Protein AF-A0A6C0DUR4-F1 (afdb_monomer_lite)

Structure (mmCIF, N/CA/C/O backbone):
data_AF-A0A6C0DUR4-F1
#
_entry.id   AF-A0A6C0DUR4-F1
#
loop_
_atom_site.group_PDB
_atom_site.id
_atom_site.type_symbol
_atom_site.label_atom_id
_atom_site.label_alt_id
_atom_site.label_comp_id
_atom_site.label_asym_id
_atom_site.label_entity_id
_atom_site.label_seq_id
_atom_site.pdbx_PDB_ins_code
_atom_site.Cartn_x
_atom_site.Cartn_y
_atom_site.Cartn_z
_atom_site.occupancy
_atom_site.B_iso_or_equiv
_atom_site.auth_seq_id
_atom_site.auth_comp_id
_atom_site.auth_asym_id
_atom_site.auth_atom_id
_atom_site.pdbx_PDB_model_num
ATOM 1 N N . MET A 1 1 ? -9.137 11.835 -6.868 1.00 71.81 1 MET A N 1
ATOM 2 C CA . MET A 1 1 ? -9.611 12.779 -7.914 1.00 71.81 1 MET A CA 1
ATOM 3 C C . MET A 1 1 ? -9.628 12.040 -9.244 1.00 71.81 1 MET A C 1
ATOM 5 O O . MET A 1 1 ? -8.888 11.068 -9.370 1.00 71.81 1 MET A O 1
ATOM 9 N N . LYS A 1 2 ? -10.416 12.491 -10.226 1.00 77.12 2 LYS A N 1
ATOM 10 C CA . LYS A 1 2 ? -10.305 12.012 -11.615 1.00 77.12 2 LYS A CA 1
ATOM 11 C C . LYS A 1 2 ? -8.848 12.025 -12.100 1.00 77.12 2 LYS A C 1
ATOM 13 O O . LYS A 1 2 ? -8.142 13.008 -11.876 1.00 77.12 2 LYS A O 1
ATOM 18 N N . GLY A 1 3 ? -8.406 10.956 -12.750 1.00 82.75 3 GLY A N 1
ATOM 19 C CA . GLY A 1 3 ? -7.059 10.791 -13.292 1.00 82.75 3 GLY A CA 1
ATOM 20 C C . GLY A 1 3 ? -6.011 10.303 -12.288 1.00 82.75 3 GLY A C 1
ATOM 21 O O . GLY A 1 3 ? -4.849 10.132 -12.671 1.00 82.75 3 GLY A O 1
ATOM 22 N N . GLU A 1 4 ? -6.383 10.070 -11.023 1.00 90.06 4 GLU A N 1
ATOM 23 C CA . GLU A 1 4 ? -5.474 9.468 -10.044 1.00 90.06 4 GLU A CA 1
ATOM 24 C C . GLU A 1 4 ? -5.111 8.048 -10.482 1.00 90.06 4 GLU A C 1
ATOM 26 O O . GLU A 1 4 ? -5.963 7.271 -10.915 1.00 90.06 4 GLU A O 1
ATOM 31 N N . LYS A 1 5 ? -3.825 7.714 -10.406 1.00 94.56 5 LYS A N 1
ATOM 32 C CA . LYS A 1 5 ? -3.300 6.464 -10.950 1.00 94.56 5 LYS A CA 1
ATOM 33 C C . LYS A 1 5 ? -3.283 5.389 -9.873 1.00 94.56 5 LYS A C 1
ATOM 35 O O . LYS A 1 5 ? -2.688 5.593 -8.820 1.00 94.56 5 LYS A O 1
ATOM 40 N N . VAL A 1 6 ? -3.829 4.218 -10.173 1.00 95.12 6 VAL A N 1
ATOM 41 C CA . VAL A 1 6 ? -3.825 3.031 -9.307 1.00 95.12 6 VAL A CA 1
ATOM 42 C C . VAL A 1 6 ? -2.992 1.931 -9.955 1.00 95.12 6 VAL A C 1
ATOM 44 O O . VAL A 1 6 ? -3.008 1.769 -11.178 1.00 95.12 6 VAL A O 1
ATOM 47 N N . LEU A 1 7 ? -2.226 1.206 -9.141 1.00 97.00 7 LEU A N 1
ATOM 48 C CA . LEU A 1 7 ? -1.467 0.045 -9.584 1.00 97.00 7 LEU A CA 1
ATOM 49 C C . LEU A 1 7 ? -2.377 -1.189 -9.570 1.00 97.00 7 LEU A C 1
ATOM 51 O O . LEU A 1 7 ? -2.853 -1.610 -8.517 1.00 97.00 7 LEU A O 1
ATOM 55 N N . MET A 1 8 ? -2.601 -1.773 -10.742 1.00 97.50 8 MET A N 1
ATOM 56 C CA . MET A 1 8 ? -3.366 -3.008 -10.899 1.00 97.50 8 MET A CA 1
ATOM 57 C C . MET A 1 8 ? -2.514 -4.220 -10.498 1.00 97.50 8 MET A C 1
ATOM 59 O O . MET A 1 8 ? -1.281 -4.163 -10.531 1.00 97.50 8 MET A O 1
ATOM 63 N N . PHE A 1 9 ? -3.152 -5.338 -10.144 1.00 96.56 9 PHE A N 1
ATOM 64 C CA . PHE A 1 9 ? -2.444 -6.543 -9.694 1.00 96.56 9 PHE A CA 1
ATOM 65 C C . PHE A 1 9 ? -1.520 -7.143 -10.772 1.00 96.56 9 PHE A C 1
ATOM 67 O O . PHE A 1 9 ? -0.452 -7.674 -10.471 1.00 96.56 9 PHE A O 1
ATOM 74 N N . ASP A 1 10 ? -1.874 -6.993 -12.051 1.00 94.31 10 ASP A N 1
ATOM 75 C CA . ASP A 1 10 ? -1.035 -7.406 -13.184 1.00 94.31 10 ASP A CA 1
ATOM 76 C C . ASP A 1 10 ? 0.197 -6.498 -13.412 1.00 94.31 10 ASP A C 1
ATOM 78 O O . ASP A 1 10 ? 1.051 -6.788 -14.259 1.00 94.31 10 ASP A O 1
ATOM 82 N N . GLY A 1 11 ? 0.306 -5.415 -12.634 1.00 95.31 11 GLY A N 1
ATOM 83 C CA . GLY A 1 11 ? 1.356 -4.408 -12.683 1.00 95.31 11 GLY A CA 1
ATOM 84 C C . GLY A 1 11 ? 1.067 -3.232 -13.618 1.00 95.31 11 GLY A C 1
ATOM 85 O O . GLY A 1 11 ? 1.867 -2.293 -13.670 1.00 95.31 11 GLY A O 1
ATOM 86 N N . THR A 1 12 ? -0.042 -3.242 -14.358 1.00 96.25 12 THR A N 1
ATOM 87 C CA . THR A 1 12 ? -0.452 -2.091 -15.172 1.00 96.25 12 THR A CA 1
ATOM 88 C C . THR A 1 12 ? -0.913 -0.929 -14.292 1.00 96.25 12 THR A C 1
ATOM 90 O O . THR A 1 12 ? -1.194 -1.086 -13.105 1.00 96.25 12 THR A O 1
ATOM 93 N N . ILE A 1 13 ? -0.939 0.276 -14.860 1.00 96.44 13 ILE A N 1
ATOM 94 C CA . ILE A 1 13 ? -1.430 1.469 -14.170 1.00 96.44 13 ILE A CA 1
ATOM 95 C C . ILE A 1 13 ? -2.718 1.912 -14.848 1.00 96.44 13 ILE A C 1
ATOM 97 O O . ILE A 1 13 ? -2.725 2.156 -16.057 1.00 96.44 13 ILE A O 1
ATOM 101 N N . LYS A 1 14 ? -3.773 2.083 -14.056 1.00 95.56 14 LYS A N 1
ATOM 102 C CA . LYS A 1 14 ? -5.094 2.504 -14.522 1.00 95.56 14 LYS A CA 1
ATOM 103 C C . LYS A 1 14 ? -5.519 3.789 -13.816 1.00 95.56 14 LYS A C 1
ATOM 105 O O . LYS A 1 14 ? -5.058 4.050 -12.705 1.00 95.56 14 LYS A O 1
ATOM 110 N N . ASN A 1 15 ? -6.328 4.630 -14.461 1.00 95.00 15 ASN A N 1
ATOM 111 C CA . ASN A 1 15 ? -6.963 5.721 -13.722 1.00 95.00 15 ASN A CA 1
ATOM 112 C C . ASN A 1 15 ? -8.037 5.138 -12.808 1.00 95.00 15 ASN A C 1
ATOM 114 O O . ASN A 1 15 ? -8.708 4.186 -13.203 1.00 95.00 15 ASN A O 1
ATOM 118 N N . VAL A 1 16 ? -8.221 5.726 -11.632 1.00 88.06 16 VAL A N 1
ATOM 119 C CA . VAL A 1 16 ? -9.221 5.282 -10.657 1.00 88.06 16 VAL A CA 1
ATOM 120 C C . VAL A 1 16 ? -10.640 5.256 -11.239 1.00 88.06 16 VAL A C 1
ATOM 122 O O . VAL A 1 16 ? -11.376 4.315 -10.971 1.00 88.06 16 VAL A O 1
ATOM 125 N N . GLU A 1 17 ? -11.003 6.212 -12.099 1.00 88.56 17 GLU A N 1
ATOM 126 C CA . GLU A 1 17 ? -12.322 6.273 -12.747 1.00 88.56 17 GLU A CA 1
ATOM 127 C C . GLU A 1 17 ? -12.557 5.183 -13.800 1.00 88.56 17 GLU A C 1
ATOM 129 O O . GLU A 1 17 ? -13.699 4.912 -14.160 1.00 88.56 17 GLU A O 1
ATOM 134 N N . ASP A 1 18 ? -11.489 4.566 -14.308 1.00 93.31 18 ASP A N 1
ATOM 135 C CA . ASP A 1 18 ? -11.585 3.532 -15.337 1.00 93.31 18 ASP A CA 1
ATOM 136 C C . ASP A 1 18 ? -11.669 2.123 -14.723 1.00 93.31 18 ASP A C 1
ATOM 138 O O . ASP A 1 18 ? -11.929 1.154 -15.448 1.00 93.31 18 ASP A O 1
ATOM 142 N N . ILE A 1 19 ? -11.395 1.983 -13.418 1.00 91.00 19 ILE A N 1
ATOM 143 C CA . ILE A 1 19 ? -11.431 0.708 -12.690 1.00 91.00 19 ILE A CA 1
ATOM 144 C C . ILE A 1 19 ? -12.869 0.198 -12.622 1.00 91.00 19 ILE A C 1
ATOM 146 O O . ILE A 1 19 ? -13.809 0.975 -12.485 1.00 91.00 19 ILE A O 1
ATOM 150 N N . LYS A 1 20 ? -13.043 -1.118 -12.753 1.00 86.25 20 LYS A N 1
ATOM 151 C CA . LYS A 1 20 ? -14.360 -1.764 -12.766 1.00 86.25 20 LYS A CA 1
ATOM 152 C C . LYS A 1 20 ? -14.487 -2.789 -11.649 1.00 86.25 20 LYS A C 1
ATOM 154 O O . LYS A 1 20 ? -13.496 -3.364 -11.206 1.00 86.25 20 LYS A O 1
ATOM 159 N N . LEU A 1 21 ? -15.730 -3.047 -11.253 1.00 76.06 21 LEU A N 1
ATOM 160 C CA . LEU A 1 21 ? -16.087 -4.102 -10.308 1.00 76.06 21 LEU A CA 1
ATOM 161 C C . LEU A 1 21 ? -15.500 -5.453 -10.750 1.00 76.06 21 LEU A C 1
ATOM 163 O O . LEU A 1 21 ? -15.572 -5.818 -11.926 1.00 76.06 21 LEU A O 1
ATOM 167 N N . GLY A 1 22 ? -14.905 -6.175 -9.802 1.00 74.81 22 GLY A N 1
ATOM 168 C CA . GLY A 1 22 ? -14.245 -7.465 -10.001 1.00 74.81 22 GLY A CA 1
ATOM 169 C C . GLY A 1 22 ? -12.813 -7.392 -10.541 1.00 74.81 22 GLY A C 1
ATOM 170 O O . GLY A 1 22 ? -12.145 -8.423 -10.604 1.00 74.81 22 GLY A O 1
ATOM 171 N N . GLU A 1 23 ? -12.309 -6.214 -10.928 1.00 90.00 23 GLU A N 1
ATOM 172 C CA . GLU A 1 23 ? -10.889 -6.065 -11.266 1.00 90.00 23 GLU A CA 1
ATOM 173 C C . GLU A 1 23 ? -10.007 -6.173 -10.014 1.00 90.00 23 GLU A C 1
ATOM 175 O O . GLU A 1 23 ? -10.452 -5.940 -8.891 1.00 90.00 23 GLU A O 1
ATOM 180 N N . LEU A 1 24 ? -8.736 -6.530 -10.216 1.00 92.69 24 LEU A N 1
ATOM 181 C CA . LEU A 1 24 ? -7.778 -6.725 -9.130 1.00 92.69 24 LEU A CA 1
ATOM 182 C C . LEU A 1 24 ? -6.783 -5.565 -9.068 1.00 92.69 24 LEU A C 1
ATOM 184 O O . LEU A 1 24 ? -6.035 -5.330 -10.023 1.00 92.69 24 LEU A O 1
ATOM 188 N N . VAL A 1 25 ? -6.723 -4.880 -7.928 1.00 95.12 25 VAL A N 1
ATOM 189 C CA . VAL A 1 25 ? -5.699 -3.867 -7.632 1.00 95.12 25 VAL A CA 1
ATOM 190 C C . VAL A 1 25 ? -4.593 -4.442 -6.749 1.00 95.12 25 VAL A C 1
ATOM 192 O O . VAL A 1 25 ? -4.736 -5.512 -6.159 1.00 95.12 25 VAL A O 1
ATOM 195 N N . MET A 1 26 ? -3.449 -3.762 -6.700 1.00 96.38 26 MET A N 1
ATOM 196 C CA . MET A 1 26 ? -2.285 -4.208 -5.937 1.00 96.38 26 MET A CA 1
ATOM 197 C C . MET A 1 26 ? -2.381 -3.780 -4.465 1.00 96.38 26 MET A C 1
ATOM 199 O O . MET A 1 26 ? -2.448 -2.582 -4.177 1.00 96.38 26 MET A O 1
ATOM 203 N N . GLY A 1 27 ? -2.342 -4.744 -3.543 1.00 91.69 27 GLY A N 1
ATOM 204 C CA . GLY A 1 27 ? -2.248 -4.518 -2.098 1.00 91.69 27 GLY A CA 1
ATOM 205 C C . GLY A 1 27 ? -0.856 -4.060 -1.646 1.00 91.69 27 GLY A C 1
ATOM 206 O O . GLY A 1 27 ? 0.140 -4.216 -2.357 1.00 91.69 27 GLY A O 1
ATOM 207 N N . ASP A 1 28 ? -0.757 -3.498 -0.435 1.00 91.12 28 ASP A N 1
ATOM 208 C CA . ASP A 1 28 ? 0.517 -3.014 0.131 1.00 91.12 28 ASP A CA 1
ATOM 209 C C . ASP A 1 28 ? 1.510 -4.130 0.511 1.00 91.12 28 ASP A C 1
ATOM 211 O O . ASP A 1 28 ? 2.672 -3.864 0.827 1.00 91.12 28 ASP A O 1
ATOM 215 N N . ASP A 1 29 ? 1.039 -5.371 0.468 1.00 90.19 29 ASP A N 1
ATOM 216 C CA . ASP A 1 29 ? 1.738 -6.629 0.721 1.00 90.19 29 ASP A CA 1
ATOM 217 C C . ASP A 1 29 ? 2.026 -7.424 -0.570 1.00 90.19 29 ASP A C 1
ATOM 219 O O . ASP A 1 29 ? 2.469 -8.567 -0.504 1.00 90.19 29 ASP A O 1
ATOM 223 N N . SER A 1 30 ? 1.822 -6.816 -1.746 1.00 93.25 30 SER A N 1
ATOM 224 C CA . SER A 1 30 ? 1.953 -7.444 -3.075 1.00 93.25 30 SER A CA 1
ATOM 225 C C . SER A 1 30 ? 0.922 -8.535 -3.398 1.00 93.25 30 SER A C 1
ATOM 227 O O . SER A 1 30 ? 1.109 -9.294 -4.349 1.00 93.25 30 SER A O 1
ATOM 229 N N . THR A 1 31 ? -0.170 -8.628 -2.637 1.00 91.06 31 THR A N 1
ATOM 230 C CA . THR A 1 31 ? -1.273 -9.565 -2.904 1.00 91.06 31 THR A CA 1
ATOM 231 C C . THR A 1 31 ? -2.444 -8.849 -3.600 1.00 91.06 31 THR A C 1
ATOM 233 O O . THR A 1 31 ? -2.518 -7.615 -3.559 1.00 91.06 31 THR A O 1
ATOM 236 N N . PRO A 1 32 ? -3.331 -9.568 -4.316 1.00 89.69 32 PRO A N 1
ATOM 237 C CA . PRO A 1 32 ? -4.443 -8.929 -5.012 1.00 89.69 32 PRO A CA 1
ATOM 238 C C . PRO A 1 32 ? -5.479 -8.378 -4.027 1.00 89.69 32 PRO A C 1
ATOM 240 O O . PRO A 1 32 ? -5.661 -8.907 -2.930 1.00 89.69 32 PRO A O 1
ATOM 243 N N . ARG A 1 33 ? -6.175 -7.324 -4.451 1.00 86.88 33 ARG A N 1
ATOM 244 C CA . ARG A 1 33 ? -7.390 -6.805 -3.818 1.00 86.88 33 ARG A CA 1
ATOM 245 C C . ARG A 1 33 ? -8.496 -6.740 -4.861 1.00 86.88 33 ARG A C 1
ATOM 247 O O . ARG A 1 33 ? -8.295 -6.122 -5.908 1.00 86.88 33 ARG A O 1
ATOM 254 N N . THR A 1 34 ? -9.627 -7.375 -4.603 1.00 80.56 34 THR A N 1
ATOM 255 C CA . THR A 1 34 ? -10.785 -7.366 -5.498 1.00 80.56 34 THR A CA 1
ATOM 256 C C . THR A 1 34 ? -11.563 -6.076 -5.323 1.00 80.56 34 THR A C 1
ATOM 258 O O . THR A 1 34 ? -11.898 -5.697 -4.205 1.00 80.56 34 THR A O 1
ATOM 261 N N . VAL A 1 35 ? -11.885 -5.414 -6.433 1.00 76.19 35 VAL A N 1
ATOM 262 C CA . VAL A 1 35 ? -12.774 -4.249 -6.436 1.00 76.19 35 VAL A CA 1
ATOM 263 C C . VAL A 1 35 ? -14.208 -4.716 -6.232 1.00 76.19 35 VAL A C 1
ATOM 265 O O . VAL A 1 35 ? -14.803 -5.314 -7.129 1.00 76.19 35 VAL A O 1
ATOM 268 N N . LEU A 1 36 ? -14.750 -4.440 -5.050 1.00 68.00 36 LEU A N 1
ATOM 269 C CA . LEU A 1 36 ? -16.113 -4.790 -4.662 1.00 68.00 36 LEU A CA 1
ATOM 270 C C . LEU A 1 36 ? -17.112 -3.767 -5.198 1.00 68.00 36 LEU A C 1
ATOM 272 O O . LEU A 1 36 ? -18.142 -4.146 -5.746 1.00 68.00 36 LEU A O 1
ATOM 276 N N . GLU A 1 37 ? -16.764 -2.482 -5.126 1.00 61.00 37 GLU A N 1
ATOM 277 C CA . GLU A 1 37 ? -17.595 -1.384 -5.617 1.00 61.00 37 GLU A CA 1
ATOM 278 C C . GLU A 1 37 ? -16.745 -0.262 -6.220 1.00 61.00 37 GLU A C 1
ATOM 280 O O . GLU A 1 37 ? -15.558 -0.118 -5.925 1.00 61.00 37 GLU A O 1
ATOM 285 N N . THR A 1 38 ? -17.365 0.561 -7.065 1.00 68.44 38 THR A N 1
ATOM 286 C CA . THR A 1 38 ? -16.774 1.797 -7.591 1.00 68.44 38 THR A CA 1
ATOM 287 C C . THR A 1 38 ? -17.698 2.959 -7.310 1.00 68.44 38 THR A C 1
ATOM 289 O O . THR A 1 38 ? -18.910 2.843 -7.486 1.00 68.44 38 THR A O 1
ATOM 292 N N . HIS A 1 39 ? -17.124 4.093 -6.944 1.00 63.38 39 HIS A N 1
ATOM 293 C CA . HIS A 1 39 ? -17.876 5.233 -6.463 1.00 63.38 39 HIS A CA 1
ATOM 294 C C . HIS A 1 39 ? -17.364 6.541 -7.051 1.00 63.38 39 HIS A C 1
ATOM 296 O O . HIS A 1 39 ? -16.187 6.671 -7.395 1.00 63.38 39 HIS A O 1
ATOM 302 N N . SER A 1 40 ? -18.246 7.532 -7.129 1.00 69.75 40 SER A N 1
ATOM 303 C CA . SER A 1 40 ? -17.909 8.880 -7.575 1.00 69.75 40 SER A CA 1
ATOM 304 C C . SER A 1 40 ? -18.834 9.906 -6.943 1.00 69.75 40 SER A C 1
ATOM 306 O O . SER A 1 40 ? -19.997 9.606 -6.697 1.00 69.75 40 SER A O 1
ATOM 308 N N . GLY A 1 41 ? -18.352 11.126 -6.748 1.00 63.72 41 GLY A N 1
ATOM 309 C CA . GLY A 1 41 ? -19.177 12.224 -6.256 1.00 63.72 41 GLY A CA 1
ATOM 310 C C . GLY A 1 41 ? -18.400 13.529 -6.195 1.00 63.72 41 GLY A C 1
ATOM 311 O O . GLY A 1 41 ? -17.276 13.611 -6.689 1.00 63.72 41 GLY A O 1
ATOM 312 N N . ILE A 1 42 ? -18.992 14.543 -5.569 1.00 69.75 42 ILE A N 1
ATOM 313 C CA . ILE A 1 42 ? -18.344 15.830 -5.300 1.00 69.75 42 ILE A CA 1
ATOM 314 C C . ILE A 1 42 ? -18.111 15.943 -3.799 1.00 69.75 42 ILE A C 1
ATOM 316 O O . ILE A 1 42 ? -19.002 15.658 -3.002 1.00 69.75 42 ILE A O 1
ATOM 320 N N . ASP A 1 43 ? -16.903 16.328 -3.420 1.00 71.44 43 ASP A N 1
ATOM 321 C CA . ASP A 1 43 ? -16.520 16.552 -2.030 1.00 71.44 43 ASP A CA 1
ATOM 322 C C . ASP A 1 43 ? -15.399 17.594 -1.998 1.00 71.44 43 ASP A C 1
ATOM 324 O O . ASP A 1 43 ? -14.779 17.920 -3.016 1.00 71.44 43 ASP A O 1
ATOM 328 N N . LYS A 1 44 ? -15.121 18.106 -0.812 1.00 78.12 44 LYS A N 1
ATOM 329 C CA . LYS A 1 44 ? -13.953 18.912 -0.527 1.00 78.12 44 LYS A CA 1
ATOM 330 C C . LYS A 1 44 ? -12.690 18.081 -0.729 1.00 78.12 44 LYS A C 1
ATOM 332 O O . LYS A 1 44 ? -12.552 16.985 -0.187 1.00 78.12 44 LYS A O 1
ATOM 337 N N . MET A 1 45 ? -11.748 18.607 -1.501 1.00 85.12 45 MET A N 1
ATOM 338 C CA . MET A 1 45 ? -10.562 17.882 -1.938 1.00 85.12 45 MET A CA 1
ATOM 339 C C . MET A 1 45 ? -9.299 18.384 -1.236 1.00 85.12 45 MET A C 1
ATOM 341 O O . MET A 1 45 ? -9.112 19.575 -0.966 1.00 85.12 45 MET A O 1
ATOM 345 N N . TYR A 1 46 ? -8.375 17.457 -1.011 1.00 92.44 46 TYR A N 1
ATOM 346 C CA . TYR A 1 46 ? -7.082 17.694 -0.392 1.00 92.44 46 TYR A CA 1
ATOM 347 C C . TYR A 1 46 ? -5.970 17.087 -1.238 1.00 92.44 46 TYR A C 1
ATOM 349 O O . TYR A 1 46 ? -6.004 15.917 -1.621 1.00 92.44 46 TYR A O 1
ATOM 357 N N . LYS A 1 47 ? -4.936 17.880 -1.507 1.00 94.94 47 LYS A N 1
ATOM 358 C CA . LYS A 1 47 ? -3.719 17.439 -2.177 1.00 94.94 47 LYS A CA 1
ATOM 359 C C . LYS A 1 47 ? -2.681 17.038 -1.137 1.00 94.94 47 LYS A C 1
ATOM 361 O O . LYS A 1 47 ? -2.212 17.871 -0.359 1.00 94.94 47 LYS A O 1
ATOM 366 N N . VAL A 1 48 ? -2.281 15.771 -1.159 1.00 94.75 48 VAL A N 1
ATOM 367 C CA . VAL A 1 48 ? -1.216 15.233 -0.310 1.00 94.75 48 VAL A CA 1
ATOM 368 C C . VAL A 1 48 ? 0.058 15.167 -1.138 1.00 94.75 48 VAL A C 1
ATOM 370 O O . VAL A 1 48 ? 0.127 14.429 -2.112 1.00 94.75 48 VAL A O 1
ATOM 373 N N . THR A 1 49 ? 1.073 15.947 -0.772 1.00 94.44 49 THR A N 1
ATOM 374 C CA . THR A 1 49 ? 2.345 16.034 -1.505 1.00 94.44 49 THR A CA 1
ATOM 375 C C . THR A 1 49 ? 3.500 15.631 -0.607 1.00 94.44 49 THR A C 1
ATOM 377 O O . THR A 1 49 ? 3.647 16.149 0.499 1.00 94.44 49 THR A O 1
ATOM 380 N N . ASN A 1 50 ? 4.358 14.727 -1.067 1.00 90.50 50 ASN A N 1
ATOM 381 C CA . ASN A 1 50 ? 5.561 14.364 -0.333 1.00 90.50 50 ASN A CA 1
ATOM 382 C C . ASN A 1 50 ? 6.724 15.338 -0.61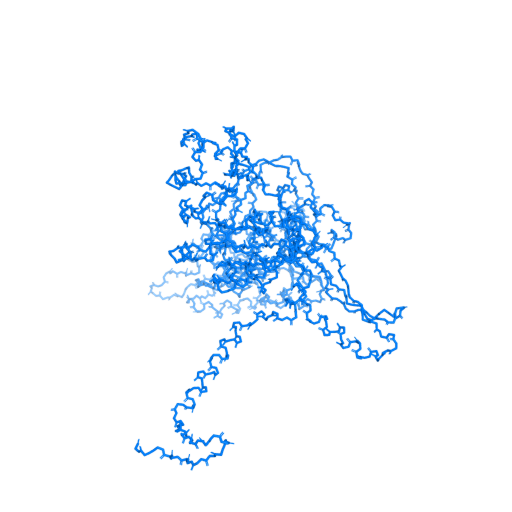1 1.00 90.50 50 ASN A C 1
ATOM 384 O O . ASN A 1 50 ? 6.713 16.110 -1.569 1.00 90.50 50 ASN A O 1
ATOM 388 N N . ARG A 1 51 ? 7.793 15.276 0.195 1.00 87.12 51 ARG A N 1
ATOM 389 C CA . ARG A 1 51 ? 8.998 16.121 0.010 1.00 87.12 51 ARG A CA 1
ATOM 390 C C . ARG A 1 51 ? 9.698 15.981 -1.352 1.00 87.12 51 ARG A C 1
ATOM 392 O O . ARG A 1 51 ? 10.598 16.763 -1.645 1.00 87.12 51 ARG A O 1
ATOM 399 N N . ARG A 1 52 ? 9.354 14.970 -2.150 1.00 82.94 52 ARG A N 1
ATOM 400 C CA . ARG A 1 52 ? 9.937 14.713 -3.474 1.00 82.94 52 ARG A CA 1
ATOM 401 C C . ARG A 1 52 ? 9.111 15.293 -4.614 1.00 82.94 52 ARG A C 1
ATOM 403 O O . ARG A 1 52 ? 9.583 15.249 -5.744 1.00 82.94 52 ARG A O 1
ATOM 410 N N . GLY A 1 53 ? 7.940 15.849 -4.311 1.00 83.25 53 GLY A N 1
ATOM 411 C CA . GLY A 1 53 ? 7.022 16.409 -5.296 1.00 83.25 53 GLY A CA 1
ATOM 412 C C . GLY A 1 53 ? 6.025 15.399 -5.862 1.00 83.25 53 GLY A C 1
ATOM 413 O O . GLY A 1 53 ? 5.227 15.785 -6.707 1.00 83.25 53 GLY A O 1
ATOM 414 N N . GLU A 1 54 ? 6.027 14.144 -5.398 1.00 88.81 54 GLU A N 1
ATOM 415 C CA . GLU A 1 54 ? 4.940 13.216 -5.726 1.00 88.81 54 GLU A CA 1
ATOM 416 C C . GLU A 1 54 ? 3.712 13.615 -4.920 1.00 88.81 54 GLU A C 1
ATOM 418 O O . GLU A 1 54 ? 3.808 13.873 -3.715 1.00 88.81 54 GLU A O 1
ATOM 423 N N . SER A 1 55 ? 2.563 13.639 -5.578 1.00 91.56 55 SER A N 1
ATOM 424 C CA . SER A 1 55 ? 1.306 13.984 -4.940 1.00 91.56 55 SER A CA 1
ATOM 425 C C . SER A 1 55 ? 0.176 13.103 -5.425 1.00 91.56 55 SER A C 1
ATOM 427 O O . SER A 1 55 ? 0.239 12.597 -6.541 1.00 91.56 55 SER A O 1
ATOM 429 N N . TYR A 1 56 ? -0.854 13.003 -4.601 1.00 92.25 56 TYR A N 1
ATOM 430 C CA . TYR A 1 56 ? -2.145 12.427 -4.941 1.00 92.25 56 TYR A CA 1
ATOM 431 C C . TYR A 1 56 ? -3.241 13.287 -4.308 1.00 92.25 56 TYR A C 1
ATOM 433 O O . TYR A 1 56 ? -2.982 14.024 -3.344 1.00 92.25 56 TYR A O 1
ATOM 441 N N . THR A 1 57 ? -4.445 13.239 -4.870 1.00 90.56 57 THR A N 1
ATOM 442 C CA . THR A 1 57 ? -5.559 14.083 -4.416 1.00 90.56 57 THR A CA 1
ATOM 443 C C . THR A 1 57 ? -6.752 13.248 -3.987 1.00 90.56 57 THR A C 1
ATOM 445 O O . THR A 1 57 ? -7.276 12.430 -4.748 1.00 90.56 57 THR A O 1
ATOM 448 N N . VAL A 1 58 ? -7.213 13.515 -2.771 1.00 83.50 58 VAL A N 1
ATOM 449 C CA . VAL A 1 58 ? -8.224 12.731 -2.064 1.00 83.50 58 VAL A CA 1
ATOM 450 C C . VAL A 1 58 ? -9.351 13.618 -1.554 1.00 83.50 58 VAL A C 1
ATOM 452 O O . VAL A 1 58 ? -9.185 14.835 -1.496 1.00 83.50 58 VAL A O 1
ATOM 455 N N . ASN A 1 59 ? -10.494 13.027 -1.223 1.00 80.88 59 ASN A N 1
ATOM 456 C CA . ASN A 1 59 ? -11.617 13.759 -0.643 1.00 80.88 59 ASN A CA 1
ATOM 457 C C . ASN A 1 59 ? -11.439 13.974 0.875 1.00 80.88 59 ASN A C 1
ATOM 459 O O . ASN A 1 59 ? -10.460 13.509 1.467 1.00 80.88 59 ASN A O 1
ATOM 463 N N . SER A 1 60 ? -12.369 14.696 1.501 1.00 73.81 60 SER A N 1
ATOM 464 C CA . SER A 1 60 ? -12.334 15.041 2.929 1.00 73.81 60 SER A CA 1
ATOM 465 C C . SER A 1 60 ? -12.463 13.833 3.858 1.00 73.81 60 SER A C 1
ATOM 467 O O . SER A 1 60 ? -11.942 13.846 4.970 1.00 73.81 60 SER A O 1
ATOM 469 N N . HIS A 1 61 ? -13.066 12.749 3.377 1.00 66.69 61 HIS A N 1
ATOM 470 C CA . HIS A 1 61 ? -13.295 11.529 4.150 1.00 66.69 61 HIS A CA 1
ATOM 471 C C . HIS A 1 61 ? -12.193 10.474 3.963 1.00 66.69 61 HIS A C 1
ATOM 473 O O . HIS A 1 61 ? -12.234 9.404 4.575 1.00 66.69 61 HIS A O 1
ATOM 479 N N . HIS A 1 62 ? -11.191 10.761 3.128 1.00 72.75 62 HIS A N 1
ATOM 480 C CA . HIS A 1 62 ? -10.177 9.790 2.745 1.00 72.75 62 HIS A CA 1
ATOM 481 C C . HIS A 1 62 ? -9.264 9.403 3.906 1.00 72.75 62 HIS A C 1
ATOM 483 O O . HIS A 1 62 ? -8.798 10.251 4.677 1.00 72.75 62 HIS A O 1
ATOM 489 N N . ILE A 1 63 ? -8.942 8.114 3.982 1.00 77.62 63 ILE A N 1
ATOM 490 C CA . ILE A 1 63 ? -8.030 7.566 4.979 1.00 77.62 63 ILE A CA 1
ATOM 491 C C . ILE A 1 63 ? -6.623 7.515 4.388 1.00 77.62 63 ILE A C 1
ATOM 493 O O . ILE A 1 63 ? -6.340 6.794 3.431 1.00 77.62 63 ILE A O 1
ATOM 497 N N . ILE A 1 64 ? -5.710 8.294 4.967 1.00 85.62 64 ILE A N 1
ATOM 498 C CA . ILE A 1 64 ? -4.305 8.286 4.562 1.00 85.62 64 ILE A CA 1
ATOM 499 C C . ILE A 1 64 ? -3.522 7.271 5.396 1.00 85.62 64 ILE A C 1
ATOM 501 O O . ILE A 1 64 ? -3.534 7.307 6.628 1.00 85.62 64 ILE A O 1
ATOM 505 N N . SER A 1 65 ? -2.793 6.391 4.712 1.00 88.94 65 SER A N 1
ATOM 506 C CA . SER A 1 65 ? -1.882 5.432 5.335 1.00 88.94 65 SER A CA 1
ATOM 507 C C . SER A 1 65 ? -0.504 6.061 5.528 1.00 88.94 65 SER A C 1
ATOM 509 O O . SER A 1 65 ? 0.203 6.382 4.571 1.00 88.94 65 SER A O 1
ATOM 511 N N . LEU A 1 66 ? -0.090 6.224 6.781 1.00 92.69 66 LEU A N 1
ATOM 512 C CA . LEU A 1 66 ? 1.169 6.851 7.177 1.00 92.69 66 LEU A CA 1
ATOM 513 C C . LEU A 1 66 ? 2.024 5.904 8.022 1.00 92.69 66 LEU A C 1
ATOM 515 O O . LEU A 1 66 ? 1.563 4.892 8.543 1.00 92.69 66 LEU A O 1
ATOM 519 N N . MET A 1 67 ? 3.296 6.253 8.183 1.00 91.81 67 MET A N 1
ATOM 520 C CA . MET A 1 67 ? 4.236 5.564 9.054 1.00 91.81 67 MET A CA 1
ATOM 521 C C . MET A 1 67 ? 4.829 6.532 10.073 1.00 91.81 67 MET A C 1
ATOM 523 O O . MET A 1 67 ? 5.390 7.569 9.713 1.00 91.81 67 MET A O 1
ATOM 527 N N . TYR A 1 68 ? 4.773 6.170 11.352 1.00 91.81 68 TYR A N 1
ATOM 528 C CA . TYR A 1 68 ? 5.427 6.937 12.402 1.00 91.81 68 TYR A CA 1
ATOM 529 C C . TYR A 1 68 ? 6.946 6.687 12.431 1.00 91.81 68 TYR A C 1
ATOM 531 O O . TYR A 1 68 ? 7.431 5.549 12.404 1.00 91.81 68 TYR A O 1
ATOM 539 N N . THR A 1 69 ? 7.730 7.766 12.500 1.00 88.81 69 THR A N 1
ATOM 540 C CA . THR A 1 69 ? 9.205 7.702 12.463 1.00 88.81 69 THR A CA 1
ATOM 541 C C . THR A 1 69 ? 9.834 7.103 13.713 1.00 88.81 69 THR A C 1
ATOM 543 O O . THR A 1 69 ? 10.892 6.475 13.635 1.00 88.81 69 THR A O 1
ATOM 546 N N . GLY A 1 70 ? 9.227 7.335 14.877 1.00 84.19 70 GLY A N 1
ATOM 547 C CA . GLY A 1 70 ? 9.783 6.921 16.158 1.00 84.19 70 GLY A CA 1
ATOM 548 C C . GLY A 1 70 ? 9.608 5.424 16.381 1.00 84.19 70 GLY A C 1
ATOM 549 O O . GLY A 1 70 ? 8.501 4.906 16.287 1.00 84.19 70 GLY A O 1
ATOM 550 N N . LYS A 1 71 ? 10.700 4.741 16.715 1.00 86.62 71 LYS A N 1
ATOM 551 C CA . LYS A 1 71 ? 10.669 3.344 17.163 1.00 86.62 71 LYS A CA 1
ATOM 552 C C . LYS A 1 71 ? 10.359 3.266 18.652 1.00 86.62 71 LYS A C 1
ATOM 554 O O . LYS A 1 71 ? 10.669 4.213 19.389 1.00 86.62 71 LYS A O 1
ATOM 559 N N . LYS A 1 72 ? 9.824 2.128 19.106 1.00 90.62 72 LYS A N 1
ATOM 560 C CA . LYS A 1 72 ? 9.806 1.811 20.539 1.00 90.62 72 LYS A CA 1
ATOM 561 C C . LYS A 1 72 ? 11.211 1.955 21.140 1.00 90.62 72 LYS A C 1
ATOM 563 O O . LYS A 1 72 ? 12.211 1.584 20.527 1.00 90.62 72 LYS A O 1
ATOM 568 N N . ASN A 1 73 ? 11.289 2.554 22.321 1.00 93.19 73 ASN A N 1
ATOM 569 C CA . ASN A 1 73 ? 12.552 2.903 22.962 1.00 93.19 73 ASN A CA 1
ATOM 570 C C . ASN A 1 73 ? 12.471 2.718 24.478 1.00 93.19 73 ASN A C 1
ATOM 572 O O . ASN A 1 73 ? 11.440 3.006 25.086 1.00 93.19 73 ASN A O 1
ATOM 576 N N . LEU A 1 74 ? 13.586 2.306 25.077 1.00 95.31 74 LEU A N 1
ATOM 577 C CA . LEU A 1 74 ? 13.787 2.211 26.517 1.00 95.31 74 LEU A CA 1
ATOM 578 C C . LEU A 1 74 ? 14.804 3.269 26.954 1.00 95.31 74 LEU A C 1
ATOM 580 O O . LEU A 1 74 ? 15.924 3.323 26.450 1.00 95.31 74 LEU A O 1
ATOM 584 N N . ARG A 1 75 ? 14.431 4.102 27.924 1.00 95.81 75 ARG A N 1
ATOM 585 C CA . ARG A 1 75 ? 15.290 5.157 28.473 1.00 95.81 75 ARG A CA 1
ATOM 586 C C . ARG A 1 75 ? 15.422 5.025 29.986 1.00 95.81 75 ARG A C 1
ATOM 588 O O . ARG A 1 75 ? 14.420 4.911 30.686 1.00 95.81 75 ARG A O 1
ATOM 595 N N . ASP A 1 76 ? 16.645 5.136 30.500 1.00 96.12 76 ASP A N 1
ATOM 596 C CA . ASP A 1 76 ? 16.891 5.320 31.937 1.00 96.12 76 ASP A CA 1
ATOM 597 C C . ASP A 1 76 ? 16.598 6.776 32.343 1.00 96.12 76 ASP A C 1
ATOM 599 O O . ASP A 1 76 ? 17.228 7.720 31.852 1.00 96.12 76 ASP A O 1
ATOM 603 N N . ARG A 1 77 ? 15.624 6.965 33.236 1.00 94.81 77 ARG A N 1
ATOM 604 C CA . ARG A 1 77 ? 15.287 8.249 33.852 1.00 94.81 77 ARG A CA 1
ATOM 605 C C . ARG A 1 77 ? 15.845 8.309 35.266 1.00 94.81 77 ARG A C 1
ATOM 607 O O . ARG A 1 77 ? 15.133 8.096 36.252 1.00 94.81 77 ARG A O 1
ATOM 614 N N . LYS A 1 78 ? 17.131 8.657 35.344 1.00 92.75 78 LYS A N 1
ATOM 615 C CA . LYS A 1 78 ? 17.874 8.801 36.603 1.00 92.75 78 LYS A CA 1
ATOM 616 C C . LYS A 1 78 ? 17.207 9.787 37.569 1.00 92.75 78 LYS A C 1
ATOM 618 O O . LYS A 1 78 ? 17.161 9.519 38.761 1.00 92.75 78 LYS A O 1
ATOM 623 N N . ASP A 1 79 ? 16.597 10.853 37.046 1.00 93.19 79 ASP A N 1
ATOM 624 C CA . ASP A 1 79 ? 15.852 11.863 37.810 1.00 93.19 79 ASP A CA 1
ATOM 625 C C . ASP A 1 79 ? 14.639 11.294 38.569 1.00 93.19 79 ASP A C 1
ATOM 627 O O . ASP A 1 79 ? 14.259 11.808 39.619 1.00 93.19 79 ASP A O 1
ATOM 631 N N . LYS A 1 80 ? 14.022 10.220 38.059 1.00 91.69 80 LYS A N 1
ATOM 632 C CA . LYS A 1 80 ? 12.852 9.565 38.675 1.00 91.69 80 LYS A CA 1
ATOM 633 C C . LYS A 1 80 ? 13.143 8.185 39.238 1.00 91.69 80 LYS A C 1
ATOM 635 O O . LYS A 1 80 ? 12.218 7.529 39.711 1.00 91.69 80 LYS A O 1
ATOM 640 N N . HIS A 1 81 ? 14.401 7.752 39.208 1.00 93.88 81 HIS A N 1
ATOM 641 C CA . HIS A 1 81 ? 14.792 6.404 39.599 1.00 93.88 81 HIS A CA 1
ATOM 642 C C . HIS A 1 81 ? 13.922 5.338 38.900 1.00 93.88 81 HIS A C 1
ATOM 644 O O . HIS A 1 81 ? 13.334 4.465 39.545 1.00 93.88 81 HIS A O 1
ATOM 650 N N . SER A 1 82 ? 13.750 5.466 37.579 1.00 96.00 82 SER A N 1
ATOM 651 C CA . SER A 1 82 ? 12.890 4.574 36.794 1.00 96.00 82 SER A CA 1
ATOM 652 C C . SER A 1 82 ? 13.389 4.363 35.369 1.00 96.00 82 SER A C 1
ATOM 654 O O . SER A 1 82 ? 13.868 5.304 34.742 1.00 96.00 82 SER A O 1
ATOM 656 N N . TYR A 1 83 ? 13.158 3.180 34.814 1.00 97.25 83 TYR A N 1
ATOM 657 C CA . TYR A 1 83 ? 13.231 2.950 33.374 1.00 97.25 83 TYR A CA 1
ATOM 658 C C . TYR A 1 83 ? 11.896 3.298 32.712 1.00 97.25 83 TYR A C 1
ATOM 660 O O . TYR A 1 83 ? 10.842 2.945 33.231 1.00 97.25 83 TYR A O 1
ATOM 668 N N . GLN A 1 84 ? 11.916 3.989 31.574 1.00 96.62 84 GLN A N 1
ATOM 669 C CA . GLN A 1 84 ? 10.719 4.348 30.816 1.00 96.62 84 GLN A CA 1
ATOM 670 C C . GLN A 1 84 ? 10.763 3.703 29.434 1.00 96.62 84 GLN A C 1
ATOM 672 O O . GLN A 1 84 ? 11.671 3.974 28.650 1.00 96.62 84 GLN A O 1
ATOM 677 N N . VAL A 1 85 ? 9.757 2.886 29.136 1.00 96.00 85 VAL A N 1
ATOM 678 C CA . VAL A 1 85 ? 9.486 2.371 27.794 1.00 96.00 85 VAL A CA 1
ATOM 679 C C . VAL A 1 85 ? 8.508 3.323 27.117 1.00 96.00 85 VAL A C 1
ATOM 681 O O . VAL A 1 85 ? 7.456 3.611 27.680 1.00 96.00 85 VAL A O 1
ATOM 684 N N . THR A 1 86 ? 8.851 3.822 25.935 1.00 94.12 86 THR A N 1
ATOM 685 C CA . THR A 1 86 ? 8.010 4.687 25.088 1.00 94.12 86 THR A CA 1
ATOM 686 C C . THR A 1 86 ? 7.761 4.007 23.754 1.00 94.12 86 THR A C 1
ATOM 688 O O . THR A 1 86 ? 8.706 3.483 23.169 1.00 94.12 86 THR A O 1
ATOM 691 N N . TRP A 1 87 ? 6.534 4.060 23.248 1.00 91.62 87 TRP A N 1
ATOM 692 C CA . TRP A 1 87 ? 6.165 3.520 21.938 1.00 91.62 87 TRP A CA 1
ATOM 693 C C . TRP A 1 87 ? 5.104 4.401 21.284 1.00 91.62 87 TRP A C 1
ATOM 695 O O . TRP A 1 87 ? 4.426 5.183 21.954 1.00 91.62 87 TRP A O 1
ATOM 705 N N . PHE A 1 88 ? 4.976 4.305 19.965 1.00 87.56 88 PHE A N 1
ATOM 706 C CA . PHE A 1 88 ? 3.884 4.959 19.261 1.00 87.56 88 PHE A CA 1
ATOM 707 C C . PHE A 1 88 ? 2.608 4.137 19.416 1.00 87.56 88 PHE A C 1
ATOM 709 O O . PHE A 1 88 ? 2.598 2.941 19.150 1.00 87.56 88 PHE A O 1
ATOM 716 N N . ASN A 1 89 ? 1.537 4.777 19.869 1.00 81.88 89 ASN A N 1
ATOM 717 C CA . ASN A 1 89 ? 0.218 4.177 19.922 1.00 81.88 89 ASN A CA 1
ATOM 718 C C . ASN A 1 89 ? -0.562 4.630 18.681 1.00 81.88 89 ASN A C 1
ATOM 720 O O . ASN A 1 89 ? -1.081 5.751 18.660 1.00 81.88 89 ASN A O 1
ATOM 724 N N . LYS A 1 90 ? -0.644 3.752 17.669 1.00 74.88 90 LYS A N 1
ATOM 725 C CA . LYS A 1 90 ? -1.356 4.010 16.404 1.00 74.88 90 LYS A CA 1
ATOM 726 C C . LYS A 1 90 ? -2.846 4.302 16.586 1.00 74.88 90 LYS A C 1
ATOM 728 O O . LYS A 1 90 ? -3.442 4.928 15.723 1.00 74.88 90 LYS A O 1
ATOM 733 N N . TYR A 1 91 ? -3.425 3.910 17.720 1.00 68.69 91 TYR A N 1
ATOM 734 C CA . TYR A 1 91 ? -4.836 4.135 18.030 1.00 68.69 91 TYR A CA 1
ATOM 735 C C . TYR A 1 91 ? -5.099 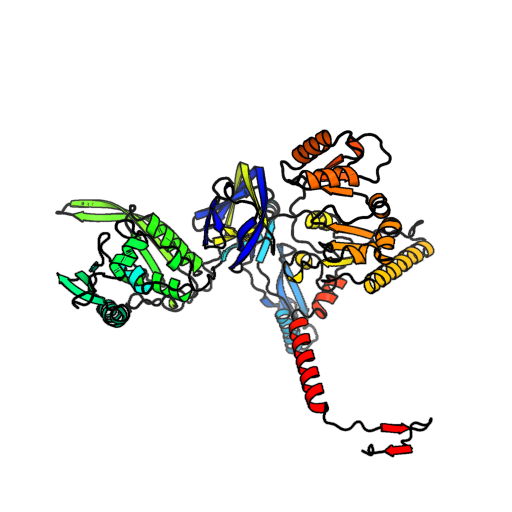5.496 18.671 1.00 68.69 91 TYR A C 1
ATOM 737 O O . TYR A 1 91 ? -6.186 6.037 18.581 1.00 68.69 91 TYR A O 1
ATOM 745 N N . LYS A 1 92 ? -4.092 6.084 19.323 1.00 74.62 92 LYS A N 1
ATOM 746 C CA . LYS A 1 92 ? -4.199 7.422 19.930 1.00 74.62 92 LYS A CA 1
ATOM 747 C C . LYS A 1 92 ? -3.456 8.501 19.145 1.00 74.62 92 LYS A C 1
ATOM 749 O O . LYS A 1 92 ? -3.362 9.633 19.622 1.00 74.62 92 LYS A O 1
ATOM 754 N N . TYR A 1 93 ? -2.823 8.124 18.035 1.00 80.25 93 TYR A N 1
ATOM 755 C CA . TYR A 1 93 ? -1.959 8.979 17.216 1.00 80.25 93 TYR A CA 1
ATOM 756 C C . TYR A 1 93 ? -0.877 9.720 18.012 1.00 80.25 93 TYR A C 1
ATOM 758 O O . TYR A 1 93 ? -0.496 10.848 17.693 1.00 80.25 93 TYR A O 1
ATOM 766 N N . LYS A 1 94 ? -0.376 9.095 19.085 1.00 87.44 94 LYS A N 1
ATOM 767 C CA . LYS A 1 94 ? 0.581 9.718 20.004 1.00 87.44 94 LYS A CA 1
ATOM 768 C C . LYS A 1 94 ? 1.526 8.713 20.641 1.00 87.44 94 LYS A C 1
ATOM 770 O O . LYS A 1 94 ? 1.302 7.508 20.605 1.00 87.44 94 LYS A O 1
ATOM 775 N N . LEU A 1 95 ? 2.589 9.226 21.255 1.00 90.38 95 LEU A N 1
ATOM 776 C CA . LEU A 1 95 ? 3.491 8.403 22.055 1.00 90.38 95 LEU A CA 1
ATOM 777 C C . LEU A 1 95 ? 2.831 8.049 23.392 1.00 90.38 95 LEU A C 1
ATOM 779 O O . LEU A 1 95 ? 2.474 8.947 24.156 1.00 90.38 95 LEU A O 1
ATOM 783 N N . ASP A 1 96 ? 2.734 6.755 23.680 1.00 90.50 96 ASP A N 1
ATOM 784 C CA . ASP A 1 96 ? 2.437 6.235 25.012 1.00 90.50 96 ASP A CA 1
ATOM 785 C C . ASP A 1 96 ? 3.741 5.828 25.713 1.00 90.50 96 ASP A C 1
ATOM 787 O O . ASP A 1 96 ? 4.807 5.686 25.099 1.00 90.50 96 ASP A O 1
ATOM 791 N N . TYR A 1 97 ? 3.669 5.681 27.035 1.00 93.88 97 TYR A N 1
ATOM 792 C CA . TYR A 1 97 ? 4.801 5.234 27.829 1.00 93.88 97 TYR A CA 1
ATOM 793 C C . TYR A 1 97 ? 4.380 4.417 29.047 1.00 93.88 97 TYR A C 1
ATOM 795 O O . TYR A 1 97 ? 3.277 4.557 29.575 1.00 93.88 97 TYR A O 1
ATOM 803 N N . LYS A 1 98 ? 5.315 3.606 29.542 1.00 94.62 98 LYS A N 1
ATOM 804 C CA . LYS A 1 98 ? 5.211 2.862 30.794 1.00 94.62 98 LYS A CA 1
ATOM 805 C C . LYS A 1 98 ? 6.516 2.996 31.563 1.00 94.62 98 LYS A C 1
ATOM 807 O O . LYS A 1 98 ? 7.594 2.815 31.001 1.00 94.62 98 LYS A O 1
ATOM 812 N N . SER A 1 99 ? 6.406 3.322 32.844 1.00 96.12 99 SER A N 1
ATOM 813 C CA . SER A 1 99 ? 7.559 3.508 33.723 1.00 96.12 99 SER A CA 1
ATOM 814 C C . SER A 1 99 ? 7.692 2.347 34.704 1.00 96.12 99 SER A C 1
ATOM 816 O O . SER A 1 99 ? 6.709 1.901 35.290 1.00 96.12 99 SER A O 1
ATOM 818 N N . PHE A 1 100 ? 8.925 1.905 34.913 1.00 95.81 100 PHE A N 1
ATOM 819 C CA . PHE A 1 100 ? 9.329 0.838 35.818 1.00 95.81 100 PHE A CA 1
ATOM 820 C C . PHE A 1 100 ? 10.268 1.443 36.859 1.00 95.81 100 PHE A C 1
ATOM 822 O O . PHE A 1 100 ? 11.424 1.751 36.566 1.00 95.81 100 PHE A O 1
ATOM 829 N N . SER A 1 101 ? 9.755 1.706 38.062 1.00 94.88 101 SER A N 1
ATOM 830 C CA . SER A 1 101 ? 10.558 2.313 39.126 1.00 94.88 101 SER A CA 1
ATOM 831 C C . SER A 1 101 ? 11.511 1.292 39.744 1.00 94.88 101 SER A C 1
ATOM 833 O O . SER A 1 101 ? 11.088 0.200 40.123 1.00 94.88 101 SER A O 1
ATOM 835 N N . TYR A 1 102 ? 12.778 1.683 39.884 1.00 94.88 102 TYR A N 1
ATOM 836 C CA . TYR A 1 102 ? 13.799 0.961 40.643 1.00 94.88 102 TYR A CA 1
ATOM 837 C C . TYR A 1 102 ? 14.082 1.613 42.005 1.00 94.88 102 TYR A C 1
ATOM 839 O O . TYR A 1 102 ? 15.085 1.316 42.650 1.00 94.88 102 TYR A O 1
ATOM 847 N N . LYS A 1 103 ? 13.191 2.497 42.479 1.00 89.81 103 LYS A N 1
ATOM 848 C CA . LYS A 1 103 ? 13.268 3.033 43.841 1.00 89.81 103 LYS A CA 1
ATOM 849 C C . LYS A 1 103 ? 13.106 1.874 44.830 1.00 89.81 103 LYS A C 1
ATOM 851 O O . LYS A 1 103 ? 12.085 1.191 44.806 1.00 89.81 103 LYS A O 1
ATOM 856 N N . ASN A 1 104 ? 14.114 1.661 45.675 1.00 90.38 104 ASN A N 1
ATOM 857 C CA . ASN A 1 104 ? 14.184 0.569 46.656 1.00 90.38 104 ASN A CA 1
ATOM 858 C C . ASN A 1 104 ? 14.160 -0.848 46.043 1.00 90.38 104 ASN A C 1
ATOM 860 O O . ASN A 1 104 ? 13.728 -1.791 46.699 1.00 90.38 104 ASN A O 1
ATOM 864 N N . LYS A 1 105 ? 14.585 -1.009 44.783 1.00 90.06 105 LYS A N 1
ATOM 865 C CA . LYS A 1 105 ? 14.661 -2.307 44.093 1.00 90.06 105 LYS A CA 1
ATOM 866 C C . LYS A 1 105 ? 16.008 -2.471 43.398 1.00 90.06 105 LYS A C 1
ATOM 868 O O . LYS A 1 105 ? 16.694 -1.485 43.127 1.00 90.06 105 LYS A O 1
ATOM 873 N N . ASN A 1 106 ? 16.365 -3.707 43.056 1.00 92.69 106 ASN A N 1
ATOM 874 C CA . ASN A 1 106 ? 17.544 -3.969 42.243 1.00 92.69 106 ASN A CA 1
ATOM 875 C C . ASN A 1 106 ? 17.358 -3.366 40.838 1.00 92.69 106 ASN A C 1
ATOM 877 O O . ASN A 1 106 ? 16.421 -3.699 40.111 1.00 92.69 106 ASN A O 1
ATOM 881 N N . LYS A 1 107 ? 18.264 -2.464 40.447 1.00 93.56 107 LYS A N 1
ATOM 882 C CA . LYS A 1 107 ? 18.195 -1.763 39.160 1.00 93.56 107 LYS A CA 1
ATOM 883 C C . LYS A 1 107 ? 18.260 -2.723 37.964 1.00 93.56 107 LYS A C 1
ATOM 885 O O . LYS A 1 107 ? 17.562 -2.492 36.979 1.00 93.56 107 LYS A O 1
ATOM 890 N N . GLN A 1 108 ? 19.042 -3.798 38.058 1.00 93.25 108 GLN A N 1
ATOM 891 C CA . GLN A 1 108 ? 19.202 -4.778 36.983 1.00 93.25 108 GLN A CA 1
ATOM 892 C C . GLN A 1 108 ? 17.931 -5.608 36.768 1.00 93.25 108 GLN A C 1
ATOM 894 O O . GLN A 1 108 ? 17.524 -5.828 35.631 1.00 93.25 108 GLN A O 1
ATOM 899 N N . GLU A 1 109 ? 17.257 -6.015 37.842 1.00 92.50 109 GLU A N 1
ATOM 900 C CA . GLU A 1 109 ? 15.988 -6.749 37.743 1.00 92.50 109 GLU A CA 1
ATOM 901 C C . GLU A 1 109 ? 14.900 -5.901 37.076 1.00 92.50 109 GLU A C 1
ATOM 903 O O . GLU A 1 109 ? 14.182 -6.369 36.194 1.00 92.50 109 GLU A O 1
ATOM 908 N N . VAL A 1 110 ? 14.811 -4.620 37.448 1.00 93.75 110 VAL A N 1
ATOM 909 C CA . VAL A 1 110 ? 13.842 -3.689 36.853 1.00 93.75 110 VAL A CA 1
ATOM 910 C C . VAL A 1 110 ? 14.178 -3.390 35.388 1.00 93.75 110 VAL A C 1
ATOM 912 O O . VAL A 1 110 ? 13.266 -3.252 34.573 1.00 93.75 110 VAL A O 1
ATOM 915 N N . TYR A 1 111 ? 15.464 -3.327 35.031 1.00 95.81 111 TYR A N 1
ATOM 916 C CA . TYR A 1 111 ? 15.897 -3.226 33.636 1.00 95.81 111 TYR A CA 1
ATOM 917 C C . TYR A 1 111 ? 15.431 -4.435 32.814 1.00 95.81 111 TYR A C 1
ATOM 919 O O . TYR A 1 111 ? 14.840 -4.251 31.750 1.00 95.81 111 TYR A O 1
ATOM 927 N N . ASN A 1 112 ? 15.617 -5.652 33.334 1.00 94.94 112 ASN A N 1
ATOM 928 C CA . ASN A 1 112 ? 15.176 -6.880 32.670 1.00 94.94 112 ASN A CA 1
ATOM 929 C C . ASN A 1 112 ? 13.651 -6.890 32.466 1.00 94.94 112 ASN A C 1
ATOM 931 O O . ASN A 1 112 ? 13.192 -7.180 31.366 1.00 94.94 112 ASN A O 1
ATOM 935 N N . GLN A 1 113 ? 12.866 -6.476 33.469 1.00 94.19 113 GLN A N 1
ATOM 936 C CA . GLN A 1 113 ? 11.402 -6.351 33.347 1.00 94.19 113 GLN A CA 1
ATOM 937 C C . GLN A 1 113 ? 10.977 -5.322 32.288 1.00 94.19 113 GLN A C 1
ATOM 939 O O . GLN A 1 113 ? 10.010 -5.534 31.553 1.00 94.19 113 GLN A O 1
ATOM 944 N N . ALA A 1 114 ? 11.673 -4.185 32.217 1.00 94.56 114 ALA A N 1
ATOM 945 C CA . ALA A 1 114 ? 11.380 -3.149 31.235 1.00 94.56 114 ALA A CA 1
ATOM 946 C C . ALA A 1 114 ? 11.724 -3.604 29.806 1.00 94.56 114 ALA A C 1
ATOM 948 O O . ALA A 1 114 ? 10.955 -3.321 28.888 1.00 94.56 114 ALA A O 1
ATOM 949 N N . ASN A 1 115 ? 12.830 -4.336 29.627 1.00 95.31 115 ASN A N 1
ATOM 950 C CA . ASN A 1 115 ? 13.185 -4.969 28.355 1.00 95.31 115 ASN A CA 1
ATOM 951 C C . ASN A 1 115 ? 12.185 -6.053 27.957 1.00 95.31 115 ASN A C 1
ATOM 953 O O . ASN A 1 115 ? 11.702 -6.028 26.837 1.00 95.31 115 ASN A O 1
ATOM 957 N N . GLU A 1 116 ? 11.795 -6.938 28.873 1.00 94.56 116 GLU A N 1
ATOM 958 C CA . GLU A 1 116 ? 10.805 -7.978 28.579 1.00 94.56 116 GLU A CA 1
ATOM 959 C C . GLU A 1 116 ? 9.471 -7.362 28.123 1.00 94.56 116 GLU A C 1
ATOM 961 O O . GLU A 1 116 ? 8.836 -7.832 27.179 1.00 94.56 116 GLU A O 1
ATOM 966 N N . PHE A 1 117 ? 9.053 -6.259 28.754 1.00 93.25 117 PHE A N 1
ATOM 967 C CA . PHE A 1 117 ? 7.893 -5.498 28.296 1.00 93.25 117 PHE A CA 1
ATOM 968 C C . PHE A 1 117 ? 8.117 -4.862 26.917 1.00 93.25 117 PHE A C 1
ATOM 970 O O . PHE A 1 117 ? 7.214 -4.910 26.086 1.00 93.25 117 PHE A O 1
ATOM 977 N N . LEU A 1 118 ? 9.290 -4.270 26.664 1.00 91.88 118 LEU A N 1
ATOM 978 C CA . LEU A 1 118 ? 9.644 -3.704 25.359 1.00 91.88 118 LEU A CA 1
ATOM 979 C C . LEU A 1 118 ? 9.609 -4.772 24.258 1.00 91.88 118 LEU A C 1
ATOM 981 O O . LEU A 1 118 ? 9.094 -4.497 23.176 1.00 91.88 118 LEU A O 1
ATOM 985 N N . ASP A 1 119 ? 10.122 -5.969 24.524 1.00 90.31 119 ASP A N 1
ATOM 986 C CA . ASP A 1 119 ? 10.190 -7.074 23.567 1.00 90.31 119 ASP A CA 1
ATOM 987 C C . ASP A 1 119 ? 8.798 -7.609 23.225 1.00 90.31 119 ASP A C 1
ATOM 989 O O . ASP A 1 119 ? 8.517 -7.854 22.053 1.00 90.31 119 ASP A O 1
ATOM 993 N N . LYS A 1 120 ? 7.892 -7.671 24.212 1.00 88.50 120 LYS A N 1
ATOM 994 C CA . LYS A 1 120 ? 6.480 -8.048 24.013 1.00 88.50 120 LYS A CA 1
ATOM 995 C C . LYS A 1 120 ? 5.657 -7.017 23.233 1.00 88.50 120 LYS A C 1
ATOM 997 O O . LYS A 1 120 ? 4.603 -7.363 22.712 1.00 88.50 120 LYS A O 1
ATOM 1002 N N . LEU A 1 121 ? 6.087 -5.754 23.154 1.00 83.25 121 LEU A N 1
ATOM 1003 C CA . LEU A 1 121 ? 5.369 -4.736 22.379 1.00 83.25 121 LEU A CA 1
ATOM 1004 C C . LEU A 1 121 ? 5.567 -4.943 20.873 1.00 83.25 121 LEU A C 1
ATOM 1006 O O . LEU A 1 121 ? 6.698 -4.923 20.381 1.00 83.25 121 LEU A O 1
ATOM 1010 N N . VAL A 1 122 ? 4.470 -5.015 20.125 1.00 75.06 122 VAL A N 1
ATOM 1011 C CA . VAL A 1 122 ? 4.497 -4.925 18.660 1.00 75.06 122 VAL A CA 1
ATOM 1012 C C . VAL A 1 122 ? 4.859 -3.487 18.263 1.00 75.06 122 VAL A C 1
ATOM 1014 O O . VAL A 1 122 ? 4.202 -2.538 18.684 1.00 75.06 122 VAL A O 1
ATOM 1017 N N . ASP A 1 123 ? 5.925 -3.308 17.474 1.00 74.56 123 ASP A N 1
ATOM 1018 C CA . ASP A 1 123 ? 6.348 -1.992 16.953 1.00 74.56 123 ASP A CA 1
ATOM 1019 C C . ASP A 1 123 ? 5.588 -1.670 15.657 1.00 74.56 123 ASP A C 1
ATOM 1021 O O . ASP A 1 123 ? 6.193 -1.437 14.607 1.00 74.56 123 ASP A O 1
ATOM 1025 N N . ASP A 1 124 ? 4.253 -1.715 15.720 1.00 74.69 124 ASP A N 1
ATOM 1026 C CA . ASP A 1 124 ? 3.409 -1.367 14.580 1.00 74.69 124 ASP A CA 1
ATOM 1027 C C . ASP A 1 124 ? 3.350 0.154 14.422 1.00 74.69 124 ASP A C 1
ATOM 1029 O O . ASP A 1 124 ? 2.732 0.886 15.200 1.00 74.69 124 ASP A O 1
ATOM 1033 N N . ARG A 1 125 ? 4.081 0.627 13.415 1.00 83.56 125 ARG A N 1
ATOM 1034 C CA . ARG A 1 125 ? 4.248 2.047 13.110 1.00 83.56 125 ARG A CA 1
ATOM 1035 C C . ARG A 1 125 ? 3.404 2.485 11.921 1.00 83.56 125 ARG A C 1
ATOM 1037 O O . ARG A 1 125 ? 3.430 3.679 11.627 1.00 83.56 125 ARG A O 1
ATOM 1044 N N . LYS A 1 126 ? 2.709 1.566 11.239 1.00 85.81 126 LYS A N 1
ATOM 1045 C CA . LYS A 1 126 ? 1.749 1.916 10.188 1.00 85.81 126 LYS A CA 1
ATOM 1046 C C . LYS A 1 126 ? 0.466 2.406 10.854 1.00 85.81 126 LYS A C 1
ATOM 1048 O O . LYS A 1 126 ? 0.039 1.882 11.881 1.00 85.81 126 LYS A O 1
ATOM 1053 N N . VAL A 1 127 ? -0.117 3.457 10.302 1.00 84.81 127 VAL A N 1
ATOM 1054 C CA . VAL A 1 127 ? -1.343 4.040 10.827 1.00 84.81 127 VAL A CA 1
ATOM 1055 C C . VAL A 1 127 ? -2.203 4.559 9.699 1.00 84.81 127 VAL A C 1
ATOM 1057 O O . VAL A 1 127 ? -1.725 5.280 8.829 1.00 84.81 127 VAL A O 1
ATOM 1060 N N . ASP A 1 128 ? -3.472 4.208 9.762 1.00 80.81 128 ASP A N 1
ATOM 1061 C CA . ASP A 1 128 ? -4.504 4.732 8.890 1.00 80.81 128 ASP A CA 1
ATOM 1062 C C . ASP A 1 128 ? -5.254 5.807 9.669 1.00 80.81 128 ASP A C 1
ATOM 1064 O O . ASP A 1 128 ? -5.707 5.572 10.792 1.00 80.81 128 ASP A O 1
ATOM 1068 N N . ILE A 1 129 ? -5.283 7.018 9.120 1.00 77.44 129 ILE A N 1
ATOM 1069 C CA . ILE A 1 129 ? -5.879 8.181 9.773 1.00 77.44 129 ILE A CA 1
ATOM 1070 C C . ILE A 1 129 ? -6.721 8.962 8.758 1.00 77.44 129 ILE A C 1
ATOM 1072 O O . ILE A 1 129 ? -6.235 9.220 7.654 1.00 77.44 129 ILE A O 1
ATOM 1076 N N . PRO A 1 130 ? -7.959 9.361 9.100 1.00 79.50 130 PRO A N 1
ATOM 1077 C CA . PRO A 1 130 ? -8.736 10.262 8.255 1.00 79.50 130 PRO A CA 1
ATOM 1078 C C . PRO A 1 130 ? -7.982 11.578 8.047 1.00 79.50 130 PRO A C 1
ATOM 1080 O O . PRO A 1 130 ? -7.341 12.091 8.972 1.00 79.50 130 PRO A O 1
ATOM 1083 N N . ILE A 1 131 ? -8.051 12.150 6.847 1.00 83.06 131 ILE A N 1
ATOM 1084 C CA . ILE A 1 131 ? -7.292 13.364 6.525 1.00 83.06 131 ILE A CA 1
ATOM 1085 C C . ILE A 1 131 ? -7.647 14.545 7.442 1.00 83.06 131 ILE A C 1
ATOM 1087 O O . ILE A 1 131 ? -6.754 15.272 7.883 1.00 83.06 131 ILE A O 1
ATOM 1091 N N . GLU A 1 132 ? -8.915 14.692 7.826 1.00 80.12 132 GLU A N 1
ATOM 1092 C CA . GLU A 1 132 ? -9.345 15.724 8.772 1.00 80.12 132 GLU A CA 1
ATOM 1093 C C . GLU A 1 132 ? -8.776 15.520 10.179 1.00 80.12 132 GLU A C 1
ATOM 1095 O O . GLU A 1 132 ? -8.337 16.475 10.827 1.00 80.12 132 GLU A O 1
ATOM 1100 N N . ASP A 1 133 ? -8.717 14.277 10.654 1.00 80.00 133 ASP A N 1
ATOM 1101 C CA . ASP A 1 133 ? -8.133 13.957 11.956 1.00 80.00 133 ASP A CA 1
ATOM 1102 C C . ASP A 1 133 ? -6.622 14.176 11.957 1.00 80.00 133 ASP A C 1
ATOM 1104 O O . ASP A 1 133 ? -6.070 14.703 12.928 1.00 80.00 133 ASP A O 1
ATOM 1108 N N . PHE A 1 134 ? -5.948 13.872 10.844 1.00 88.62 134 PHE A N 1
ATOM 1109 C CA . PHE A 1 134 ? -4.543 14.216 10.661 1.00 88.62 134 PHE A CA 1
ATOM 1110 C C . PHE A 1 134 ? -4.311 15.726 10.797 1.00 88.62 134 PHE A C 1
ATOM 1112 O O . PHE A 1 134 ? -3.361 16.137 11.469 1.00 88.62 134 PHE A O 1
ATOM 1119 N N . LEU A 1 135 ? -5.182 16.562 10.221 1.00 90.56 135 LEU A N 1
ATOM 1120 C CA . LEU A 1 135 ? -5.078 18.022 10.311 1.00 90.56 135 LEU A CA 1
ATOM 1121 C C . LEU A 1 135 ? -5.263 18.546 11.747 1.00 90.56 135 LEU A C 1
ATOM 1123 O O . LEU A 1 135 ? -4.599 19.520 12.118 1.00 90.56 135 LEU A O 1
ATOM 1127 N N . LYS A 1 136 ? -6.076 17.872 12.573 1.00 89.00 136 LYS A N 1
ATOM 1128 C CA . LYS A 1 136 ? -6.278 18.194 14.002 1.00 89.00 136 LYS A CA 1
ATOM 1129 C C . LYS A 1 136 ? -5.056 17.859 14.874 1.00 89.00 136 LYS A C 1
ATOM 1131 O O . LYS A 1 136 ? -4.929 18.376 15.987 1.00 89.00 136 LYS A O 1
ATOM 1136 N N . LEU A 1 137 ? -4.126 17.020 14.404 1.00 89.81 137 LEU A N 1
ATOM 1137 C CA . LEU A 1 137 ? -2.941 16.645 15.179 1.00 89.81 137 LEU A CA 1
ATOM 1138 C C . LEU A 1 137 ? -1.969 17.818 15.390 1.00 89.81 137 LEU A C 1
ATOM 1140 O O . LEU A 1 137 ? -1.706 18.654 14.516 1.00 89.81 137 LEU A O 1
ATOM 1144 N N . SER A 1 138 ? -1.313 17.816 16.556 1.00 93.31 138 SER A N 1
ATOM 1145 C CA . SER A 1 138 ? -0.218 18.750 16.840 1.00 93.31 138 SER A CA 1
ATOM 1146 C C . SER A 1 138 ? 0.890 18.640 15.785 1.00 93.31 138 SER A C 1
ATOM 1148 O O . SER A 1 138 ? 1.188 17.544 15.300 1.00 93.31 138 SER A O 1
ATOM 1150 N N . LYS A 1 139 ? 1.576 19.755 15.503 1.00 92.75 139 LYS A N 1
ATOM 1151 C CA . LYS A 1 139 ? 2.685 19.807 14.534 1.00 92.75 139 LYS A CA 1
ATOM 1152 C C . LYS A 1 139 ? 3.733 18.711 14.768 1.00 92.75 139 LYS A C 1
ATOM 1154 O O . LYS A 1 139 ? 4.174 18.077 13.821 1.00 92.75 139 LYS A O 1
ATOM 1159 N N . LYS A 1 140 ? 4.060 18.418 16.034 1.00 92.19 140 LYS A N 1
ATOM 1160 C CA . LYS A 1 140 ? 4.984 17.333 16.402 1.00 92.19 140 LYS A CA 1
ATOM 1161 C C . LYS A 1 140 ? 4.568 15.986 15.804 1.00 92.19 140 LYS A C 1
ATOM 1163 O O . LYS A 1 140 ? 5.431 15.271 15.311 1.00 92.19 140 LYS A O 1
ATOM 1168 N N . TYR A 1 141 ? 3.294 15.611 15.893 1.00 91.25 141 TYR A N 1
ATOM 1169 C CA . TYR A 1 141 ? 2.831 14.317 15.386 1.00 91.25 141 TYR A CA 1
ATOM 1170 C C . TYR A 1 141 ? 2.680 14.337 13.867 1.00 91.25 141 TYR A C 1
ATOM 1172 O O . TYR A 1 141 ? 3.154 13.403 13.229 1.00 91.25 141 TYR A O 1
ATOM 1180 N N . ARG A 1 142 ? 2.167 15.431 13.285 1.00 93.31 142 ARG A N 1
ATOM 1181 C CA . ARG A 1 142 ? 2.115 15.602 11.822 1.00 93.31 142 ARG A CA 1
ATOM 1182 C C . ARG A 1 142 ? 3.493 15.484 11.169 1.00 93.31 142 ARG A C 1
ATOM 1184 O O . ARG A 1 142 ? 3.655 14.721 10.229 1.00 93.31 142 ARG A O 1
ATOM 1191 N N . ASP A 1 143 ? 4.512 16.141 11.724 1.00 91.88 143 ASP A N 1
ATOM 1192 C CA . ASP A 1 143 ? 5.880 16.114 11.183 1.00 91.88 143 ASP A CA 1
ATOM 1193 C C . ASP A 1 143 ? 6.556 14.730 11.291 1.00 91.88 143 ASP A C 1
ATOM 1195 O O . ASP A 1 143 ? 7.551 14.472 10.606 1.00 91.88 143 ASP A O 1
ATOM 1199 N N . ASN A 1 144 ? 6.055 13.850 12.166 1.00 92.50 144 ASN A N 1
ATOM 1200 C CA . ASN A 1 144 ? 6.591 12.504 12.395 1.00 92.50 144 ASN A CA 1
ATOM 1201 C C . ASN A 1 144 ? 5.720 11.385 11.806 1.00 92.50 144 ASN A C 1
ATOM 1203 O O . ASN A 1 144 ? 6.119 10.224 11.881 1.00 92.50 144 ASN A O 1
ATOM 1207 N N . LEU A 1 145 ? 4.568 11.717 11.222 1.00 93.44 145 LEU A N 1
ATOM 1208 C CA . LEU A 1 145 ? 3.736 10.807 10.445 1.00 93.44 145 LEU A CA 1
ATOM 1209 C C . LEU A 1 145 ? 4.046 11.012 8.967 1.00 93.44 145 LEU A C 1
ATOM 1211 O O . LEU A 1 145 ? 3.750 12.050 8.379 1.00 93.44 145 LEU A O 1
ATOM 1215 N N . LEU A 1 146 ? 4.727 10.034 8.386 1.00 94.06 146 LEU A N 1
ATOM 1216 C CA . LEU A 1 146 ? 5.300 10.139 7.056 1.00 94.06 146 LEU A CA 1
ATOM 1217 C C . LEU A 1 146 ? 4.503 9.298 6.064 1.00 94.06 146 LEU A C 1
ATOM 1219 O O . LEU A 1 146 ? 4.131 8.171 6.372 1.00 94.06 146 LEU A O 1
ATOM 1223 N N . GLY A 1 147 ? 4.310 9.808 4.853 1.00 93.69 147 GLY A N 1
ATOM 1224 C CA . GLY A 1 147 ? 3.845 8.983 3.744 1.00 93.69 147 GLY A CA 1
ATOM 1225 C C . GLY A 1 147 ? 4.918 7.960 3.386 1.00 93.69 147 GLY A C 1
ATOM 1226 O O . GLY A 1 147 ? 6.118 8.258 3.465 1.00 93.69 147 GLY A O 1
ATOM 1227 N N . TYR A 1 148 ? 4.497 6.760 3.002 1.00 93.88 148 TYR A N 1
ATOM 1228 C CA . TYR A 1 148 ? 5.413 5.685 2.655 1.00 93.88 148 TYR A CA 1
ATOM 1229 C C . TYR A 1 148 ? 5.046 5.021 1.330 1.00 93.88 148 TYR A C 1
ATOM 1231 O O . TYR A 1 148 ? 3.897 5.045 0.891 1.00 93.88 148 TYR A O 1
ATOM 1239 N N . GLN A 1 149 ? 6.069 4.461 0.696 1.00 94.19 149 GLN A N 1
ATOM 1240 C CA . GLN A 1 149 ? 5.978 3.639 -0.500 1.00 94.19 149 GLN A CA 1
ATOM 1241 C C . GLN A 1 149 ? 6.379 2.202 -0.165 1.00 94.19 149 GLN A C 1
ATOM 1243 O O . GLN A 1 149 ? 7.128 1.977 0.792 1.00 94.19 149 GLN A O 1
ATOM 1248 N N . VAL A 1 150 ? 5.916 1.241 -0.960 1.00 93.81 150 VAL A N 1
ATOM 1249 C CA . VAL A 1 150 ? 6.249 -0.181 -0.786 1.00 93.81 150 VAL A CA 1
ATOM 1250 C C . VAL A 1 150 ? 6.877 -0.773 -2.054 1.00 93.81 150 VAL A C 1
ATOM 1252 O O . VAL A 1 150 ? 6.504 -0.373 -3.160 1.00 93.81 150 VAL A O 1
ATOM 1255 N N . PRO A 1 15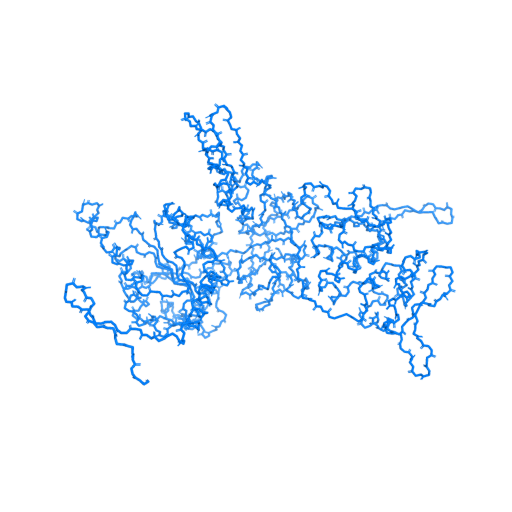1 ? 7.858 -1.690 -1.926 1.00 95.75 151 PRO A N 1
ATOM 1256 C CA . PRO A 1 151 ? 8.252 -2.547 -3.041 1.00 95.75 151 PRO A CA 1
ATOM 1257 C C . PRO A 1 151 ? 7.093 -3.474 -3.417 1.00 95.75 151 PRO A C 1
ATOM 1259 O O . PRO A 1 151 ? 6.253 -3.773 -2.574 1.00 95.75 151 PRO A O 1
ATOM 1262 N N . ILE A 1 152 ? 7.096 -3.958 -4.658 1.00 97.12 152 ILE A N 1
ATOM 1263 C CA . ILE A 1 152 ? 6.111 -4.927 -5.143 1.00 97.12 152 ILE A CA 1
ATOM 1264 C C . ILE A 1 152 ? 6.827 -6.188 -5.593 1.00 97.12 152 ILE A C 1
ATOM 1266 O O . ILE A 1 152 ? 7.775 -6.117 -6.387 1.00 97.12 152 ILE A O 1
ATOM 1270 N N . ASP A 1 153 ? 6.353 -7.329 -5.115 1.00 95.88 153 ASP A N 1
ATOM 1271 C CA . ASP A 1 153 ? 6.807 -8.648 -5.523 1.00 95.88 153 ASP A CA 1
ATOM 1272 C C . ASP A 1 153 ? 5.891 -9.204 -6.614 1.00 95.88 153 ASP A C 1
ATOM 1274 O O . ASP A 1 153 ? 4.716 -9.480 -6.403 1.00 95.88 153 ASP A O 1
ATOM 1278 N N . PHE A 1 154 ? 6.450 -9.361 -7.814 1.00 94.75 154 PHE A N 1
ATOM 1279 C CA . PHE A 1 154 ? 5.758 -9.975 -8.942 1.00 94.75 154 PHE A CA 1
ATOM 1280 C C . PHE A 1 154 ? 6.180 -11.438 -9.101 1.00 94.75 154 PHE A C 1
ATOM 1282 O O . PHE A 1 154 ? 7.351 -11.764 -8.854 1.00 94.75 154 PHE A O 1
ATOM 1289 N N . PRO A 1 155 ? 5.281 -12.309 -9.595 1.00 92.75 155 PRO A N 1
ATOM 1290 C CA . PRO A 1 155 ? 5.636 -13.680 -9.925 1.00 92.75 155 PRO A CA 1
ATOM 1291 C C . PRO A 1 155 ? 6.729 -13.715 -10.999 1.00 92.75 155 PRO A C 1
ATOM 1293 O O . PRO A 1 155 ? 6.790 -12.869 -11.899 1.00 92.75 155 PRO A O 1
ATOM 1296 N N . GLN A 1 156 ? 7.605 -14.715 -10.904 1.00 95.19 156 GLN A N 1
ATOM 1297 C CA . GLN A 1 156 ? 8.617 -14.963 -11.921 1.00 95.19 156 GLN A CA 1
ATOM 1298 C C . GLN A 1 156 ? 7.951 -15.351 -13.244 1.00 95.19 156 GLN A C 1
ATOM 1300 O O . GLN A 1 156 ? 7.042 -16.176 -13.273 1.00 95.19 156 GLN A O 1
ATOM 1305 N N . LYS A 1 157 ? 8.438 -14.771 -14.341 1.00 95.19 157 LYS A N 1
ATOM 1306 C CA . LYS A 1 157 ? 8.026 -15.109 -15.706 1.00 95.19 157 LYS A CA 1
ATOM 1307 C C . LYS A 1 157 ? 9.258 -15.466 -16.519 1.00 95.19 157 LYS A C 1
ATOM 1309 O O . LYS A 1 157 ? 10.306 -14.830 -16.362 1.00 95.19 157 LYS A O 1
ATOM 1314 N N . GLU A 1 158 ? 9.128 -16.459 -17.388 1.00 96.31 158 GLU A N 1
ATOM 1315 C CA . GLU A 1 158 ? 10.158 -16.743 -18.381 1.00 96.31 158 GLU A CA 1
ATOM 1316 C C . GLU A 1 158 ? 10.307 -15.556 -19.334 1.00 96.31 158 GLU A C 1
ATOM 1318 O O . GLU A 1 158 ? 9.338 -14.866 -19.654 1.00 96.31 158 GLU A O 1
ATOM 1323 N N . VAL A 1 159 ? 11.542 -15.291 -19.752 1.00 96.75 159 VAL A N 1
ATOM 1324 C CA . VAL A 1 159 ? 11.876 -14.182 -20.645 1.00 96.75 159 VAL A CA 1
ATOM 1325 C C . VAL A 1 159 ? 12.716 -14.697 -21.809 1.00 96.75 159 VAL A C 1
ATOM 1327 O O . VAL A 1 159 ? 13.582 -15.547 -21.596 1.00 96.75 159 VAL A O 1
ATOM 1330 N N . PRO A 1 160 ? 12.493 -14.190 -23.033 1.00 95.81 160 PRO A N 1
ATOM 1331 C CA . PRO A 1 160 ? 13.162 -14.700 -24.231 1.00 95.81 160 PRO A CA 1
ATOM 1332 C C . PRO A 1 160 ? 14.662 -14.388 -24.261 1.00 95.81 160 PRO A C 1
ATOM 1334 O O . PRO A 1 160 ? 15.444 -15.147 -24.825 1.00 95.81 160 PRO A O 1
ATOM 1337 N N . ILE A 1 161 ? 15.061 -13.268 -23.657 1.00 97.12 161 ILE A N 1
ATOM 1338 C CA . ILE A 1 161 ? 16.442 -12.786 -23.591 1.00 97.12 161 ILE A CA 1
ATOM 1339 C C . ILE A 1 161 ? 16.764 -12.368 -22.157 1.00 97.12 161 ILE A C 1
ATOM 1341 O O . ILE A 1 161 ? 15.893 -11.874 -21.437 1.00 97.12 161 ILE A O 1
ATOM 1345 N N . ASP A 1 162 ? 18.027 -12.530 -21.764 1.00 97.62 162 ASP A N 1
ATOM 1346 C CA . ASP A 1 162 ? 18.541 -12.116 -20.460 1.00 97.62 162 ASP A CA 1
ATOM 1347 C C . ASP A 1 162 ? 18.170 -10.645 -20.147 1.00 97.62 162 ASP A C 1
ATOM 1349 O O . ASP A 1 162 ? 18.476 -9.753 -20.953 1.00 97.62 162 ASP A O 1
ATOM 1353 N N . PRO A 1 163 ? 17.540 -10.358 -18.988 1.00 98.38 163 PRO A N 1
ATOM 1354 C CA . PRO A 1 163 ? 17.134 -9.004 -18.628 1.00 98.38 163 PRO A CA 1
ATOM 1355 C C . PRO A 1 163 ? 18.281 -7.987 -18.643 1.00 98.38 163 PRO A C 1
ATOM 1357 O O . PRO A 1 163 ? 18.069 -6.852 -19.064 1.00 98.38 163 PRO A O 1
ATOM 1360 N N . TYR A 1 164 ? 19.499 -8.372 -18.243 1.00 98.62 164 TYR A N 1
ATOM 1361 C CA . TYR A 1 164 ? 20.660 -7.481 -18.281 1.00 98.62 164 TYR A CA 1
ATOM 1362 C C . TYR A 1 164 ? 20.968 -7.028 -19.710 1.00 98.62 164 TYR A C 1
ATOM 1364 O O . TYR A 1 164 ? 21.205 -5.844 -19.947 1.00 98.62 164 TYR A O 1
ATOM 1372 N N . MET A 1 165 ? 20.913 -7.940 -20.686 1.00 98.44 165 MET A N 1
ATOM 1373 C CA . MET A 1 165 ? 21.196 -7.605 -22.085 1.00 98.44 165 MET A CA 1
ATOM 1374 C C . MET A 1 165 ? 20.152 -6.653 -22.674 1.00 98.44 165 MET A C 1
ATOM 1376 O O . MET A 1 165 ? 20.517 -5.723 -23.394 1.00 98.44 165 MET A O 1
ATOM 1380 N N . ILE A 1 166 ? 18.869 -6.856 -22.346 1.00 98.19 166 ILE A N 1
ATOM 1381 C CA . ILE A 1 166 ? 17.790 -5.935 -22.736 1.00 98.19 166 ILE A CA 1
ATOM 1382 C C . ILE A 1 166 ? 18.001 -4.566 -22.090 1.00 98.19 166 ILE A C 1
ATOM 1384 O O . ILE A 1 166 ? 17.946 -3.551 -22.782 1.00 98.19 166 ILE A O 1
ATOM 1388 N N . GLY A 1 167 ? 18.309 -4.526 -20.791 1.00 97.94 167 GLY A N 1
ATOM 1389 C CA . GLY A 1 167 ? 18.591 -3.285 -20.070 1.00 97.94 167 GLY A CA 1
ATOM 1390 C C . GLY A 1 167 ? 19.753 -2.510 -20.685 1.00 97.94 167 GLY A C 1
ATOM 1391 O O . GLY A 1 167 ? 19.648 -1.304 -20.902 1.00 97.94 167 GLY A O 1
ATOM 1392 N N . TYR A 1 168 ? 20.830 -3.212 -21.037 1.00 98.44 168 TYR A N 1
ATOM 1393 C CA . TYR A 1 168 ? 21.999 -2.613 -21.674 1.00 98.44 168 TYR A CA 1
ATOM 1394 C C . TYR A 1 168 ? 21.680 -2.065 -23.072 1.00 98.44 168 TYR A C 1
ATOM 1396 O O . TYR A 1 168 ? 22.038 -0.932 -23.388 1.00 98.44 168 TYR A O 1
ATOM 1404 N N . TRP A 1 169 ? 20.947 -2.822 -23.901 1.00 98.06 169 TRP A N 1
ATOM 1405 C CA . TRP A 1 169 ? 20.514 -2.359 -25.226 1.00 98.06 169 TRP A CA 1
ATOM 1406 C C . TRP A 1 169 ? 19.551 -1.157 -25.142 1.00 98.06 169 TRP A C 1
ATOM 1408 O O . TRP A 1 169 ? 19.608 -0.236 -25.963 1.00 98.06 169 TRP A O 1
ATOM 1418 N N . LEU A 1 170 ? 18.690 -1.099 -24.123 1.00 97.00 170 LEU A N 1
ATOM 1419 C CA . LEU A 1 170 ? 17.812 0.054 -23.910 1.00 97.00 170 LEU A CA 1
ATOM 1420 C C . LEU A 1 170 ? 18.599 1.349 -23.665 1.00 97.00 170 LEU A C 1
ATOM 1422 O O . LEU A 1 170 ? 18.172 2.394 -24.155 1.00 97.00 170 LEU A O 1
ATOM 1426 N N . GLY A 1 171 ? 19.758 1.284 -23.007 1.00 94.69 171 GLY A N 1
ATOM 1427 C CA . GLY A 1 171 ? 20.679 2.419 -22.909 1.00 94.69 171 GLY A CA 1
ATOM 1428 C C . GLY A 1 171 ? 21.468 2.629 -24.205 1.00 94.69 171 GLY A C 1
ATOM 1429 O O . GLY A 1 171 ? 21.089 3.435 -25.057 1.00 94.69 171 GLY A O 1
ATOM 1430 N N . ASP A 1 172 ? 22.489 1.797 -24.422 1.00 94.06 172 ASP A N 1
ATOM 1431 C CA . ASP A 1 172 ? 23.539 1.986 -25.440 1.00 94.06 172 ASP A CA 1
ATOM 1432 C C . ASP A 1 172 ? 23.320 1.204 -26.753 1.00 94.06 172 ASP A C 1
ATOM 1434 O O . ASP A 1 172 ? 24.214 1.076 -27.599 1.00 94.06 172 ASP A O 1
ATOM 1438 N N . GLY A 1 173 ? 22.123 0.651 -26.949 1.00 92.94 173 GLY A N 1
ATOM 1439 C CA . GLY A 1 173 ? 21.721 0.001 -28.196 1.00 92.94 173 GLY A CA 1
ATOM 1440 C C . GLY A 1 173 ? 21.243 0.979 -29.271 1.00 92.94 173 GLY A C 1
ATOM 1441 O O . GLY A 1 173 ? 20.712 2.055 -28.981 1.00 92.94 173 GLY A O 1
ATOM 1442 N N . THR A 1 174 ? 21.365 0.593 -30.539 1.00 92.31 174 THR A N 1
ATOM 1443 C CA . THR A 1 174 ? 20.780 1.357 -31.652 1.00 92.31 174 THR A CA 1
ATOM 1444 C C . THR A 1 174 ? 19.269 1.143 -31.690 1.00 92.31 174 THR A C 1
ATOM 1446 O O . THR A 1 174 ? 18.812 0.009 -31.648 1.00 92.31 174 THR A O 1
ATOM 1449 N N . SER A 1 175 ? 18.469 2.208 -31.815 1.00 92.50 175 SER A N 1
ATOM 1450 C CA . SER A 1 175 ? 17.001 2.085 -31.791 1.00 92.50 175 SER A CA 1
ATOM 1451 C C . SER A 1 175 ? 16.440 1.218 -32.922 1.00 92.50 175 SER A C 1
ATOM 1453 O O . SER A 1 175 ? 15.379 0.633 -32.758 1.00 92.50 175 SER A O 1
ATOM 1455 N N . SER A 1 176 ? 17.128 1.131 -34.060 1.00 92.56 176 SER A N 1
ATOM 1456 C CA . SER A 1 176 ? 16.641 0.452 -35.262 1.00 92.56 176 SER A CA 1
ATOM 1457 C C . SER A 1 176 ? 17.117 -0.997 -35.425 1.00 92.56 176 SER A C 1
ATOM 1459 O O . SER A 1 176 ? 16.660 -1.666 -36.351 1.00 92.56 176 SER A O 1
ATOM 1461 N N . ASN A 1 177 ? 18.041 -1.495 -34.590 1.00 92.69 177 ASN A N 1
ATOM 1462 C CA . ASN A 1 177 ? 18.683 -2.796 -34.810 1.00 92.69 177 ASN A CA 1
ATOM 1463 C C . ASN A 1 177 ? 19.304 -3.394 -33.526 1.00 92.69 177 ASN A C 1
ATOM 1465 O O . ASN A 1 177 ? 19.374 -2.744 -32.488 1.00 92.69 177 ASN A O 1
ATOM 1469 N N . SER A 1 178 ? 19.811 -4.628 -33.594 1.00 94.94 178 SER A N 1
ATOM 1470 C CA . SER A 1 178 ? 20.436 -5.359 -32.475 1.00 94.94 178 SER A CA 1
ATOM 1471 C C . SER A 1 178 ? 21.887 -4.949 -32.166 1.00 94.94 178 SER A C 1
ATOM 1473 O O . SER A 1 178 ? 22.661 -5.741 -31.627 1.00 94.94 178 SER A O 1
ATOM 1475 N N . ASP A 1 179 ? 22.277 -3.732 -32.542 1.00 96.00 179 ASP A N 1
ATOM 1476 C CA . ASP A 1 179 ? 23.630 -3.219 -32.337 1.00 96.00 179 ASP A CA 1
ATOM 1477 C C . ASP A 1 179 ? 23.747 -2.583 -30.946 1.00 96.00 179 ASP A C 1
ATOM 1479 O O . ASP A 1 179 ? 22.841 -1.864 -30.523 1.00 96.00 179 ASP A O 1
ATOM 1483 N N . ILE A 1 180 ? 24.874 -2.798 -30.268 1.00 96.88 180 ILE A N 1
ATOM 1484 C CA . ILE A 1 180 ? 25.249 -2.140 -29.007 1.00 96.88 180 ILE A CA 1
ATOM 1485 C C . ILE A 1 180 ? 26.567 -1.384 -29.175 1.00 96.88 180 ILE A C 1
ATOM 1487 O O . ILE A 1 180 ? 27.413 -1.764 -29.991 1.00 96.88 180 ILE A O 1
ATOM 1491 N N . THR A 1 181 ? 26.755 -0.321 -28.394 1.00 95.94 181 THR A N 1
ATOM 1492 C CA . THR A 1 181 ? 28.007 0.445 -28.374 1.00 95.94 181 THR A CA 1
ATOM 1493 C C . THR A 1 181 ? 28.652 0.366 -26.999 1.00 95.94 181 THR A C 1
ATOM 1495 O O . THR A 1 181 ? 28.067 0.809 -26.022 1.00 95.94 181 THR A O 1
ATOM 1498 N N . THR A 1 182 ? 29.862 -0.186 -26.900 1.00 95.06 182 THR A N 1
ATOM 1499 C CA . THR A 1 182 ? 30.584 -0.245 -25.625 1.00 95.06 182 THR A CA 1
ATOM 1500 C C . THR A 1 182 ? 32.091 -0.383 -25.798 1.00 95.06 182 THR A C 1
ATOM 1502 O O . THR A 1 182 ? 32.574 -1.107 -26.668 1.00 95.06 182 THR A O 1
ATOM 1505 N N . GLN A 1 183 ? 32.845 0.307 -24.943 1.00 94.38 183 GLN A N 1
ATOM 1506 C CA . GLN A 1 183 ? 34.288 0.097 -24.781 1.00 94.38 183 GLN A CA 1
ATOM 1507 C C . GLN A 1 183 ? 34.615 -0.791 -23.570 1.00 94.38 183 GLN A C 1
ATOM 1509 O O . GLN A 1 183 ? 35.782 -1.091 -23.328 1.00 94.38 183 GLN A O 1
ATOM 1514 N N . ASP A 1 184 ? 33.613 -1.150 -22.761 1.00 95.44 184 ASP A N 1
ATOM 1515 C CA . ASP A 1 184 ? 33.838 -1.820 -21.485 1.00 95.44 184 ASP A CA 1
ATOM 1516 C C . ASP A 1 184 ? 33.996 -3.332 -21.687 1.00 95.44 184 ASP A C 1
ATOM 1518 O O . ASP A 1 184 ? 33.077 -4.033 -22.122 1.00 95.44 184 ASP A O 1
ATOM 1522 N N . SER A 1 185 ? 35.183 -3.851 -21.368 1.00 95.31 185 SER A N 1
ATOM 1523 C CA . SER A 1 185 ? 35.509 -5.263 -21.566 1.00 95.31 185 SER A CA 1
ATOM 1524 C C . SER A 1 185 ? 34.683 -6.198 -20.681 1.00 95.31 185 SER A C 1
ATOM 1526 O O . SER A 1 185 ? 34.448 -7.339 -21.080 1.00 95.31 185 SER A O 1
ATOM 1528 N N . THR A 1 186 ? 34.197 -5.736 -19.521 1.00 96.81 186 THR A N 1
ATOM 1529 C CA . THR A 1 186 ? 33.356 -6.557 -18.632 1.00 96.81 186 THR A CA 1
ATOM 1530 C C . THR A 1 186 ? 32.001 -6.851 -19.269 1.00 96.81 186 THR A C 1
ATOM 1532 O O . THR A 1 186 ? 31.535 -7.992 -19.241 1.00 96.81 186 THR A O 1
ATOM 1535 N N . VAL A 1 187 ? 31.422 -5.849 -19.936 1.00 97.38 187 VAL A N 1
ATOM 1536 C CA . VAL A 1 187 ? 30.174 -5.978 -20.693 1.00 97.38 187 VAL A CA 1
ATOM 1537 C C . VAL A 1 187 ? 30.382 -6.888 -21.901 1.00 97.38 187 VAL A C 1
ATOM 1539 O O . VAL A 1 187 ? 29.615 -7.830 -22.094 1.00 97.38 187 VAL A O 1
ATOM 1542 N N . LEU A 1 188 ? 31.441 -6.666 -22.689 1.00 96.50 188 LEU A N 1
ATOM 1543 C CA . LEU A 1 188 ? 31.743 -7.505 -23.858 1.00 96.50 188 LEU A CA 1
ATOM 1544 C C . LEU A 1 188 ? 31.927 -8.974 -23.476 1.00 96.50 188 LEU A C 1
ATOM 1546 O O . LEU A 1 188 ? 31.364 -9.854 -24.127 1.00 96.50 188 LEU A O 1
ATOM 1550 N N . TYR A 1 189 ? 32.663 -9.242 -22.395 1.00 96.94 189 TYR A N 1
ATOM 1551 C CA . TYR A 1 189 ? 32.844 -10.591 -21.869 1.00 96.94 189 TYR A CA 1
ATOM 1552 C C . TYR A 1 189 ? 31.512 -11.219 -21.442 1.00 96.94 189 TYR A C 1
ATOM 1554 O O . TYR A 1 189 ? 31.232 -12.370 -21.783 1.00 96.94 189 TYR A O 1
ATOM 1562 N N . TYR A 1 190 ? 30.662 -10.465 -20.740 1.00 97.94 190 TYR A N 1
ATOM 1563 C CA . TYR A 1 190 ? 29.347 -10.945 -20.326 1.00 97.94 190 TYR A CA 1
ATOM 1564 C C . TYR A 1 190 ? 28.456 -11.294 -21.521 1.00 97.94 190 TYR A C 1
ATOM 1566 O O . TYR A 1 190 ? 27.864 -12.376 -21.542 1.00 97.94 190 TYR A O 1
ATOM 1574 N N . PHE A 1 191 ? 28.385 -10.422 -22.530 1.00 97.44 191 PHE A N 1
ATOM 1575 C CA . PHE A 1 191 ? 27.629 -10.689 -23.752 1.00 97.44 191 PHE A CA 1
ATOM 1576 C C . PHE A 1 191 ? 28.194 -11.900 -24.500 1.00 97.44 191 PHE A C 1
ATOM 1578 O O . PHE A 1 191 ? 27.444 -12.831 -24.777 1.00 97.44 191 PHE A O 1
ATOM 1585 N N . ALA A 1 192 ? 29.503 -11.954 -24.759 1.00 93.88 192 ALA A N 1
ATOM 1586 C CA . ALA A 1 192 ? 30.134 -13.072 -25.464 1.00 93.88 192 ALA A CA 1
ATOM 1587 C C . ALA A 1 192 ? 29.879 -14.423 -24.773 1.00 93.88 192 ALA A C 1
ATOM 1589 O O . ALA A 1 192 ? 29.559 -15.412 -25.432 1.00 93.88 192 ALA A O 1
ATOM 1590 N N . LYS A 1 193 ? 29.952 -14.458 -23.437 1.00 95.56 193 LYS A N 1
ATOM 1591 C CA . LYS A 1 193 ? 29.695 -15.668 -22.651 1.00 95.56 193 LYS A CA 1
ATOM 1592 C C . LYS A 1 193 ? 28.232 -16.108 -22.722 1.00 95.56 193 LYS A C 1
ATOM 1594 O O . LYS A 1 193 ? 27.960 -17.291 -22.910 1.00 95.56 193 LYS A O 1
ATOM 1599 N N . ASN A 1 194 ? 27.292 -15.179 -22.557 1.00 96.31 194 ASN A N 1
ATOM 1600 C CA . ASN A 1 194 ? 25.878 -15.514 -22.379 1.00 96.31 194 ASN A CA 1
ATOM 1601 C C . ASN A 1 194 ? 25.084 -15.597 -23.695 1.00 96.31 194 ASN A C 1
ATOM 1603 O O . ASN A 1 194 ? 24.091 -16.317 -23.739 1.00 96.31 194 ASN A O 1
ATOM 1607 N N . LEU A 1 195 ? 25.515 -14.924 -24.770 1.00 94.94 195 LEU A N 1
ATOM 1608 C CA . LEU A 1 195 ? 24.840 -14.966 -26.077 1.00 94.94 195 LEU A CA 1
ATOM 1609 C C . LEU A 1 195 ? 24.861 -16.362 -26.716 1.00 94.94 195 LEU A C 1
ATOM 1611 O O . LEU A 1 195 ? 23.916 -16.734 -27.411 1.00 94.94 195 LEU A O 1
ATOM 1615 N N . SER A 1 196 ? 25.888 -17.161 -26.413 1.00 90.44 196 SER A N 1
ATOM 1616 C CA . SER A 1 196 ? 26.018 -18.549 -26.875 1.00 90.44 196 SER A CA 1
ATOM 1617 C C . SER A 1 196 ? 24.798 -19.415 -26.526 1.00 90.44 196 SER A C 1
ATOM 1619 O O . SER A 1 196 ? 24.402 -20.269 -27.315 1.00 90.44 196 SER A O 1
ATOM 1621 N N . ARG A 1 197 ? 24.136 -19.134 -25.393 1.00 92.25 197 ARG A N 1
ATOM 1622 C CA . ARG A 1 197 ? 22.923 -19.831 -24.926 1.00 92.25 197 ARG A CA 1
ATOM 1623 C C . ARG A 1 197 ? 21.725 -19.627 -25.858 1.00 92.25 197 ARG A C 1
ATOM 1625 O O . ARG A 1 197 ? 20.804 -20.432 -25.842 1.00 92.25 197 ARG A O 1
ATOM 1632 N N . TYR A 1 198 ? 21.760 -18.571 -26.667 1.00 92.19 198 TYR A N 1
ATOM 1633 C CA . TYR A 1 198 ? 20.732 -18.209 -27.641 1.00 92.19 198 TYR A CA 1
ATOM 1634 C C . TYR A 1 198 ? 21.176 -18.485 -29.088 1.00 92.19 198 TYR A C 1
ATOM 1636 O O . TYR A 1 198 ? 20.518 -18.040 -30.025 1.00 92.19 198 TYR A O 1
ATOM 1644 N N . ASN A 1 199 ? 22.308 -19.175 -29.283 1.00 90.81 199 ASN A N 1
ATOM 1645 C CA . ASN A 1 199 ? 22.975 -19.329 -30.580 1.00 90.81 199 ASN A CA 1
ATOM 1646 C C . ASN A 1 199 ? 23.318 -17.982 -31.260 1.00 90.81 199 ASN A C 1
ATOM 1648 O O . ASN A 1 199 ? 23.231 -17.821 -32.483 1.00 90.81 199 ASN A O 1
ATOM 1652 N N . LEU A 1 200 ? 23.688 -16.993 -30.441 1.00 93.31 200 LEU A N 1
ATOM 1653 C CA . LEU A 1 200 ? 24.080 -15.652 -30.862 1.00 93.31 200 LEU A CA 1
ATOM 1654 C C . LEU A 1 200 ? 25.549 -15.380 -30.520 1.00 93.31 200 LEU A C 1
ATOM 1656 O O . LEU A 1 200 ? 26.123 -15.992 -29.619 1.00 93.31 200 LEU A O 1
ATOM 1660 N N . PHE A 1 201 ? 26.145 -14.408 -31.204 1.00 93.94 201 PHE A N 1
ATOM 1661 C CA . PHE A 1 201 ? 27.494 -13.918 -30.929 1.00 93.94 201 PHE A CA 1
ATOM 1662 C C . PHE A 1 201 ? 27.610 -12.413 -31.205 1.00 93.94 201 PHE A C 1
ATOM 1664 O O . PHE A 1 201 ? 26.742 -11.813 -31.842 1.00 93.94 201 PHE A O 1
ATOM 1671 N N . LEU A 1 202 ? 28.688 -11.797 -30.713 1.00 94.19 202 LEU A N 1
ATOM 1672 C CA . LEU A 1 202 ? 29.027 -10.409 -31.029 1.00 94.19 202 LEU A CA 1
ATOM 1673 C C . LEU A 1 202 ? 29.868 -10.348 -32.306 1.00 94.19 202 LEU A C 1
ATOM 1675 O O . LEU A 1 202 ? 30.991 -10.843 -32.347 1.00 94.19 202 LEU A O 1
ATOM 1679 N N . GLU A 1 203 ? 29.338 -9.697 -33.333 1.00 93.44 203 GLU A N 1
ATOM 1680 C CA . GLU A 1 203 ? 30.039 -9.371 -34.568 1.00 93.44 203 GLU A CA 1
ATOM 1681 C C . GLU A 1 203 ? 30.578 -7.937 -34.477 1.00 93.44 203 GLU A C 1
ATOM 1683 O O . GLU A 1 203 ? 29.814 -6.971 -34.393 1.00 93.44 203 GLU A O 1
ATOM 1688 N N . TYR A 1 204 ? 31.901 -7.782 -34.493 1.00 93.94 204 TYR A N 1
ATOM 1689 C CA . TYR A 1 204 ? 32.529 -6.463 -34.535 1.00 93.94 204 TYR A CA 1
ATOM 1690 C C . TYR A 1 204 ? 32.134 -5.714 -35.815 1.00 93.94 204 TYR A C 1
ATOM 1692 O O . TYR A 1 204 ? 32.232 -6.263 -36.913 1.00 93.94 204 TYR A O 1
ATOM 1700 N N . LYS A 1 205 ? 31.714 -4.449 -35.688 1.00 90.56 205 LYS A N 1
ATOM 1701 C CA . LYS A 1 205 ? 31.426 -3.585 -36.843 1.00 90.56 205 LYS A CA 1
ATOM 1702 C C . LYS A 1 205 ? 32.497 -2.526 -37.036 1.00 90.56 205 LYS A C 1
ATOM 1704 O O . LYS A 1 205 ? 33.175 -2.510 -38.057 1.00 90.56 205 LYS A O 1
ATOM 1709 N N . ARG A 1 206 ? 32.613 -1.603 -36.083 1.00 90.88 206 ARG A N 1
ATOM 1710 C CA . ARG A 1 206 ? 33.576 -0.494 -36.124 1.00 90.88 206 ARG A CA 1
ATOM 1711 C C . ARG A 1 206 ? 33.701 0.150 -34.755 1.00 90.88 206 ARG A C 1
ATOM 1713 O O . ARG A 1 206 ? 32.697 0.314 -34.068 1.00 90.88 206 ARG A O 1
ATOM 1720 N N . ILE A 1 207 ? 34.900 0.611 -34.410 1.00 90.44 207 ILE A N 1
ATOM 1721 C CA . ILE A 1 207 ? 35.191 1.331 -33.160 1.00 90.44 207 ILE A CA 1
ATOM 1722 C C . ILE A 1 207 ? 34.716 0.514 -31.940 1.00 90.44 207 ILE A C 1
ATOM 1724 O O . ILE A 1 207 ? 35.326 -0.499 -31.622 1.00 90.44 207 ILE A O 1
ATOM 1728 N N . TYR A 1 208 ? 33.620 0.929 -31.300 1.00 92.75 208 TYR A N 1
ATOM 1729 C CA . TYR A 1 208 ? 33.005 0.310 -30.124 1.00 92.75 208 TYR A CA 1
ATOM 1730 C C . TYR A 1 208 ? 31.629 -0.293 -30.432 1.00 92.75 208 TYR A C 1
ATOM 1732 O O . TYR A 1 208 ? 30.887 -0.631 -29.519 1.00 92.75 208 TYR A O 1
ATOM 1740 N N . CYS A 1 209 ? 31.259 -0.387 -31.710 1.00 95.25 209 CYS A N 1
ATOM 1741 C CA . CYS A 1 209 ? 29.973 -0.898 -32.159 1.00 95.25 209 CYS A CA 1
ATOM 1742 C C . CYS A 1 209 ? 30.066 -2.394 -32.479 1.00 95.25 209 CYS A C 1
ATOM 1744 O O . CYS A 1 209 ? 30.888 -2.817 -33.302 1.00 95.25 209 CYS A O 1
ATOM 1746 N N . TYR A 1 210 ? 29.179 -3.166 -31.855 1.00 95.94 210 TYR A N 1
ATOM 1747 C CA . TYR A 1 210 ? 29.060 -4.610 -32.015 1.00 95.94 210 TYR A CA 1
ATOM 1748 C C . TYR A 1 210 ? 27.621 -4.959 -32.371 1.00 95.94 210 TYR A C 1
ATOM 1750 O O . TYR A 1 210 ? 26.685 -4.525 -31.698 1.00 95.94 210 TYR A O 1
ATOM 1758 N N . LYS A 1 211 ? 27.446 -5.774 -33.408 1.00 95.00 211 LYS A N 1
ATOM 1759 C CA . LYS A 1 211 ? 26.148 -6.331 -33.773 1.00 95.00 211 LYS A CA 1
ATOM 1760 C C . LYS A 1 211 ? 25.954 -7.658 -33.062 1.00 95.00 211 LYS A C 1
ATOM 1762 O O . LYS A 1 211 ? 26.798 -8.542 -33.168 1.00 95.00 211 LYS A O 1
ATOM 1767 N N . ILE A 1 212 ? 24.832 -7.828 -32.374 1.00 95.50 212 ILE A N 1
ATOM 1768 C CA . ILE A 1 212 ? 24.417 -9.154 -31.914 1.00 95.50 212 ILE A CA 1
ATOM 1769 C C . ILE A 1 212 ? 23.892 -9.893 -33.148 1.00 95.50 212 ILE A C 1
ATOM 1771 O O . ILE A 1 212 ? 22.893 -9.451 -33.717 1.00 95.50 212 ILE A O 1
ATOM 1775 N N . SER A 1 213 ? 24.573 -10.958 -33.576 1.00 91.75 213 SER A N 1
ATOM 1776 C CA . SER A 1 213 ? 24.320 -11.717 -34.815 1.00 91.75 213 SER A CA 1
ATOM 1777 C C . SER A 1 213 ? 24.085 -13.208 -34.517 1.00 91.75 213 SER A C 1
ATOM 1779 O O . SER A 1 213 ? 24.527 -13.717 -33.490 1.00 91.75 213 SER A O 1
ATOM 1781 N N . SER A 1 214 ? 23.373 -13.913 -35.403 1.00 88.19 214 SER A N 1
ATOM 1782 C CA . SER A 1 214 ? 23.128 -15.364 -35.317 1.00 88.19 214 SER A CA 1
ATOM 1783 C C . SER A 1 214 ? 24.150 -16.169 -36.122 1.00 88.19 214 SER A C 1
ATOM 1785 O O . SER A 1 214 ? 24.626 -15.703 -37.160 1.00 88.19 214 SER A O 1
ATOM 1787 N N . GLY A 1 215 ? 24.472 -17.383 -35.660 1.00 70.81 215 GLY A N 1
ATOM 1788 C CA . GLY A 1 215 ? 25.415 -18.298 -36.319 1.00 70.81 215 GLY A CA 1
ATOM 1789 C C . GLY A 1 215 ? 25.065 -18.618 -37.780 1.00 70.81 215 GLY A C 1
ATOM 1790 O O . GLY A 1 215 ? 23.903 -18.813 -38.132 1.00 70.81 215 GLY A O 1
ATOM 1791 N N . SER A 1 216 ? 26.082 -18.684 -38.643 1.00 55.28 216 SER A N 1
ATOM 1792 C CA . SER A 1 216 ? 25.960 -18.916 -40.090 1.00 55.28 216 SER A CA 1
ATOM 1793 C C . SER A 1 216 ? 25.881 -20.412 -40.435 1.00 55.28 216 SER A C 1
ATOM 1795 O O . SER A 1 216 ? 26.810 -20.975 -41.004 1.00 55.28 216 SER A O 1
ATOM 1797 N N . GLY A 1 217 ? 24.779 -21.077 -40.085 1.00 52.09 217 GLY A N 1
ATOM 1798 C CA . GLY A 1 217 ? 24.441 -22.408 -40.611 1.00 52.09 217 GLY A CA 1
ATOM 1799 C C . GLY A 1 217 ? 23.385 -22.298 -41.714 1.00 52.09 217 GLY A C 1
ATOM 1800 O O . GLY A 1 217 ? 22.433 -21.528 -41.565 1.00 52.09 217 GLY A O 1
ATOM 1801 N N . HIS A 1 218 ? 23.526 -23.041 -42.820 1.00 39.34 218 HIS A N 1
ATOM 1802 C CA . HIS A 1 218 ? 22.504 -23.116 -43.874 1.00 39.34 218 HIS A CA 1
ATOM 1803 C C . HIS A 1 218 ? 21.140 -23.501 -43.267 1.00 39.34 218 HIS A C 1
ATOM 1805 O O . HIS A 1 218 ? 20.916 -24.652 -42.914 1.00 39.34 218 HIS A O 1
ATOM 1811 N N . GLY A 1 219 ? 20.247 -22.515 -43.114 1.00 50.22 219 GLY A N 1
ATOM 1812 C CA . GLY A 1 219 ? 18.884 -22.700 -42.600 1.00 50.22 219 GLY A CA 1
ATOM 1813 C C . GLY A 1 219 ? 18.480 -21.811 -41.415 1.00 50.22 219 GLY A C 1
ATOM 1814 O O . GLY A 1 219 ? 17.285 -21.618 -41.213 1.00 50.22 219 GLY A O 1
ATOM 1815 N N . GLN A 1 220 ? 19.410 -21.198 -40.669 1.00 53.03 220 GLN A N 1
ATOM 1816 C CA . GLN A 1 220 ? 19.060 -20.316 -39.539 1.00 53.03 220 GLN A CA 1
ATOM 1817 C C . GLN A 1 220 ? 19.230 -18.830 -39.893 1.00 53.03 220 GLN A C 1
ATOM 1819 O O . GLN A 1 220 ? 20.284 -18.234 -39.698 1.00 53.03 220 GLN A O 1
ATOM 1824 N N . LYS A 1 221 ? 18.166 -18.221 -40.437 1.00 56.22 221 LYS A N 1
ATOM 1825 C CA . LYS A 1 221 ? 18.128 -16.795 -40.830 1.00 56.22 221 LYS A CA 1
ATOM 1826 C C . LYS A 1 221 ? 17.640 -15.830 -39.737 1.00 56.22 221 LYS A C 1
ATOM 1828 O O . LYS A 1 221 ? 17.665 -14.622 -39.962 1.00 56.22 221 LYS A O 1
ATOM 1833 N N . ASN A 1 222 ? 17.207 -16.318 -38.574 1.00 74.19 222 ASN A N 1
ATOM 1834 C CA . ASN A 1 222 ? 16.494 -15.480 -37.607 1.00 74.19 222 ASN A CA 1
ATOM 1835 C C . ASN A 1 222 ? 17.344 -15.179 -36.370 1.00 74.19 222 ASN A C 1
ATOM 1837 O O . ASN A 1 222 ? 17.556 -16.025 -35.507 1.00 74.19 222 ASN A O 1
ATOM 1841 N N . ASN A 1 223 ? 17.799 -13.931 -36.276 1.00 88.62 223 ASN A N 1
ATOM 1842 C CA . ASN A 1 223 ? 18.411 -13.379 -35.075 1.00 88.62 223 ASN A CA 1
ATOM 1843 C C . ASN A 1 223 ? 17.345 -13.220 -33.982 1.00 88.62 223 ASN A C 1
ATOM 1845 O O . ASN A 1 223 ? 16.571 -12.263 -34.012 1.00 88.62 223 ASN A O 1
ATOM 1849 N N . ILE A 1 224 ? 17.313 -14.153 -33.027 1.00 93.19 224 ILE A N 1
ATOM 1850 C CA . ILE A 1 224 ? 16.304 -14.186 -31.959 1.00 93.19 224 ILE A CA 1
ATOM 1851 C C . ILE A 1 224 ? 16.317 -12.929 -31.080 1.00 93.19 224 ILE A C 1
ATOM 1853 O O . ILE A 1 224 ? 15.259 -12.503 -30.628 1.00 93.19 224 ILE A O 1
ATOM 1857 N N . PHE A 1 225 ? 17.470 -12.276 -30.895 1.00 95.38 225 PHE A N 1
ATOM 1858 C CA . PHE A 1 225 ? 17.538 -11.010 -30.161 1.00 95.38 225 PHE A CA 1
ATOM 1859 C C . PHE A 1 225 ? 16.802 -9.910 -30.922 1.00 95.38 225 PHE A C 1
ATOM 1861 O O . PHE A 1 225 ? 15.908 -9.274 -30.376 1.00 95.38 225 PHE A O 1
ATOM 1868 N N . LEU A 1 226 ? 17.120 -9.722 -32.208 1.00 94.94 226 LEU A N 1
ATOM 1869 C CA . LEU A 1 226 ? 16.430 -8.739 -33.047 1.00 94.94 226 LEU A CA 1
ATOM 1870 C C . LEU A 1 226 ? 14.936 -9.055 -33.188 1.00 94.94 226 LEU A C 1
ATOM 1872 O O . LEU A 1 226 ? 14.123 -8.136 -33.208 1.00 94.94 226 LEU A O 1
ATOM 1876 N N . GLN A 1 227 ? 14.574 -10.335 -33.285 1.00 94.69 227 GLN A N 1
ATOM 1877 C CA . GLN A 1 227 ? 13.177 -10.756 -33.326 1.00 94.69 227 GLN A CA 1
ATOM 1878 C C . GLN A 1 227 ? 12.462 -10.407 -32.017 1.00 94.69 227 GLN A C 1
ATOM 1880 O O . GLN A 1 227 ? 11.424 -9.765 -32.062 1.00 94.69 227 GLN A O 1
ATOM 1885 N N . THR A 1 228 ? 13.083 -10.681 -30.867 1.00 96.44 228 THR A N 1
ATOM 1886 C CA . THR A 1 228 ? 12.568 -10.284 -29.546 1.00 96.44 228 THR A CA 1
ATOM 1887 C C . THR A 1 228 ? 12.346 -8.773 -29.458 1.00 96.44 228 THR A C 1
ATOM 1889 O O . THR A 1 228 ? 11.316 -8.330 -28.959 1.00 96.44 228 THR A O 1
ATOM 1892 N N . LEU A 1 229 ? 13.278 -7.961 -29.974 1.00 96.88 229 LEU A N 1
ATOM 1893 C CA . LEU A 1 229 ? 13.104 -6.505 -30.017 1.00 96.88 229 LEU A CA 1
ATOM 1894 C C . LEU A 1 229 ? 11.900 -6.086 -30.873 1.00 96.88 229 LEU A C 1
ATOM 1896 O O . LEU A 1 229 ? 11.248 -5.099 -30.551 1.00 96.88 229 LEU A O 1
ATOM 1900 N N . LYS A 1 230 ? 11.611 -6.797 -31.968 1.00 96.12 230 LYS A N 1
ATOM 1901 C CA . LYS A 1 230 ? 10.439 -6.525 -32.812 1.00 96.12 230 LYS A CA 1
ATOM 1902 C C . LYS A 1 230 ? 9.146 -6.971 -32.136 1.00 96.12 230 LYS A C 1
ATOM 1904 O O . LYS A 1 230 ? 8.200 -6.196 -32.097 1.00 96.12 230 LYS A O 1
ATOM 1909 N N . ASP A 1 231 ? 9.130 -8.178 -31.579 1.00 96.69 231 ASP A N 1
ATOM 1910 C CA . ASP A 1 231 ? 7.951 -8.776 -30.942 1.00 96.69 231 ASP A CA 1
ATOM 1911 C C . ASP A 1 231 ? 7.505 -7.978 -29.709 1.00 96.69 231 ASP A C 1
ATOM 1913 O O . ASP A 1 231 ? 6.317 -7.879 -29.421 1.00 96.69 231 ASP A O 1
ATOM 1917 N N . LEU A 1 232 ? 8.461 -7.371 -28.999 1.00 96.62 232 LEU A N 1
ATOM 1918 C CA . LEU A 1 232 ? 8.213 -6.504 -27.847 1.00 96.62 232 LEU A CA 1
ATOM 1919 C C . LEU A 1 232 ? 8.089 -5.015 -28.215 1.00 96.62 232 LEU A C 1
ATOM 1921 O O . LEU A 1 232 ? 8.116 -4.173 -27.319 1.00 96.62 232 LEU A O 1
ATOM 1925 N N . ASP A 1 233 ? 7.987 -4.683 -29.506 1.00 96.69 233 ASP A N 1
ATOM 1926 C CA . ASP A 1 233 ? 7.839 -3.314 -30.022 1.00 96.69 233 ASP A CA 1
ATOM 1927 C C . ASP A 1 233 ? 8.913 -2.328 -29.508 1.00 96.69 233 ASP A C 1
ATOM 1929 O O . ASP A 1 233 ? 8.652 -1.182 -29.148 1.00 96.69 233 ASP A O 1
ATOM 1933 N N . LEU A 1 234 ? 10.163 -2.787 -29.427 1.00 96.25 234 LEU A N 1
ATOM 1934 C CA . LEU A 1 234 ? 11.300 -1.993 -28.949 1.00 96.25 234 LEU A CA 1
ATOM 1935 C C . LEU A 1 234 ? 12.011 -1.228 -30.070 1.00 96.25 234 LEU A C 1
ATOM 1937 O O . LEU A 1 234 ? 12.689 -0.228 -29.814 1.00 96.25 234 LEU A O 1
ATOM 1941 N N . ILE A 1 235 ? 11.864 -1.677 -31.318 1.00 96.31 235 ILE A N 1
ATOM 1942 C CA . ILE A 1 235 ? 12.499 -1.054 -32.481 1.00 96.31 235 ILE A CA 1
ATOM 1943 C C . ILE A 1 235 ? 11.885 0.326 -32.737 1.00 96.31 235 ILE A C 1
ATOM 1945 O O . ILE A 1 235 ? 10.699 0.461 -33.000 1.00 96.31 235 ILE A O 1
ATOM 1949 N N . ASN A 1 236 ? 12.716 1.367 -32.666 1.00 94.69 236 ASN A N 1
ATOM 1950 C CA . ASN A 1 236 ? 12.345 2.784 -32.753 1.00 94.69 236 ASN A CA 1
ATOM 1951 C C . ASN A 1 236 ? 11.335 3.263 -31.690 1.00 94.69 236 ASN A C 1
ATOM 1953 O O . ASN A 1 236 ? 10.891 4.407 -31.748 1.00 94.69 236 ASN A O 1
ATOM 1957 N N . ASN A 1 237 ? 11.048 2.437 -30.682 1.00 94.56 237 ASN A N 1
ATOM 1958 C CA . ASN A 1 237 ? 10.134 2.722 -29.578 1.00 94.56 237 ASN A CA 1
ATOM 1959 C C . ASN A 1 237 ? 10.721 2.167 -28.269 1.00 94.56 237 ASN A C 1
ATOM 1961 O O . ASN A 1 237 ? 10.151 1.288 -27.630 1.00 94.56 237 ASN A O 1
ATOM 1965 N N . LYS A 1 238 ? 11.904 2.647 -27.863 1.00 95.25 238 LYS A N 1
ATOM 1966 C CA . LYS A 1 238 ? 12.553 2.165 -26.633 1.00 95.25 238 LYS A CA 1
ATOM 1967 C C . LYS A 1 238 ? 11.661 2.424 -25.410 1.00 95.25 238 LYS A C 1
ATOM 1969 O O . LYS A 1 238 ? 11.391 3.573 -25.064 1.00 95.25 238 LYS A O 1
ATOM 1974 N N . HIS A 1 239 ? 11.251 1.349 -24.751 1.00 96.44 239 HIS A N 1
ATOM 1975 C CA . HIS A 1 239 ? 10.469 1.328 -23.515 1.00 96.44 239 HIS A CA 1
ATOM 1976 C C . HIS A 1 239 ? 10.786 0.032 -22.747 1.00 96.44 239 HIS A C 1
ATOM 1978 O O . HIS A 1 239 ? 11.506 -0.815 -23.274 1.00 96.44 239 HIS A O 1
ATOM 1984 N N . ILE A 1 240 ? 10.303 -0.140 -21.513 1.00 97.44 240 ILE A N 1
ATOM 1985 C CA . ILE A 1 240 ? 10.502 -1.405 -20.782 1.00 97.44 240 ILE A CA 1
ATOM 1986 C C . ILE A 1 240 ? 9.246 -2.279 -20.916 1.00 97.44 240 ILE A C 1
ATOM 1988 O O . ILE A 1 240 ? 8.206 -1.923 -20.356 1.00 97.44 240 ILE A O 1
ATOM 1992 N N . PRO A 1 241 ? 9.312 -3.444 -21.589 1.00 96.88 241 PRO A N 1
ATOM 1993 C CA . PRO A 1 241 ? 8.147 -4.308 -21.768 1.00 96.88 241 PRO A CA 1
ATOM 1994 C C . PRO A 1 241 ? 7.666 -4.914 -20.446 1.00 96.88 241 PRO A C 1
ATOM 1996 O O . PRO A 1 241 ? 8.473 -5.270 -19.583 1.00 96.88 241 PRO A O 1
ATOM 1999 N N . MET A 1 242 ? 6.353 -5.124 -20.306 1.00 95.50 242 MET A N 1
ATOM 2000 C CA . MET A 1 242 ? 5.739 -5.625 -19.064 1.00 95.50 242 MET A CA 1
ATOM 2001 C C . MET A 1 242 ? 6.275 -6.987 -18.602 1.00 95.50 242 MET A C 1
ATOM 2003 O O . MET A 1 242 ? 6.401 -7.212 -17.400 1.00 95.50 242 MET A O 1
ATOM 2007 N N . ILE A 1 243 ? 6.662 -7.873 -19.529 1.00 96.88 243 ILE A N 1
ATOM 2008 C CA . ILE A 1 243 ? 7.257 -9.183 -19.201 1.00 96.88 243 ILE A CA 1
ATOM 2009 C C . ILE A 1 243 ? 8.585 -9.059 -18.432 1.00 96.88 243 ILE A C 1
ATOM 2011 O O . ILE A 1 243 ? 8.932 -9.937 -17.646 1.00 96.88 243 ILE A O 1
ATOM 2015 N N . TYR A 1 244 ? 9.302 -7.947 -18.614 1.00 97.75 244 TYR A N 1
ATOM 2016 C CA . TYR A 1 244 ? 10.516 -7.609 -17.871 1.00 97.75 244 TYR A CA 1
ATOM 2017 C C . TYR A 1 244 ? 10.222 -6.688 -16.681 1.00 97.75 244 TYR A C 1
ATOM 2019 O O . TYR A 1 244 ? 10.810 -6.852 -15.612 1.00 97.75 244 TYR A O 1
ATOM 2027 N N . LYS A 1 245 ? 9.297 -5.735 -16.859 1.00 94.50 245 LYS A N 1
ATOM 2028 C CA . LYS A 1 245 ? 8.931 -4.721 -15.860 1.00 94.50 245 LYS A CA 1
ATOM 2029 C C . LYS A 1 245 ? 8.236 -5.315 -14.630 1.00 94.50 245 LYS A C 1
ATOM 2031 O O . LYS A 1 245 ? 8.506 -4.874 -13.517 1.00 94.50 245 LYS A O 1
ATOM 2036 N N . CYS A 1 246 ? 7.396 -6.332 -14.832 1.00 96.62 246 CYS A N 1
ATOM 2037 C CA . CYS A 1 246 ? 6.602 -7.015 -13.806 1.00 96.62 246 CYS A CA 1
ATOM 2038 C C . CYS A 1 246 ? 6.970 -8.501 -13.769 1.00 96.62 246 CYS A C 1
ATOM 2040 O O . CYS A 1 246 ? 6.222 -9.370 -14.233 1.00 96.62 246 CYS A O 1
ATOM 2042 N N . ASN A 1 247 ? 8.175 -8.751 -13.260 1.00 97.88 247 ASN A N 1
ATOM 2043 C CA . ASN A 1 247 ? 8.814 -10.058 -13.135 1.00 97.88 247 ASN A CA 1
ATOM 2044 C C . ASN A 1 247 ? 9.496 -10.161 -11.758 1.00 97.88 247 ASN A C 1
ATOM 2046 O O . ASN A 1 247 ? 9.508 -9.195 -10.985 1.00 97.88 247 ASN A O 1
ATOM 2050 N N . SER A 1 248 ? 10.109 -11.305 -11.464 1.00 97.62 248 SER A N 1
ATOM 2051 C CA . SER A 1 248 ? 10.833 -11.541 -10.220 1.00 97.62 248 SER A CA 1
ATOM 2052 C C . SER A 1 248 ? 11.813 -10.408 -9.912 1.00 97.62 248 SER A C 1
ATOM 2054 O O . SER A 1 248 ? 12.383 -9.761 -10.802 1.00 97.62 248 SER A O 1
ATOM 2056 N N . ARG A 1 249 ? 12.015 -10.151 -8.618 1.00 97.69 249 ARG A N 1
ATOM 2057 C CA . ARG A 1 249 ? 12.926 -9.103 -8.154 1.00 97.69 249 ARG A CA 1
ATOM 2058 C C . ARG A 1 249 ? 14.332 -9.255 -8.747 1.00 97.69 249 ARG A C 1
ATOM 2060 O O . ARG A 1 249 ? 14.932 -8.262 -9.145 1.00 97.69 249 ARG A O 1
ATOM 2067 N N . GLU A 1 250 ? 14.821 -10.486 -8.877 1.00 98.00 250 GLU A N 1
ATOM 2068 C CA . GLU A 1 250 ? 16.116 -10.789 -9.494 1.00 98.00 250 GLU A CA 1
ATOM 2069 C C . GLU A 1 250 ? 16.191 -10.326 -10.959 1.00 98.00 250 GLU A C 1
ATOM 2071 O O . GLU A 1 250 ? 17.135 -9.633 -11.344 1.00 98.00 250 GLU A O 1
ATOM 2076 N N . ASN A 1 251 ? 15.184 -10.653 -11.774 1.00 98.25 251 ASN A N 1
ATOM 2077 C CA . ASN A 1 251 ? 15.148 -10.261 -13.185 1.00 98.25 251 ASN A CA 1
ATOM 2078 C C . ASN A 1 251 ? 15.058 -8.741 -13.347 1.00 98.25 251 ASN A C 1
ATOM 2080 O O . ASN A 1 251 ? 15.757 -8.161 -14.180 1.00 98.25 251 ASN A O 1
ATOM 2084 N N . ARG A 1 252 ? 14.254 -8.081 -12.507 1.00 98.50 252 ARG A N 1
ATOM 2085 C CA . ARG A 1 252 ? 14.140 -6.617 -12.480 1.00 98.50 252 ARG A CA 1
ATOM 2086 C C . ARG A 1 252 ? 15.452 -5.938 -12.072 1.00 98.50 252 ARG A C 1
ATOM 2088 O O . ARG A 1 252 ? 15.821 -4.931 -12.674 1.00 98.50 252 ARG A O 1
ATOM 2095 N N . LEU A 1 253 ? 16.189 -6.494 -11.105 1.00 98.62 253 LEU A N 1
ATOM 2096 C CA . LEU A 1 253 ? 17.516 -5.995 -10.725 1.00 98.62 253 LEU A CA 1
ATOM 2097 C C . LEU A 1 253 ? 18.531 -6.136 -11.864 1.00 98.62 253 LEU A C 1
ATOM 2099 O O . LEU A 1 253 ? 19.255 -5.181 -12.138 1.00 98.62 253 LEU A O 1
ATOM 2103 N N . LYS A 1 254 ? 18.569 -7.288 -12.550 1.00 98.56 254 LYS A N 1
ATOM 2104 C CA . LYS A 1 254 ? 19.442 -7.505 -13.720 1.00 98.56 254 LYS A CA 1
ATOM 2105 C C . LYS A 1 254 ? 19.139 -6.514 -14.842 1.00 98.56 254 LYS A C 1
ATOM 2107 O O . LYS A 1 254 ? 20.059 -5.915 -15.390 1.00 98.56 254 LYS A O 1
ATOM 2112 N N . LEU A 1 255 ? 17.857 -6.296 -15.134 1.00 98.56 255 LEU A N 1
ATOM 2113 C CA . LEU A 1 255 ? 17.400 -5.312 -16.114 1.00 98.56 255 LEU A CA 1
ATOM 2114 C C . LEU A 1 255 ? 17.878 -3.897 -15.776 1.00 98.56 255 LEU A C 1
ATOM 2116 O O . LEU A 1 255 ? 18.467 -3.218 -16.618 1.00 98.56 255 LEU A O 1
ATOM 2120 N N . LEU A 1 256 ? 17.666 -3.468 -14.528 1.00 98.56 256 LEU A N 1
ATOM 2121 C CA . LEU A 1 256 ? 18.111 -2.160 -14.056 1.00 98.56 256 LEU A CA 1
ATOM 2122 C C . LEU A 1 256 ? 19.643 -2.036 -14.094 1.00 98.56 256 LEU A C 1
ATOM 2124 O O . LEU A 1 256 ? 20.159 -0.992 -14.489 1.00 98.56 256 LEU A O 1
ATOM 2128 N N . ALA A 1 257 ? 20.369 -3.097 -13.733 1.0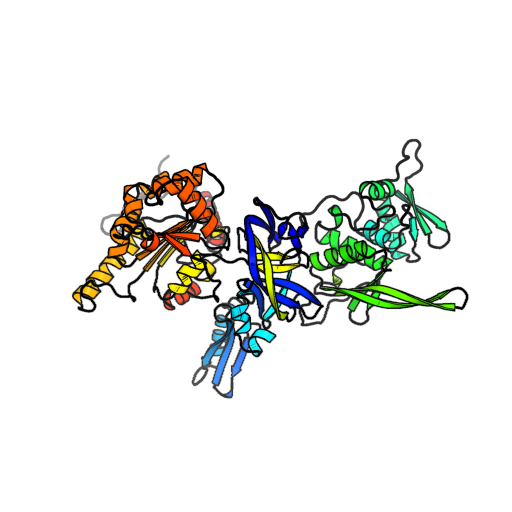0 98.62 257 ALA A N 1
ATOM 2129 C CA . ALA A 1 257 ? 21.827 -3.138 -13.789 1.00 98.62 257 ALA A CA 1
ATOM 2130 C C . ALA A 1 257 ? 22.360 -2.962 -15.215 1.00 98.62 257 ALA A C 1
ATOM 2132 O O . ALA A 1 257 ? 23.265 -2.156 -15.417 1.00 98.62 257 ALA A O 1
ATOM 2133 N N . GLY A 1 258 ? 21.765 -3.643 -16.200 1.00 98.25 258 GLY A N 1
ATOM 2134 C CA . GLY A 1 258 ? 22.123 -3.478 -17.610 1.00 98.25 258 GLY A CA 1
ATOM 2135 C C . GLY A 1 258 ? 21.968 -2.031 -18.068 1.00 98.25 258 GLY A C 1
ATOM 2136 O O . GLY A 1 258 ? 22.878 -1.464 -18.670 1.00 98.25 258 GLY A O 1
ATOM 2137 N N . PHE A 1 259 ? 20.853 -1.395 -17.699 1.00 97.75 259 PHE A N 1
ATOM 2138 C CA . PHE A 1 259 ? 20.619 0.008 -18.032 1.00 97.75 259 PHE A CA 1
ATOM 2139 C C . PHE A 1 259 ? 21.622 0.946 -17.345 1.00 97.75 259 PHE A C 1
ATOM 2141 O O . PHE A 1 259 ? 22.146 1.873 -17.962 1.00 97.75 259 PHE A O 1
ATOM 2148 N N . ILE A 1 260 ? 21.920 0.706 -16.064 1.00 98.00 260 ILE A N 1
ATOM 2149 C CA . ILE A 1 260 ? 22.911 1.489 -15.321 1.00 98.00 260 ILE A CA 1
ATOM 2150 C C . ILE A 1 260 ? 24.304 1.324 -15.937 1.00 98.00 260 ILE A C 1
ATOM 2152 O O . ILE A 1 260 ? 25.034 2.309 -16.052 1.00 98.00 260 ILE A O 1
ATOM 2156 N N . ASP A 1 261 ? 24.687 0.122 -16.360 1.00 98.12 261 ASP A N 1
ATOM 2157 C CA . ASP A 1 261 ? 25.984 -0.124 -16.991 1.00 98.12 261 ASP A CA 1
ATOM 2158 C C . ASP A 1 261 ? 26.128 0.524 -18.365 1.00 98.12 261 ASP A C 1
ATOM 2160 O O . ASP A 1 261 ? 27.239 0.939 -18.703 1.00 98.12 261 ASP A O 1
ATOM 2164 N N . ALA A 1 262 ? 25.033 0.719 -19.092 1.00 96.50 262 ALA A N 1
ATOM 2165 C CA . ALA A 1 262 ? 25.011 1.570 -20.273 1.00 96.50 262 ALA A CA 1
ATOM 2166 C C . ALA A 1 262 ? 25.087 3.061 -19.871 1.00 96.50 262 ALA A C 1
ATOM 2168 O O . ALA A 1 262 ? 26.165 3.655 -19.783 1.00 96.50 262 ALA A O 1
ATOM 2169 N N . ASP A 1 263 ? 23.965 3.629 -19.426 1.00 93.69 263 ASP A N 1
ATOM 2170 C CA . ASP A 1 263 ? 23.767 5.083 -19.315 1.00 93.69 263 ASP A CA 1
ATOM 2171 C C . ASP A 1 263 ? 23.795 5.642 -17.881 1.00 93.69 263 ASP A C 1
ATOM 2173 O O . ASP A 1 263 ? 23.681 6.851 -17.655 1.00 93.69 263 ASP A O 1
ATOM 2177 N N . GLY A 1 264 ? 23.932 4.780 -16.877 1.00 95.31 264 GLY A N 1
ATOM 2178 C CA . GLY A 1 264 ? 23.963 5.180 -15.473 1.00 95.31 264 GLY A CA 1
ATOM 2179 C C . GLY A 1 264 ? 25.324 5.685 -14.991 1.00 95.31 264 GLY A C 1
ATOM 2180 O O . GLY A 1 264 ? 26.395 5.282 -15.453 1.00 95.31 264 GLY A O 1
ATOM 2181 N N . HIS A 1 265 ? 25.289 6.537 -13.974 1.00 95.56 265 HIS A N 1
ATOM 2182 C CA . HIS A 1 265 ? 26.452 7.006 -13.234 1.00 95.56 265 HIS A CA 1
ATOM 2183 C C . HIS A 1 265 ? 26.243 6.785 -11.735 1.00 95.56 265 HIS A C 1
ATOM 2185 O O . HIS A 1 265 ? 25.232 7.207 -11.181 1.00 95.56 265 HIS A O 1
ATOM 2191 N N . LEU A 1 266 ? 27.205 6.155 -11.059 1.00 96.56 266 LEU A N 1
ATOM 2192 C CA . LEU A 1 266 ? 27.205 6.073 -9.601 1.00 96.56 266 LEU A CA 1
ATOM 2193 C C . LEU A 1 266 ? 27.800 7.361 -9.017 1.00 96.56 266 LEU A C 1
ATOM 2195 O O . LEU A 1 266 ? 28.995 7.629 -9.152 1.00 96.56 266 LEU A O 1
ATOM 2199 N N . GLY A 1 267 ? 26.955 8.155 -8.368 1.00 91.25 267 GLY A N 1
ATOM 2200 C CA . GLY A 1 267 ? 27.323 9.415 -7.744 1.00 91.25 267 GLY A CA 1
ATOM 2201 C C . GLY A 1 267 ? 28.133 9.244 -6.457 1.00 91.25 267 GLY A C 1
ATOM 2202 O O . GLY A 1 267 ? 28.130 8.205 -5.794 1.00 91.25 267 GLY A O 1
ATOM 2203 N N . LYS A 1 268 ? 28.794 10.329 -6.031 1.00 88.19 268 LYS A N 1
ATOM 2204 C CA . LYS A 1 268 ? 29.619 10.362 -4.805 1.00 88.19 268 LYS A CA 1
ATOM 2205 C C . LYS A 1 268 ? 28.834 10.065 -3.520 1.00 88.19 268 LYS A C 1
ATOM 2207 O O . LYS A 1 268 ? 29.439 9.701 -2.515 1.00 88.19 268 LYS A O 1
ATOM 2212 N N . ARG A 1 269 ? 27.506 10.239 -3.528 1.00 87.19 269 ARG A N 1
ATOM 2213 C CA . ARG A 1 269 ? 26.621 9.943 -2.386 1.00 87.19 269 ARG A CA 1
ATOM 2214 C C . ARG A 1 269 ? 26.117 8.496 -2.390 1.00 87.19 269 ARG A C 1
ATOM 2216 O O . ARG A 1 269 ? 25.267 8.164 -1.562 1.00 87.19 269 ARG A O 1
ATOM 2223 N N . ASN A 1 270 ? 26.679 7.648 -3.257 1.00 90.81 270 ASN A N 1
ATOM 2224 C CA . ASN A 1 270 ? 26.290 6.252 -3.421 1.00 90.81 270 ASN A CA 1
ATOM 2225 C C . ASN A 1 270 ? 24.818 6.123 -3.851 1.00 90.81 270 ASN A C 1
ATOM 2227 O O . ASN A 1 270 ? 24.039 5.371 -3.264 1.00 90.81 270 ASN A O 1
ATOM 2231 N N . ASP A 1 271 ? 24.451 6.940 -4.834 1.00 92.44 271 ASP A N 1
ATOM 2232 C CA . ASP A 1 271 ? 23.166 7.002 -5.522 1.00 92.44 271 ASP A CA 1
ATOM 2233 C C . ASP A 1 271 ? 23.395 6.895 -7.033 1.00 92.44 271 ASP A C 1
ATOM 2235 O O . ASP A 1 271 ? 24.417 7.355 -7.543 1.00 92.44 271 ASP A O 1
ATOM 2239 N N . PHE A 1 272 ? 22.462 6.281 -7.754 1.00 96.69 272 PHE A N 1
ATOM 2240 C CA . PHE A 1 272 ? 22.551 6.191 -9.207 1.00 96.69 272 PHE A CA 1
ATOM 2241 C C . PHE A 1 272 ? 21.886 7.397 -9.856 1.00 96.69 272 PHE A C 1
ATOM 2243 O O . PHE A 1 272 ? 20.772 7.775 -9.500 1.00 96.69 272 PHE A O 1
ATOM 2250 N N . GLU A 1 273 ? 22.566 7.983 -10.831 1.00 96.31 273 GLU A N 1
ATOM 2251 C CA . GLU A 1 273 ? 22.043 9.029 -11.694 1.00 96.31 273 GLU A CA 1
ATOM 2252 C C . GLU A 1 273 ? 21.912 8.488 -13.118 1.00 96.31 273 GLU A C 1
ATOM 2254 O O . GLU A 1 273 ? 22.857 7.915 -13.657 1.00 96.31 273 GLU A O 1
ATOM 2259 N N . ILE A 1 274 ? 20.756 8.704 -13.740 1.00 95.94 274 ILE A N 1
ATOM 2260 C CA . ILE A 1 274 ? 20.518 8.418 -15.158 1.00 95.94 274 ILE A CA 1
ATOM 2261 C C . ILE A 1 274 ? 20.071 9.720 -15.813 1.00 95.94 274 ILE A C 1
ATOM 2263 O O . ILE A 1 274 ? 19.165 10.379 -15.305 1.00 95.94 274 ILE A O 1
ATOM 2267 N N . THR A 1 275 ? 20.693 10.110 -16.927 1.00 93.88 275 THR A N 1
ATOM 2268 C CA . THR A 1 275 ? 20.303 11.311 -17.682 1.00 93.88 275 THR A CA 1
ATOM 2269 C C . THR A 1 275 ? 19.985 10.940 -19.125 1.00 93.88 275 THR A C 1
ATOM 2271 O O . THR A 1 275 ? 20.821 10.361 -19.804 1.00 93.88 275 THR A O 1
ATOM 2274 N N . GLN A 1 276 ? 18.803 11.319 -19.605 1.00 92.94 276 GLN A N 1
ATOM 2275 C CA . GLN A 1 276 ? 18.346 11.081 -20.976 1.00 92.94 276 GLN A CA 1
ATOM 2276 C C . GLN A 1 276 ? 17.715 12.342 -21.566 1.00 92.94 276 GLN A C 1
ATOM 2278 O O . GLN A 1 276 ? 17.254 13.233 -20.855 1.00 92.94 276 GLN A O 1
ATOM 2283 N N . CYS A 1 277 ? 17.677 12.434 -22.890 1.00 90.06 277 CYS A N 1
ATOM 2284 C CA . CYS A 1 277 ? 16.979 13.520 -23.576 1.00 90.06 277 CYS A CA 1
ATOM 2285 C C . CYS A 1 277 ? 15.447 13.408 -23.423 1.00 90.06 277 CYS A C 1
ATOM 2287 O O . CYS A 1 277 ? 14.912 12.318 -23.229 1.00 90.06 277 CYS A O 1
ATOM 2289 N N . LYS A 1 278 ? 14.722 14.532 -23.547 1.00 89.62 278 LYS A N 1
ATOM 2290 C CA . LYS A 1 278 ? 13.259 14.582 -23.335 1.00 89.62 278 LYS A CA 1
ATOM 2291 C C . LYS A 1 278 ? 12.452 13.625 -24.219 1.00 89.62 278 LYS A C 1
ATOM 2293 O O . LYS A 1 278 ? 11.438 13.110 -23.774 1.00 89.62 278 LYS A O 1
ATOM 2298 N N . LYS A 1 279 ? 12.913 13.327 -25.440 1.00 90.00 279 LYS A N 1
ATOM 2299 C CA . LYS A 1 279 ? 12.241 12.361 -26.333 1.00 90.00 279 LYS A CA 1
ATOM 2300 C C . LYS A 1 279 ? 12.175 10.933 -25.766 1.00 90.00 279 LYS A C 1
ATOM 2302 O O . LYS A 1 279 ? 11.387 10.136 -26.253 1.00 90.00 279 LYS A O 1
ATOM 2307 N N . HIS A 1 280 ? 12.993 10.600 -24.764 1.00 91.12 280 HIS A N 1
ATOM 2308 C CA . HIS A 1 280 ? 12.987 9.298 -24.090 1.00 91.12 280 HIS A CA 1
ATOM 2309 C C . HIS A 1 280 ? 12.191 9.326 -22.771 1.00 91.12 280 HIS A C 1
ATOM 2311 O O . HIS A 1 280 ? 12.442 8.510 -21.888 1.00 91.12 280 HIS A O 1
ATOM 2317 N N . GLU A 1 281 ? 11.247 10.258 -22.600 1.00 93.94 281 GLU A N 1
ATOM 2318 C CA . GLU A 1 281 ? 10.467 10.384 -21.361 1.00 93.94 281 GLU A CA 1
ATOM 2319 C C . GLU A 1 281 ? 9.740 9.092 -20.969 1.00 93.94 281 GLU A C 1
ATOM 2321 O O . GLU A 1 281 ? 9.857 8.668 -19.824 1.00 93.94 281 GLU A O 1
ATOM 2326 N N . LYS A 1 282 ? 9.108 8.403 -21.928 1.00 94.81 282 LYS A N 1
ATOM 2327 C CA . LYS A 1 282 ? 8.452 7.104 -21.695 1.00 94.81 282 LYS A CA 1
ATOM 2328 C C . LYS A 1 282 ? 9.402 6.077 -21.064 1.00 94.81 282 LYS A C 1
ATOM 2330 O O . LYS A 1 282 ? 9.059 5.439 -20.076 1.00 94.81 282 LYS A O 1
ATOM 2335 N N . LEU A 1 283 ? 10.618 5.955 -21.602 1.00 95.69 283 LEU A N 1
ATOM 2336 C CA . LEU A 1 283 ? 11.646 5.057 -21.071 1.00 95.69 283 LEU A CA 1
ATOM 2337 C C . LEU A 1 283 ? 12.086 5.473 -19.661 1.00 95.69 283 LEU A C 1
ATOM 2339 O O . LEU A 1 283 ? 12.285 4.624 -18.799 1.00 95.69 283 LEU A O 1
ATOM 2343 N N . MET A 1 284 ? 12.216 6.777 -19.414 1.00 95.94 284 MET A N 1
ATOM 2344 C CA . MET A 1 284 ? 12.553 7.306 -18.091 1.00 95.94 284 MET A CA 1
ATOM 2345 C C . MET A 1 284 ? 11.460 6.994 -17.062 1.00 95.94 284 MET A C 1
ATOM 2347 O O . MET A 1 284 ? 11.778 6.589 -15.946 1.00 95.94 284 MET A O 1
ATOM 2351 N N . ASP A 1 285 ? 10.188 7.110 -17.438 1.00 95.50 285 ASP A N 1
ATOM 2352 C CA . ASP A 1 285 ? 9.058 6.766 -16.572 1.00 95.50 285 ASP A CA 1
ATOM 2353 C C . ASP A 1 285 ? 8.992 5.259 -16.287 1.00 95.50 285 ASP A C 1
ATOM 2355 O O . ASP A 1 285 ? 8.772 4.854 -15.143 1.00 95.50 285 ASP A O 1
ATOM 2359 N N . ASP A 1 286 ? 9.302 4.419 -17.276 1.00 97.25 286 ASP A N 1
ATOM 2360 C CA . ASP A 1 286 ? 9.436 2.974 -17.081 1.00 97.25 286 ASP A CA 1
ATOM 2361 C C . ASP A 1 286 ? 10.602 2.601 -16.146 1.00 97.25 286 ASP A C 1
ATOM 2363 O O . ASP A 1 286 ? 10.463 1.698 -15.318 1.00 97.25 286 ASP A O 1
ATOM 2367 N N . ILE A 1 287 ? 11.738 3.304 -16.219 1.00 97.38 287 ILE A N 1
ATOM 2368 C CA . ILE A 1 287 ? 12.869 3.110 -15.293 1.00 97.38 287 ILE A CA 1
ATOM 2369 C C . ILE A 1 287 ? 12.478 3.517 -13.869 1.00 97.38 287 ILE A C 1
ATOM 2371 O O . ILE A 1 287 ? 12.848 2.837 -12.910 1.00 97.38 287 ILE A O 1
ATOM 2375 N N . ILE A 1 288 ? 11.718 4.605 -13.710 1.00 97.00 288 ILE A N 1
ATOM 2376 C CA . ILE A 1 288 ? 11.197 5.037 -12.406 1.00 97.00 288 ILE A CA 1
ATOM 2377 C C . ILE A 1 288 ? 10.255 3.981 -11.841 1.00 97.00 288 ILE A C 1
ATOM 2379 O O . ILE A 1 288 ? 10.402 3.617 -10.675 1.00 97.00 288 ILE A O 1
ATOM 2383 N N . TYR A 1 289 ? 9.330 3.465 -12.656 1.00 97.62 289 TYR A N 1
ATOM 2384 C CA . TYR A 1 289 ? 8.457 2.363 -12.266 1.00 97.62 289 TYR A CA 1
ATOM 2385 C C . TYR A 1 289 ? 9.282 1.156 -11.808 1.00 97.62 289 TYR A C 1
ATOM 2387 O O . TYR A 1 289 ? 9.079 0.650 -10.704 1.00 97.62 289 TYR A O 1
ATOM 2395 N N . LEU A 1 290 ? 10.250 0.719 -12.623 1.00 97.94 290 LEU A N 1
ATOM 2396 C CA . LEU A 1 290 ? 11.102 -0.432 -12.324 1.00 97.94 290 LEU A CA 1
ATOM 2397 C C . LEU A 1 290 ? 11.834 -0.236 -10.991 1.00 97.94 290 LEU A C 1
ATOM 2399 O O . LEU A 1 290 ? 11.765 -1.097 -10.116 1.00 97.94 290 LEU A O 1
ATOM 2403 N N . ALA A 1 291 ? 12.472 0.918 -10.802 1.00 97.69 291 ALA A N 1
ATOM 2404 C CA . ALA A 1 291 ? 13.197 1.246 -9.582 1.00 97.69 291 ALA A CA 1
ATOM 2405 C C . ALA A 1 291 ? 12.281 1.303 -8.346 1.00 97.69 291 ALA A C 1
ATOM 2407 O O . ALA A 1 291 ? 12.632 0.741 -7.308 1.00 97.69 291 ALA A O 1
ATOM 2408 N N . ARG A 1 292 ? 11.095 1.919 -8.451 1.00 96.75 292 ARG A N 1
ATOM 2409 C CA . ARG A 1 292 ? 10.115 1.979 -7.351 1.00 96.75 292 ARG A CA 1
ATOM 2410 C C . ARG A 1 292 ? 9.593 0.598 -6.984 1.00 96.75 292 ARG A C 1
ATOM 2412 O O . ARG A 1 292 ? 9.599 0.245 -5.809 1.00 96.75 292 ARG A O 1
ATOM 2419 N N . SER A 1 293 ? 9.269 -0.219 -7.984 1.00 97.31 293 SER A N 1
ATOM 2420 C CA . SER A 1 293 ? 8.812 -1.592 -7.772 1.00 97.31 293 SER A CA 1
ATOM 2421 C C . SER A 1 293 ? 9.850 -2.466 -7.052 1.00 97.31 293 SER A C 1
ATOM 2423 O O . SER A 1 293 ? 9.477 -3.389 -6.334 1.00 97.31 293 SER A O 1
ATOM 2425 N N . LEU A 1 294 ? 11.147 -2.174 -7.212 1.00 97.38 294 LEU A N 1
ATOM 2426 C CA . LEU A 1 294 ? 12.259 -2.854 -6.534 1.00 97.38 294 LEU A CA 1
ATOM 2427 C C . LEU A 1 294 ? 12.481 -2.385 -5.082 1.00 97.38 294 LEU A C 1
ATOM 2429 O O . LEU A 1 294 ? 13.327 -2.949 -4.383 1.00 97.38 294 LEU A O 1
ATOM 2433 N N . GLY A 1 295 ? 11.747 -1.362 -4.631 1.00 95.06 295 GLY A N 1
ATOM 2434 C CA . GLY A 1 295 ? 11.914 -0.746 -3.314 1.00 95.06 295 GLY A CA 1
ATOM 2435 C C . GLY A 1 295 ? 12.938 0.387 -3.282 1.00 95.06 295 GLY A C 1
ATOM 2436 O O . GLY A 1 295 ? 13.457 0.726 -2.215 1.00 95.06 295 GLY A O 1
ATOM 2437 N N . PHE A 1 296 ? 13.247 0.992 -4.431 1.00 95.12 296 PHE A N 1
ATOM 2438 C CA . PHE A 1 296 ? 14.108 2.167 -4.497 1.00 95.12 296 PHE A CA 1
ATOM 2439 C C . PHE A 1 296 ? 13.299 3.454 -4.660 1.00 95.12 296 PHE A C 1
ATOM 2441 O O . PHE A 1 296 ? 12.338 3.555 -5.414 1.00 95.12 296 PHE A O 1
ATOM 2448 N N . SER A 1 297 ? 13.761 4.502 -3.991 1.00 93.19 297 SER A N 1
ATOM 2449 C CA . SER A 1 297 ? 13.384 5.876 -4.293 1.00 93.19 297 SER A CA 1
ATOM 2450 C C . SER A 1 297 ? 13.891 6.236 -5.686 1.00 93.19 297 SER A C 1
ATOM 2452 O O . SER A 1 297 ? 15.105 6.255 -5.881 1.00 93.19 297 SER A O 1
ATOM 2454 N N . ALA A 1 298 ? 13.001 6.633 -6.593 1.00 93.88 298 ALA A N 1
ATOM 2455 C CA . ALA A 1 298 ? 13.359 7.189 -7.896 1.00 93.88 298 ALA A CA 1
ATOM 2456 C C . ALA A 1 298 ? 12.607 8.500 -8.155 1.00 93.88 298 ALA A C 1
ATOM 2458 O O . ALA A 1 298 ? 11.376 8.533 -8.067 1.00 93.88 298 ALA A O 1
ATOM 2459 N N . THR A 1 299 ? 13.339 9.575 -8.454 1.00 90.25 299 THR A N 1
ATOM 2460 C CA . THR A 1 299 ? 12.772 10.913 -8.700 1.00 90.25 299 THR A CA 1
ATOM 2461 C C . THR A 1 299 ? 13.300 11.529 -9.991 1.00 90.25 299 THR A C 1
ATOM 2463 O O . THR A 1 299 ? 14.501 11.468 -10.251 1.00 90.25 299 THR A O 1
ATOM 2466 N N . LYS A 1 300 ? 12.397 12.124 -10.784 1.00 91.44 300 LYS A N 1
ATOM 2467 C CA . LYS A 1 300 ? 12.664 12.752 -12.090 1.00 91.44 300 LYS A CA 1
ATOM 2468 C C . LYS A 1 300 ? 12.776 14.269 -11.948 1.00 91.44 300 LYS A C 1
ATOM 2470 O O . LYS A 1 300 ? 11.919 14.887 -11.326 1.00 91.44 300 LYS A O 1
ATOM 2475 N N . TYR A 1 301 ? 13.780 14.876 -12.576 1.00 91.25 301 TYR A N 1
ATOM 2476 C CA . TYR A 1 301 ? 13.940 16.332 -12.648 1.00 91.25 301 TYR A CA 1
ATOM 2477 C C . TYR A 1 301 ? 14.397 16.775 -14.037 1.00 91.25 301 TYR A C 1
ATOM 2479 O O . TYR A 1 301 ? 15.072 16.032 -14.751 1.00 91.25 301 TYR A O 1
ATOM 2487 N N . ILE A 1 302 ? 14.088 18.023 -14.392 1.00 92.31 302 ILE A N 1
ATOM 2488 C CA . ILE A 1 302 ? 14.636 18.668 -15.588 1.00 92.31 302 ILE A CA 1
ATOM 2489 C C . ILE A 1 302 ? 16.025 19.222 -15.257 1.00 92.31 302 ILE A C 1
ATOM 2491 O O . ILE A 1 302 ? 16.200 20.022 -14.338 1.00 92.31 302 ILE A O 1
ATOM 2495 N N . LYS A 1 303 ? 17.025 18.807 -16.032 1.00 90.94 303 LYS A N 1
ATOM 2496 C CA . LYS A 1 303 ? 18.406 19.281 -15.964 1.00 90.94 303 LYS A CA 1
ATOM 2497 C C . LYS A 1 303 ? 18.688 20.189 -17.158 1.00 90.94 303 LYS A C 1
ATOM 2499 O O . LYS A 1 303 ? 18.583 19.755 -18.304 1.00 90.94 303 LYS A O 1
ATOM 2504 N N . LYS A 1 304 ? 19.145 21.416 -16.900 1.00 91.94 304 LYS A N 1
ATOM 2505 C CA . LYS A 1 304 ? 19.729 22.275 -17.940 1.00 91.94 304 LYS A CA 1
ATOM 2506 C C . LYS A 1 304 ? 21.079 21.699 -18.375 1.00 91.94 304 LYS A C 1
ATOM 2508 O O . LYS A 1 304 ? 21.933 21.393 -17.543 1.00 91.94 304 LYS A O 1
ATOM 2513 N N . THR A 1 305 ? 21.256 21.520 -19.675 1.00 88.38 305 THR A N 1
ATOM 2514 C CA . THR A 1 305 ? 22.444 20.925 -20.296 1.00 88.38 305 THR A CA 1
ATOM 2515 C C . THR A 1 305 ? 23.079 21.903 -21.268 1.00 88.38 305 THR A C 1
ATOM 2517 O O . THR A 1 305 ? 22.411 22.784 -21.809 1.00 88.38 305 THR A O 1
ATOM 2520 N N . THR A 1 306 ? 24.380 21.742 -21.478 1.00 88.81 306 THR A N 1
ATOM 2521 C CA . THR A 1 306 ? 25.144 22.513 -22.456 1.00 88.81 306 THR A CA 1
ATOM 2522 C C . THR A 1 306 ? 26.142 21.607 -23.148 1.00 88.81 306 THR A C 1
ATOM 2524 O O . THR A 1 306 ? 26.782 20.799 -22.474 1.00 88.81 306 THR A O 1
ATOM 2527 N N . TRP A 1 307 ? 26.315 21.767 -24.452 1.00 87.38 307 TRP A N 1
ATOM 2528 C CA . TRP A 1 307 ? 27.309 21.037 -25.239 1.00 87.38 307 TRP A CA 1
ATOM 2529 C C . TRP A 1 307 ? 27.857 21.935 -26.345 1.00 87.38 307 TRP A C 1
ATOM 2531 O O . TRP A 1 307 ? 27.204 22.897 -26.741 1.00 87.38 307 TRP A O 1
ATOM 2541 N N . THR A 1 308 ? 29.051 21.631 -26.844 1.00 90.06 308 THR A N 1
ATOM 2542 C CA . THR A 1 308 ? 29.656 22.366 -27.960 1.00 90.06 308 THR A CA 1
ATOM 2543 C C . THR A 1 308 ? 29.506 21.548 -29.233 1.00 90.06 308 THR A C 1
ATOM 2545 O O . THR A 1 308 ? 29.860 20.372 -29.251 1.00 90.06 308 THR A O 1
ATOM 2548 N N . HIS A 1 309 ? 28.979 22.152 -30.295 1.00 84.50 309 HIS A N 1
ATOM 2549 C CA . HIS A 1 309 ? 28.862 21.526 -31.612 1.00 84.50 309 HIS A CA 1
ATOM 2550 C C . HIS A 1 309 ? 29.365 22.508 -32.669 1.00 84.50 309 HIS A C 1
ATOM 2552 O O . HIS A 1 309 ? 28.854 23.620 -32.746 1.00 84.50 309 HIS A O 1
ATOM 2558 N N . ASN A 1 310 ? 30.350 22.106 -33.478 1.00 86.69 310 ASN A N 1
ATOM 2559 C CA . ASN A 1 310 ? 31.021 22.969 -34.464 1.00 86.69 310 ASN A CA 1
ATOM 2560 C C . ASN A 1 310 ? 31.562 24.288 -33.870 1.00 86.69 310 ASN A C 1
ATOM 2562 O O . ASN A 1 310 ? 31.456 25.339 -34.485 1.00 86.69 310 ASN A O 1
ATOM 2566 N N . GLY A 1 311 ? 32.110 24.245 -32.650 1.00 88.12 311 GLY A N 1
ATOM 2567 C CA . GLY A 1 311 ? 32.650 25.429 -31.965 1.00 88.12 311 GLY A CA 1
ATOM 2568 C C . GLY A 1 311 ? 31.606 26.314 -31.271 1.00 88.12 311 GLY A C 1
ATOM 2569 O O . GLY A 1 311 ? 31.977 27.138 -30.440 1.00 88.12 311 GLY A O 1
ATOM 2570 N N . GLU A 1 312 ? 30.310 26.100 -31.511 1.00 88.31 312 GLU A N 1
ATOM 2571 C CA . GLU A 1 312 ? 29.232 26.856 -30.870 1.00 88.31 312 GLU A CA 1
ATOM 2572 C C . GLU A 1 312 ? 28.705 26.153 -29.618 1.00 88.31 312 GLU A C 1
ATOM 2574 O O . GLU A 1 312 ? 28.400 24.954 -29.628 1.00 88.31 312 GLU A O 1
ATOM 2579 N N . LYS A 1 313 ? 28.548 26.916 -28.530 1.00 91.56 313 LYS A N 1
ATOM 2580 C CA . LYS A 1 313 ? 27.954 26.423 -27.286 1.00 91.56 313 LYS A CA 1
ATOM 2581 C C . LYS A 1 313 ? 26.431 26.419 -27.400 1.00 91.56 313 LYS A C 1
ATOM 2583 O O . LYS A 1 313 ? 25.800 27.468 -27.482 1.00 91.56 313 LYS A O 1
ATOM 2588 N N . LYS A 1 314 ? 25.842 25.229 -27.353 1.00 89.38 314 LYS A N 1
ATOM 2589 C CA . LYS A 1 314 ? 24.398 24.996 -27.360 1.00 89.38 314 LYS A CA 1
ATOM 2590 C C . LYS A 1 314 ? 23.886 24.723 -25.951 1.00 89.38 314 LYS A C 1
ATOM 2592 O O . LYS A 1 314 ? 24.620 24.244 -25.084 1.00 89.38 314 LYS A O 1
ATOM 2597 N N . TYR A 1 315 ? 22.609 25.025 -25.747 1.00 90.25 315 TYR A N 1
ATOM 2598 C CA . TYR A 1 315 ? 21.883 24.851 -24.494 1.00 90.25 315 TYR A CA 1
ATOM 2599 C C . TYR A 1 315 ? 20.656 23.983 -24.756 1.00 90.25 315 TYR A C 1
ATOM 2601 O O . TYR A 1 315 ? 20.042 24.070 -25.818 1.00 90.25 315 TYR A O 1
ATOM 2609 N N . GLY A 1 316 ? 20.280 23.160 -23.788 1.00 88.38 316 GLY A N 1
ATOM 2610 C CA . GLY A 1 316 ? 19.084 22.337 -23.886 1.00 88.38 316 GLY A CA 1
ATOM 2611 C C . GLY A 1 316 ? 18.669 21.778 -22.540 1.00 88.38 316 GLY A C 1
ATOM 2612 O O . GLY A 1 316 ? 19.250 22.092 -21.501 1.00 88.38 316 GLY A O 1
ATOM 2613 N N . GLU A 1 317 ? 17.676 20.904 -22.555 1.00 93.31 317 GLU A N 1
ATOM 2614 C CA . GLU A 1 317 ? 17.132 20.291 -21.351 1.00 93.31 317 GLU A CA 1
ATOM 2615 C C . GLU A 1 317 ? 17.121 18.770 -21.484 1.00 93.31 317 GLU A C 1
ATOM 2617 O O . GLU A 1 317 ? 16.792 18.219 -22.535 1.00 93.31 317 GLU A O 1
ATOM 2622 N N . ALA A 1 318 ? 17.473 18.097 -20.395 1.00 93.19 318 ALA A N 1
ATOM 2623 C CA . ALA A 1 318 ? 17.454 16.649 -20.272 1.00 93.19 318 ALA A CA 1
ATOM 2624 C C . ALA A 1 318 ? 16.639 16.242 -19.042 1.00 93.19 318 ALA A C 1
ATOM 2626 O O . ALA A 1 318 ? 16.494 17.012 -18.093 1.00 93.19 318 ALA A O 1
ATOM 2627 N N . LEU A 1 319 ? 16.124 15.020 -19.053 1.00 94.31 319 LEU A N 1
ATOM 2628 C CA . LEU A 1 319 ? 15.526 14.381 -17.893 1.00 94.31 319 LEU A CA 1
ATOM 2629 C C . LEU A 1 319 ? 16.631 13.697 -17.098 1.00 94.31 319 LEU A C 1
ATOM 2631 O O . LEU A 1 319 ? 17.483 13.018 -17.667 1.00 94.31 319 LEU A O 1
ATOM 2635 N N . ARG A 1 320 ? 16.612 13.868 -15.781 1.00 94.81 320 ARG A N 1
ATOM 2636 C CA . ARG A 1 320 ? 17.538 13.218 -14.858 1.00 94.81 320 ARG A CA 1
ATOM 2637 C C . ARG A 1 320 ? 16.758 12.467 -13.791 1.00 94.81 320 ARG A C 1
ATOM 2639 O O . ARG A 1 320 ? 15.899 13.062 -13.144 1.00 94.81 320 ARG A O 1
ATOM 2646 N N . ILE A 1 321 ? 17.095 11.199 -13.585 1.00 95.19 321 ILE A N 1
ATOM 2647 C CA . ILE A 1 321 ? 16.587 10.377 -12.486 1.00 95.19 321 ILE A CA 1
ATOM 2648 C C . ILE A 1 321 ? 17.682 10.202 -11.441 1.00 95.19 321 ILE A C 1
ATOM 2650 O O . ILE A 1 321 ? 18.824 9.910 -11.794 1.00 95.19 321 ILE A O 1
ATOM 2654 N N . HIS A 1 322 ? 17.316 10.325 -10.165 1.00 93.81 322 HIS A N 1
ATOM 2655 C CA . HIS A 1 322 ? 18.125 9.845 -9.045 1.00 93.81 322 HIS A CA 1
ATOM 2656 C C . HIS A 1 322 ? 17.481 8.608 -8.425 1.00 93.81 322 HIS A C 1
ATOM 2658 O O . HIS A 1 322 ? 16.340 8.682 -7.969 1.00 93.81 322 HIS A O 1
ATOM 2664 N N . ILE A 1 323 ? 18.221 7.501 -8.362 1.00 95.31 323 ILE A N 1
ATOM 2665 C CA . ILE A 1 323 ? 17.803 6.250 -7.726 1.00 95.31 323 ILE A CA 1
ATOM 2666 C C . ILE A 1 323 ? 18.611 6.045 -6.447 1.00 95.31 323 ILE A C 1
ATOM 2668 O O . ILE A 1 323 ? 19.843 6.068 -6.453 1.00 95.31 323 ILE A O 1
ATOM 2672 N N . ASN A 1 324 ? 17.921 5.842 -5.329 1.00 91.94 324 ASN A N 1
ATOM 2673 C CA . ASN A 1 324 ? 18.555 5.502 -4.062 1.00 91.94 324 ASN A CA 1
ATOM 2674 C C . ASN A 1 324 ? 17.638 4.642 -3.186 1.00 91.94 324 ASN A C 1
ATOM 2676 O O . ASN A 1 324 ? 16.427 4.673 -3.334 1.00 91.94 324 ASN A O 1
ATOM 2680 N N . GLY A 1 325 ? 18.184 3.897 -2.233 1.00 91.19 325 GLY A N 1
ATOM 2681 C CA . GLY A 1 325 ? 17.365 3.108 -1.313 1.00 91.19 325 GLY A CA 1
ATOM 2682 C C . GLY A 1 325 ? 18.191 2.128 -0.503 1.00 91.19 325 GLY A C 1
ATOM 2683 O O . GLY A 1 325 ? 19.414 2.101 -0.626 1.00 91.19 325 GLY A O 1
ATOM 2684 N N . LYS A 1 326 ? 17.530 1.379 0.379 1.00 89.94 326 LYS A N 1
ATOM 2685 C CA . LYS A 1 326 ? 18.140 0.228 1.052 1.00 89.94 326 LYS A CA 1
ATOM 2686 C C . LYS A 1 326 ? 18.301 -0.903 0.025 1.00 89.94 326 LYS A C 1
ATOM 2688 O O . LYS A 1 326 ? 17.407 -1.075 -0.793 1.00 89.94 326 LYS A O 1
ATOM 2693 N N . GLY A 1 327 ? 19.416 -1.637 0.064 1.00 91.88 327 GLY A N 1
ATOM 2694 C CA . GLY A 1 327 ? 19.693 -2.717 -0.892 1.00 91.88 327 GLY A CA 1
ATOM 2695 C C . GLY A 1 327 ? 20.142 -2.224 -2.271 1.00 91.88 327 GLY A C 1
ATOM 2696 O O . GLY A 1 327 ? 20.024 -2.948 -3.251 1.00 91.88 327 GLY A O 1
ATOM 2697 N N . ILE A 1 328 ? 20.630 -0.982 -2.387 1.00 94.25 328 ILE A N 1
ATOM 2698 C CA . ILE A 1 328 ? 21.110 -0.427 -3.667 1.00 94.25 328 ILE A CA 1
ATOM 2699 C C . ILE A 1 328 ? 22.344 -1.182 -4.193 1.00 94.25 328 ILE A C 1
ATOM 2701 O O . ILE A 1 328 ? 22.559 -1.274 -5.396 1.00 94.25 328 ILE A O 1
ATOM 2705 N N . GLU A 1 329 ? 23.132 -1.743 -3.280 1.00 95.19 329 GLU A N 1
ATOM 2706 C CA . GLU A 1 329 ? 24.265 -2.634 -3.526 1.00 95.19 329 GLU A CA 1
ATOM 2707 C C . GLU A 1 329 ? 23.869 -3.989 -4.127 1.00 95.19 329 GLU A C 1
ATOM 2709 O O . GLU A 1 329 ? 24.724 -4.689 -4.658 1.00 95.19 329 GLU A O 1
ATOM 2714 N N . GLU A 1 330 ? 22.590 -4.368 -4.054 1.00 96.62 330 GLU A N 1
ATOM 2715 C CA . GLU A 1 330 ? 22.090 -5.622 -4.625 1.00 96.62 330 GLU A CA 1
ATOM 2716 C C . GLU A 1 330 ? 21.892 -5.527 -6.141 1.00 96.62 330 GLU A C 1
ATOM 2718 O O . GLU A 1 330 ? 21.695 -6.551 -6.790 1.00 96.62 330 GLU A O 1
ATOM 2723 N N . ILE A 1 331 ? 21.923 -4.317 -6.715 1.00 98.00 331 ILE A N 1
ATOM 2724 C CA . ILE A 1 331 ? 21.841 -4.116 -8.163 1.00 98.00 331 ILE A CA 1
ATOM 2725 C C . ILE A 1 331 ? 23.134 -4.668 -8.792 1.00 98.00 331 ILE A C 1
ATOM 2727 O O . ILE A 1 331 ? 24.203 -4.095 -8.565 1.00 98.00 331 ILE A O 1
ATOM 2731 N N . PRO A 1 332 ? 23.069 -5.750 -9.594 1.00 97.69 332 PRO A N 1
ATOM 2732 C CA . PRO A 1 332 ? 24.247 -6.492 -10.033 1.00 97.69 332 PRO A CA 1
ATOM 2733 C C . PRO A 1 332 ? 24.909 -5.844 -11.259 1.00 97.69 332 PRO A C 1
ATOM 2735 O O . PRO A 1 332 ? 24.979 -6.447 -12.329 1.00 97.69 332 PRO A O 1
ATOM 2738 N N . THR A 1 333 ? 25.373 -4.599 -11.129 1.00 98.12 333 THR A N 1
ATOM 2739 C CA . THR A 1 333 ? 26.180 -3.951 -12.173 1.00 98.12 333 THR A CA 1
ATOM 2740 C C . THR A 1 333 ? 27.508 -4.683 -12.348 1.00 98.12 333 THR A C 1
ATOM 2742 O O . THR A 1 333 ? 28.153 -5.113 -11.387 1.00 98.12 333 THR A O 1
ATOM 2745 N N . LEU A 1 334 ? 27.923 -4.843 -13.598 1.00 97.81 334 LEU A N 1
ATOM 2746 C CA . LEU A 1 334 ? 29.153 -5.527 -13.976 1.00 97.81 334 LEU A CA 1
ATOM 2747 C C . LEU A 1 334 ? 30.348 -4.581 -13.958 1.00 97.81 334 LEU A C 1
ATOM 2749 O O . LEU A 1 334 ? 31.453 -4.999 -13.618 1.00 97.81 334 LEU A O 1
ATOM 2753 N N . ILE A 1 335 ? 30.131 -3.305 -14.289 1.00 97.69 335 ILE A N 1
ATOM 2754 C CA . ILE A 1 335 ? 31.203 -2.316 -14.362 1.00 97.69 335 ILE A CA 1
ATOM 2755 C C . ILE A 1 335 ? 31.617 -1.924 -12.931 1.00 97.69 335 ILE A C 1
ATOM 2757 O O . ILE A 1 335 ? 30.827 -1.287 -12.228 1.00 97.69 335 ILE A O 1
ATOM 2761 N N . PRO A 1 336 ? 32.868 -2.179 -12.484 1.00 95.69 336 PRO A N 1
ATOM 2762 C CA . PRO A 1 336 ? 33.259 -1.994 -11.079 1.00 95.69 336 PRO A CA 1
ATOM 2763 C C . PRO A 1 336 ? 33.043 -0.573 -10.539 1.00 95.69 336 PRO A C 1
ATOM 2765 O O . PRO A 1 336 ? 32.603 -0.377 -9.409 1.00 95.69 336 PRO A O 1
ATOM 2768 N N . ARG A 1 337 ? 33.285 0.458 -11.361 1.00 95.56 337 ARG A N 1
ATOM 2769 C CA . ARG A 1 337 ? 33.047 1.867 -10.978 1.00 95.56 337 ARG A CA 1
ATOM 2770 C C . ARG A 1 337 ? 31.561 2.237 -10.841 1.00 95.56 337 ARG A C 1
ATOM 2772 O O . ARG A 1 337 ? 31.261 3.333 -10.375 1.00 95.56 337 ARG A O 1
ATOM 2779 N N . LYS A 1 338 ? 30.647 1.371 -11.286 1.00 96.56 338 LYS A N 1
ATOM 2780 C CA . LYS A 1 338 ? 29.189 1.515 -11.176 1.00 96.56 338 LYS A CA 1
ATOM 2781 C C . LYS A 1 338 ? 28.594 0.558 -10.131 1.00 96.56 338 LYS A C 1
ATOM 2783 O O . LYS A 1 338 ? 27.376 0.476 -10.017 1.00 96.56 338 LYS A O 1
ATOM 2788 N N . GLN A 1 339 ? 29.414 -0.140 -9.347 1.00 96.44 339 GLN A N 1
ATOM 2789 C CA . GLN A 1 339 ? 28.941 -0.982 -8.247 1.00 96.44 339 GLN A CA 1
ATOM 2790 C C . GLN A 1 339 ? 28.721 -0.151 -6.985 1.00 96.44 339 GLN A C 1
ATOM 2792 O O . GLN A 1 339 ? 29.648 0.462 -6.445 1.00 96.44 339 GLN A O 1
ATOM 2797 N N . ALA A 1 340 ? 27.471 -0.108 -6.526 1.00 95.19 340 ALA A N 1
ATOM 2798 C CA . ALA A 1 340 ? 27.111 0.606 -5.312 1.00 95.19 340 ALA A CA 1
ATOM 2799 C C . ALA A 1 340 ? 27.600 -0.146 -4.068 1.00 95.19 340 ALA A C 1
ATOM 2801 O O . ALA A 1 340 ? 27.681 -1.371 -4.031 1.00 95.19 340 ALA A O 1
ATOM 2802 N N . ARG A 1 341 ? 27.921 0.607 -3.019 1.00 92.88 341 ARG A N 1
ATOM 2803 C CA . ARG A 1 341 ? 28.338 0.061 -1.724 1.00 92.88 341 ARG A CA 1
ATOM 2804 C C . ARG A 1 341 ? 27.137 -0.064 -0.785 1.00 92.88 341 ARG A C 1
ATOM 2806 O O . ARG A 1 341 ? 26.200 0.727 -0.923 1.00 92.88 341 ARG A O 1
ATOM 2813 N N . PRO A 1 342 ? 27.191 -0.950 0.226 1.00 89.62 342 PRO A N 1
ATOM 2814 C CA . PRO A 1 342 ? 26.171 -1.000 1.264 1.00 89.62 342 PRO A CA 1
ATOM 2815 C C . PRO A 1 342 ? 25.961 0.361 1.922 1.00 89.62 342 PRO A C 1
ATOM 2817 O O . PRO A 1 342 ? 26.909 1.063 2.304 1.00 89.62 342 PRO A O 1
ATOM 2820 N N . ARG A 1 343 ? 24.697 0.766 2.029 1.00 80.00 343 ARG A N 1
ATOM 2821 C CA . ARG A 1 343 ? 24.346 2.109 2.493 1.00 80.00 343 ARG A CA 1
ATOM 2822 C C . ARG A 1 343 ? 24.549 2.234 4.007 1.00 80.00 343 ARG A C 1
ATOM 2824 O O . ARG A 1 343 ? 24.039 1.436 4.782 1.00 80.00 343 ARG A O 1
ATOM 2831 N N . LYS A 1 344 ? 25.219 3.306 4.448 1.00 73.25 344 LYS A N 1
ATOM 2832 C CA . LYS A 1 344 ? 25.384 3.637 5.883 1.00 73.25 344 LYS A CA 1
ATOM 2833 C C . LYS A 1 344 ? 24.195 4.407 6.485 1.00 73.25 344 LYS A C 1
ATOM 2835 O O . LYS A 1 344 ? 24.154 4.639 7.691 1.00 73.25 344 LYS A O 1
ATOM 2840 N N . ASN A 1 345 ? 23.265 4.875 5.649 1.00 64.62 345 ASN A N 1
ATOM 2841 C CA . ASN A 1 345 ? 22.233 5.835 6.043 1.00 64.62 345 ASN A CA 1
ATOM 2842 C C . ASN A 1 345 ? 21.160 5.211 6.944 1.00 64.62 345 ASN A C 1
ATOM 2844 O O . ASN A 1 345 ? 20.617 4.155 6.639 1.00 64.62 345 ASN A O 1
ATOM 2848 N N . ARG A 1 346 ? 20.797 5.936 8.012 1.00 61.00 346 ARG A N 1
ATOM 2849 C CA . ARG A 1 346 ? 19.704 5.581 8.937 1.00 61.00 346 ARG A CA 1
ATOM 2850 C C . ARG A 1 346 ? 18.299 5.860 8.388 1.00 61.00 346 ARG A C 1
ATOM 2852 O O . ARG A 1 346 ? 17.338 5.338 8.941 1.00 61.00 346 ARG A O 1
ATOM 2859 N N . VAL A 1 347 ? 18.174 6.728 7.380 1.00 75.38 347 VAL A N 1
ATOM 2860 C CA . VAL A 1 347 ? 16.877 7.234 6.902 1.00 75.38 347 VAL A CA 1
ATOM 2861 C C . VAL A 1 347 ? 16.365 6.361 5.766 1.00 75.38 347 VAL A C 1
ATOM 2863 O O . VAL A 1 347 ? 17.051 6.187 4.756 1.00 75.38 347 VAL A O 1
ATOM 2866 N N . ASP A 1 348 ? 15.159 5.833 5.949 1.00 85.75 348 ASP A N 1
ATOM 2867 C CA . ASP A 1 348 ? 14.460 5.049 4.942 1.00 85.75 348 ASP A CA 1
ATOM 2868 C C . ASP A 1 348 ? 14.094 5.930 3.743 1.00 85.75 348 ASP A C 1
ATOM 2870 O O . ASP A 1 348 ? 13.482 6.988 3.890 1.00 85.75 348 ASP A O 1
ATOM 2874 N N . ALA A 1 349 ? 14.504 5.508 2.549 1.00 86.56 349 ALA A N 1
ATOM 2875 C CA . ALA A 1 349 ? 14.225 6.246 1.332 1.00 86.56 349 ALA A CA 1
ATOM 2876 C C . ALA A 1 349 ? 12.794 6.030 0.835 1.00 86.56 349 ALA A C 1
ATOM 2878 O O . ALA A 1 349 ? 12.372 6.769 -0.039 1.00 86.56 349 ALA A O 1
ATOM 2879 N N . LEU A 1 350 ? 12.034 5.070 1.340 1.00 91.12 350 LEU A N 1
ATOM 2880 C CA . LEU A 1 350 ? 10.639 4.904 0.930 1.00 91.12 350 LEU A CA 1
ATOM 2881 C C . LEU A 1 350 ? 9.673 5.699 1.802 1.00 91.12 350 LEU A C 1
ATOM 2883 O O . LEU A 1 350 ? 8.478 5.703 1.543 1.00 91.12 350 LEU A O 1
ATOM 2887 N N . VAL A 1 351 ? 10.185 6.412 2.805 1.00 91.38 351 VAL A N 1
ATOM 2888 C CA . VAL A 1 351 ? 9.374 7.135 3.778 1.00 91.38 351 VAL A CA 1
ATOM 2889 C C . VAL A 1 351 ? 9.713 8.625 3.722 1.00 91.38 351 VAL A C 1
ATOM 2891 O O . VAL A 1 351 ? 10.880 9.022 3.690 1.00 91.38 351 VAL A O 1
ATOM 2894 N N . SER A 1 352 ? 8.695 9.486 3.681 1.00 91.25 352 SER A N 1
ATOM 2895 C CA . SER A 1 352 ? 8.892 10.929 3.526 1.00 91.25 352 SER A CA 1
ATOM 2896 C C . SER A 1 352 ? 7.784 11.754 4.170 1.00 91.25 352 SER A C 1
ATOM 2898 O O . SER A 1 352 ? 6.625 11.355 4.203 1.00 91.25 352 SER A O 1
ATOM 2900 N N . GLN A 1 353 ? 8.140 12.934 4.682 1.00 93.00 353 GLN A N 1
ATOM 2901 C CA . GLN A 1 353 ? 7.135 13.872 5.184 1.00 93.00 353 GLN A CA 1
ATOM 2902 C C . GLN A 1 353 ? 6.172 14.270 4.074 1.00 93.00 353 GLN A C 1
ATOM 2904 O O . GLN A 1 353 ? 6.586 14.483 2.929 1.00 93.00 353 GLN A O 1
ATOM 2909 N N . ILE A 1 354 ? 4.913 14.408 4.472 1.00 95.19 354 ILE A N 1
ATOM 2910 C CA . ILE A 1 354 ? 3.825 14.868 3.626 1.00 95.19 354 ILE A CA 1
ATOM 2911 C C . ILE A 1 354 ? 3.407 16.282 4.013 1.00 95.19 354 ILE A C 1
ATOM 2913 O O . ILE A 1 354 ? 3.534 16.707 5.161 1.00 95.19 354 ILE A O 1
ATOM 2917 N N . LYS A 1 355 ? 2.894 17.001 3.025 1.00 95.00 355 LYS A N 1
ATOM 2918 C CA . LYS A 1 355 ? 2.189 18.265 3.158 1.00 95.00 355 LYS A CA 1
ATOM 2919 C C . LYS A 1 355 ? 0.772 18.038 2.644 1.00 95.00 355 LYS A C 1
ATOM 2921 O O . LYS A 1 355 ? 0.609 17.464 1.572 1.00 95.00 355 LYS A O 1
ATOM 2926 N N . VAL A 1 356 ? -0.218 18.465 3.418 1.00 95.31 356 VAL A N 1
ATOM 2927 C CA . VAL A 1 356 ? -1.636 18.367 3.062 1.00 95.31 356 VAL A CA 1
ATOM 2928 C C . VAL A 1 356 ? -2.159 19.775 2.829 1.00 95.31 356 VAL A C 1
ATOM 2930 O O . VAL A 1 356 ? -1.981 20.638 3.690 1.00 95.31 356 VAL A O 1
ATOM 2933 N N . GLU A 1 357 ? -2.755 20.006 1.663 1.00 95.06 357 GLU A N 1
ATOM 2934 C CA . GLU A 1 357 ? -3.297 21.301 1.247 1.00 95.06 357 GLU A CA 1
ATOM 2935 C C . GLU A 1 357 ? -4.725 21.123 0.740 1.00 95.06 357 GLU A C 1
ATOM 2937 O O . GLU A 1 357 ? -4.980 20.261 -0.096 1.00 95.06 357 GLU A O 1
ATOM 2942 N N . GLU A 1 358 ? -5.651 21.933 1.241 1.00 95.00 358 GLU A N 1
ATOM 2943 C CA . GLU A 1 358 ? -7.008 22.017 0.705 1.00 95.00 358 GLU A CA 1
ATOM 2944 C C . GLU A 1 358 ? -6.968 22.636 -0.700 1.00 95.00 358 GLU A C 1
ATOM 2946 O O . GLU A 1 358 ? -6.287 23.639 -0.916 1.00 95.00 358 GLU A O 1
ATOM 2951 N N . VAL A 1 359 ? -7.668 22.024 -1.654 1.00 91.44 359 VAL A N 1
ATOM 2952 C CA . VAL A 1 359 ? -7.717 22.467 -3.061 1.00 91.44 359 VAL A CA 1
ATOM 2953 C C . VAL A 1 359 ? -9.111 22.933 -3.502 1.00 91.44 359 VAL A C 1
ATOM 2955 O O . VAL A 1 359 ? -9.250 23.407 -4.626 1.00 91.44 359 VAL A O 1
ATOM 2958 N N . GLY A 1 360 ? -10.106 22.879 -2.609 1.00 87.38 360 GLY A N 1
ATOM 2959 C CA . GLY A 1 360 ? -11.504 23.242 -2.872 1.00 87.38 360 GLY A CA 1
ATOM 2960 C C . GLY A 1 360 ? -12.374 22.030 -3.210 1.00 87.38 360 GLY A C 1
ATOM 2961 O O . GLY A 1 360 ? -11.917 20.893 -3.099 1.00 87.38 360 GLY A O 1
ATOM 2962 N N . ASP A 1 361 ? -13.621 22.267 -3.606 1.00 84.75 361 ASP A N 1
ATOM 2963 C CA . ASP A 1 361 ? -14.561 21.200 -3.967 1.00 84.75 361 ASP A CA 1
ATOM 2964 C C . ASP A 1 361 ? -14.255 20.637 -5.359 1.00 84.75 361 ASP A C 1
ATOM 2966 O O . ASP A 1 361 ? -13.877 21.368 -6.279 1.00 84.75 361 ASP A O 1
ATOM 2970 N N . GLY A 1 362 ? -14.417 19.328 -5.534 1.00 78.50 362 GLY A N 1
ATOM 2971 C CA . GLY A 1 362 ? -14.165 18.681 -6.814 1.00 78.50 362 GLY A CA 1
ATOM 2972 C C . GLY A 1 362 ? -14.677 17.251 -6.895 1.00 78.50 362 GLY A C 1
ATOM 2973 O O . GLY A 1 362 ? -15.077 16.648 -5.902 1.00 78.50 362 GLY A O 1
ATOM 2974 N N . GLU A 1 363 ? -14.649 16.704 -8.110 1.00 76.12 363 GLU A N 1
ATOM 2975 C CA . GLU A 1 363 ? -15.021 15.314 -8.352 1.00 76.12 363 GLU A CA 1
ATOM 2976 C C . GLU A 1 363 ? -13.978 14.346 -7.776 1.00 76.12 363 GLU A C 1
ATOM 2978 O O . GLU A 1 363 ? -12.772 14.416 -8.072 1.00 76.12 363 GLU A O 1
ATOM 2983 N N . TYR A 1 364 ? -14.452 13.375 -7.005 1.00 77.88 364 TYR A N 1
ATOM 2984 C CA . TYR A 1 364 ? -13.672 12.226 -6.580 1.00 77.88 364 TYR A CA 1
ATOM 2985 C C . TYR A 1 364 ? -14.229 10.945 -7.192 1.00 77.88 364 TYR A C 1
ATOM 2987 O O . TYR A 1 364 ? -15.399 10.848 -7.549 1.00 77.88 364 TYR A O 1
ATOM 2995 N N . TYR A 1 365 ? -13.338 9.968 -7.292 1.00 73.50 365 TYR A N 1
ATOM 2996 C CA . TYR A 1 365 ? -13.615 8.602 -7.696 1.00 73.50 365 TYR A CA 1
ATOM 2997 C C . TYR A 1 365 ? -12.865 7.717 -6.714 1.00 73.50 365 TYR A C 1
ATOM 2999 O O . TYR A 1 365 ? -11.761 8.081 -6.286 1.00 73.50 365 TYR A O 1
ATOM 3007 N N . GLY A 1 366 ? -13.432 6.576 -6.378 1.00 71.31 366 GLY A N 1
ATOM 3008 C CA . GLY A 1 366 ? -12.717 5.564 -5.628 1.00 71.31 366 GLY A CA 1
ATOM 3009 C C . GLY A 1 366 ? -13.362 4.202 -5.767 1.00 71.31 366 GLY A C 1
ATOM 3010 O O . GLY A 1 366 ? -14.268 3.988 -6.575 1.00 71.31 366 GLY A O 1
ATOM 3011 N N . ILE A 1 367 ? -12.809 3.275 -5.009 1.00 75.38 367 ILE A N 1
ATOM 3012 C CA . ILE A 1 367 ? -13.059 1.852 -5.128 1.00 75.38 367 ILE A CA 1
ATOM 3013 C C . ILE A 1 367 ? -13.180 1.279 -3.728 1.00 75.38 367 ILE A C 1
ATOM 3015 O O . ILE A 1 367 ? -12.400 1.657 -2.863 1.00 75.38 367 ILE A O 1
ATOM 3019 N N . GLU A 1 368 ? -14.118 0.371 -3.507 1.00 72.06 368 GLU A N 1
ATOM 3020 C CA . GLU A 1 368 ? -14.170 -0.451 -2.300 1.00 72.06 368 GLU A CA 1
ATOM 3021 C C . GLU A 1 368 ? -13.456 -1.773 -2.569 1.00 72.06 368 GLU A C 1
ATOM 3023 O O . GLU A 1 368 ? -13.536 -2.304 -3.679 1.00 72.06 368 GLU A O 1
ATOM 3028 N N . LEU A 1 369 ? -12.708 -2.270 -1.586 1.00 73.00 369 LEU A N 1
ATOM 3029 C CA . LEU A 1 369 ? -11.809 -3.407 -1.749 1.00 73.00 369 LEU A CA 1
ATOM 3030 C C . LEU A 1 369 ? -12.075 -4.460 -0.678 1.00 73.00 369 LEU A C 1
ATOM 3032 O O . LEU A 1 369 ? -12.517 -4.138 0.418 1.00 73.00 369 LEU A O 1
ATOM 3036 N N . ASP A 1 370 ? -11.753 -5.710 -0.987 1.00 61.78 370 ASP A N 1
ATOM 3037 C CA . ASP A 1 370 ? -11.610 -6.758 0.022 1.00 61.78 370 ASP A CA 1
ATOM 3038 C C . ASP A 1 370 ? -10.285 -6.621 0.811 1.00 61.78 370 ASP A C 1
ATOM 3040 O O . ASP A 1 370 ? -9.470 -5.712 0.597 1.00 61.78 370 ASP A O 1
ATOM 3044 N N . GLY A 1 371 ? -10.046 -7.534 1.754 1.00 64.06 371 GLY A N 1
ATOM 3045 C CA . GLY A 1 371 ? -8.784 -7.618 2.482 1.00 64.06 371 GLY A CA 1
ATOM 3046 C C . GLY A 1 371 ? -8.588 -6.490 3.499 1.00 64.06 371 GLY A C 1
ATOM 3047 O O . GLY A 1 371 ? -9.514 -5.961 4.107 1.00 64.06 371 GLY A O 1
ATOM 3048 N N . ASN A 1 372 ? -7.332 -6.076 3.672 1.00 66.38 372 ASN A N 1
ATOM 3049 C CA . ASN A 1 372 ? -6.957 -5.022 4.620 1.00 66.38 372 ASN A CA 1
ATOM 3050 C C . ASN A 1 372 ? -7.291 -3.592 4.146 1.00 66.38 372 ASN A C 1
ATOM 3052 O O . ASN A 1 372 ? -6.766 -2.637 4.718 1.00 66.38 372 ASN A O 1
ATOM 3056 N N . ASN A 1 373 ? -8.071 -3.437 3.067 1.00 71.00 373 ASN A N 1
ATOM 3057 C CA . ASN A 1 373 ? -8.493 -2.157 2.485 1.00 71.00 373 ASN A CA 1
ATOM 3058 C C . ASN A 1 373 ? -7.371 -1.200 2.049 1.00 71.00 373 ASN A C 1
ATOM 3060 O O . ASN A 1 373 ? -7.653 -0.070 1.639 1.00 71.00 373 ASN A O 1
ATOM 3064 N N . ARG A 1 374 ? -6.103 -1.631 2.104 1.00 82.31 374 ARG A N 1
ATOM 3065 C CA . ARG A 1 374 ? -4.957 -0.866 1.618 1.00 82.31 374 ARG A CA 1
ATOM 3066 C C . ARG A 1 374 ? -4.603 -1.273 0.202 1.00 82.31 374 ARG A C 1
ATOM 3068 O O . ARG A 1 374 ? -4.481 -2.456 -0.109 1.00 82.31 374 ARG A O 1
ATOM 3075 N N . PHE A 1 375 ? -4.342 -0.278 -0.632 1.00 88.06 375 PHE A N 1
ATOM 3076 C CA . PHE A 1 375 ? -3.903 -0.485 -2.005 1.00 88.06 375 PHE A CA 1
ATOM 3077 C C . PHE A 1 375 ? -2.837 0.523 -2.416 1.00 88.06 375 PHE A C 1
ATOM 3079 O O . PHE A 1 375 ? -2.559 1.511 -1.727 1.00 88.06 375 PHE A O 1
ATOM 3086 N N . VAL A 1 376 ? -2.201 0.229 -3.544 1.00 92.94 376 VAL A N 1
ATOM 3087 C CA . VAL A 1 376 ? -1.020 0.933 -4.027 1.00 92.94 376 VAL A CA 1
ATOM 3088 C C . VAL A 1 376 ? -1.385 1.815 -5.219 1.00 92.94 376 VAL A C 1
ATOM 3090 O O . VAL A 1 376 ? -1.949 1.368 -6.217 1.00 92.94 376 VAL A O 1
ATOM 3093 N N . LEU A 1 377 ? -1.036 3.096 -5.133 1.00 92.81 377 LEU A N 1
ATOM 3094 C CA . LEU A 1 377 ? -1.165 4.037 -6.243 1.00 92.81 377 LEU A CA 1
ATOM 3095 C C . LEU A 1 377 ? -0.084 3.780 -7.308 1.00 92.81 377 LEU A C 1
ATOM 3097 O O . LEU A 1 377 ? 0.940 3.152 -7.048 1.00 92.81 377 LEU A O 1
ATOM 3101 N N . GLY A 1 378 ? -0.244 4.324 -8.515 1.00 91.38 378 GLY A N 1
ATOM 3102 C CA . GLY A 1 378 ? 0.704 4.152 -9.628 1.00 91.38 378 GLY A CA 1
ATOM 3103 C C . GLY A 1 378 ? 2.113 4.698 -9.344 1.00 91.38 378 GLY A C 1
ATOM 3104 O O . GLY A 1 378 ? 3.078 4.348 -10.021 1.00 91.38 378 GLY A O 1
ATOM 3105 N N . ASN A 1 379 ? 2.254 5.534 -8.314 1.00 91.44 379 ASN A N 1
ATOM 3106 C CA . ASN A 1 379 ? 3.529 6.025 -7.795 1.00 91.44 379 ASN A CA 1
ATOM 3107 C C . ASN A 1 379 ? 4.054 5.224 -6.585 1.00 91.44 379 ASN A C 1
ATOM 3109 O O . ASN A 1 379 ? 5.031 5.651 -5.970 1.00 91.44 379 ASN A O 1
ATOM 3113 N N . PHE A 1 380 ? 3.463 4.068 -6.277 1.00 93.88 380 PHE A N 1
ATOM 3114 C CA . PHE A 1 380 ? 3.814 3.151 -5.188 1.00 93.88 380 PHE A CA 1
ATOM 3115 C C . PHE A 1 380 ? 3.499 3.653 -3.770 1.00 93.88 380 PHE A C 1
ATOM 3117 O O . PHE A 1 380 ? 3.946 3.044 -2.800 1.00 93.88 380 PHE A O 1
ATOM 3124 N N . ILE A 1 381 ? 2.756 4.758 -3.627 1.00 91.06 381 ILE A N 1
ATOM 3125 C CA . ILE A 1 381 ? 2.249 5.231 -2.330 1.00 91.06 381 ILE A CA 1
ATOM 3126 C C . ILE A 1 381 ? 1.077 4.345 -1.889 1.00 91.06 381 ILE A C 1
ATOM 3128 O O . ILE A 1 381 ? 0.233 3.993 -2.709 1.00 91.06 381 ILE A O 1
ATOM 3132 N N . VAL A 1 382 ? 1.023 4.011 -0.598 1.00 87.06 382 VAL A N 1
ATOM 3133 C CA . VAL A 1 382 ? -0.074 3.227 -0.004 1.00 87.06 382 VAL A CA 1
ATOM 3134 C C . VAL A 1 382 ? -1.206 4.138 0.469 1.00 87.06 382 VAL A C 1
ATOM 3136 O O . VAL A 1 382 ? -0.954 5.210 1.027 1.00 87.06 382 VAL A O 1
ATOM 3139 N N . THR A 1 383 ? -2.450 3.708 0.266 1.00 78.69 383 THR A N 1
ATOM 3140 C CA . THR A 1 383 ? -3.662 4.426 0.681 1.00 78.69 383 THR A CA 1
ATOM 3141 C C . THR A 1 383 ? -4.786 3.465 1.109 1.00 78.69 383 THR A C 1
ATOM 3143 O O . THR A 1 383 ? -4.599 2.262 0.949 1.00 78.69 383 THR A O 1
ATOM 3146 N N . HIS A 1 384 ? -5.899 3.956 1.685 1.00 70.06 384 HIS A N 1
ATOM 3147 C CA . HIS A 1 384 ? -6.920 3.133 2.371 1.00 70.06 384 HIS A CA 1
ATOM 3148 C C . HIS A 1 384 ? -8.385 3.591 2.121 1.00 70.06 384 HIS A C 1
ATOM 3150 O O . HIS A 1 384 ? -8.622 4.783 1.926 1.00 70.06 384 HIS A O 1
ATOM 3156 N N . ASN A 1 385 ? -9.363 2.666 2.203 1.00 63.31 385 ASN A N 1
ATOM 3157 C CA . ASN A 1 385 ? -10.824 2.886 2.021 1.00 63.31 385 ASN A CA 1
ATOM 3158 C C . ASN A 1 385 ? -11.663 2.930 3.332 1.00 63.31 385 ASN A C 1
ATOM 3160 O O . ASN A 1 385 ? -11.238 2.392 4.345 1.00 63.31 385 ASN A O 1
ATOM 3164 N N . SER A 1 386 ? -12.849 3.562 3.356 1.00 49.94 386 SER A N 1
ATOM 3165 C CA . SER A 1 386 ? -13.718 3.701 4.564 1.00 49.94 386 SER A CA 1
ATOM 3166 C C . SER A 1 386 ? -14.807 2.609 4.679 1.00 49.94 386 SER A C 1
ATOM 3168 O O . SER A 1 386 ? -15.096 1.966 3.679 1.00 49.94 386 SER A O 1
ATOM 3170 N N . PHE A 1 387 ? -15.427 2.404 5.861 1.00 69.94 387 PHE A N 1
ATOM 3171 C CA . PHE A 1 387 ? -16.424 1.335 6.111 1.00 69.94 387 PHE A CA 1
ATOM 3172 C C . PHE A 1 387 ? -17.482 1.628 7.216 1.00 69.94 387 PHE A C 1
ATOM 3174 O O . PHE A 1 387 ? -17.142 2.158 8.274 1.00 69.94 387 PHE A O 1
ATOM 3181 N N . LEU A 1 388 ? -18.757 1.217 7.019 1.00 78.38 388 LEU A N 1
ATOM 3182 C CA . LEU A 1 388 ? -19.919 1.497 7.910 1.00 78.38 388 LEU A CA 1
ATOM 3183 C C . LEU A 1 388 ? -19.847 0.827 9.288 1.00 78.38 388 LEU A C 1
ATOM 3185 O O . LEU A 1 388 ? -20.158 1.446 10.304 1.00 78.38 388 LEU A O 1
ATOM 3189 N N . THR A 1 389 ? -19.458 -0.448 9.356 1.00 78.06 389 THR A N 1
ATOM 3190 C CA . THR A 1 389 ? -19.449 -1.172 10.638 1.00 78.06 389 THR A CA 1
ATOM 3191 C C . THR A 1 389 ? -18.458 -0.544 11.626 1.00 78.06 389 THR A C 1
ATOM 3193 O O . THR A 1 389 ? -18.727 -0.538 12.828 1.00 78.06 389 THR A O 1
ATOM 3196 N N . ARG A 1 390 ? -17.365 0.081 11.142 1.00 78.81 390 ARG A N 1
ATOM 3197 C CA . ARG A 1 390 ? -16.448 0.878 11.985 1.00 78.81 390 ARG A CA 1
ATOM 3198 C C . ARG A 1 390 ? -17.190 1.972 12.708 1.00 78.81 390 ARG A C 1
ATOM 3200 O O . ARG A 1 390 ? -16.950 2.221 13.880 1.00 78.81 390 ARG A O 1
ATOM 3207 N N . ASP A 1 391 ? -18.001 2.676 11.940 1.00 82.69 391 ASP A N 1
ATOM 3208 C CA . ASP A 1 391 ? -18.588 3.949 12.290 1.00 82.69 391 ASP A CA 1
ATOM 3209 C C . ASP A 1 391 ? -19.670 3.734 13.351 1.00 82.69 391 ASP A C 1
ATOM 3211 O O . ASP A 1 391 ? -19.622 4.326 14.433 1.00 82.69 391 ASP A O 1
ATOM 3215 N N . ILE A 1 392 ? -20.491 2.695 13.170 1.00 87.94 392 ILE A N 1
ATOM 3216 C CA . ILE A 1 392 ? -21.404 2.213 14.212 1.00 87.94 392 ILE A CA 1
ATOM 3217 C C . ILE A 1 392 ? -20.638 1.895 15.506 1.00 87.94 392 ILE A C 1
ATOM 3219 O O . ILE A 1 392 ? -21.053 2.310 16.595 1.00 87.94 392 ILE A O 1
ATOM 3223 N N . PHE A 1 393 ? -19.512 1.180 15.416 1.00 88.62 393 PHE A N 1
ATOM 3224 C CA . PHE A 1 393 ? -18.709 0.827 16.587 1.00 88.62 393 PHE A CA 1
ATOM 3225 C C . PHE A 1 393 ? -18.007 2.019 17.234 1.00 88.62 393 PHE A C 1
ATOM 3227 O O . PHE A 1 393 ? -17.878 2.041 18.456 1.00 88.62 393 PHE A O 1
ATOM 3234 N N . TYR A 1 394 ? -17.610 3.033 16.473 1.00 85.56 394 TYR A N 1
ATOM 3235 C CA . TYR A 1 394 ? -17.016 4.249 17.015 1.00 85.56 394 TYR A CA 1
ATOM 3236 C C . TYR A 1 394 ? -17.996 4.976 17.943 1.00 85.56 394 TYR A C 1
ATOM 3238 O O . TYR A 1 394 ? -17.638 5.352 19.067 1.00 85.56 394 TYR A O 1
ATOM 3246 N N . HIS A 1 395 ? -19.263 5.075 17.538 1.00 88.19 395 HIS A N 1
ATOM 3247 C CA . HIS A 1 395 ? -20.330 5.632 18.372 1.00 88.19 395 HIS A CA 1
ATOM 3248 C C . HIS A 1 395 ? -20.723 4.725 19.554 1.00 88.19 395 HIS A C 1
ATOM 3250 O O . HIS A 1 395 ? -21.289 5.200 20.540 1.00 88.19 395 HIS A O 1
ATOM 3256 N N . HIS A 1 396 ? -20.358 3.440 19.509 1.00 88.75 396 HIS A N 1
ATOM 3257 C CA . HIS A 1 396 ? -20.639 2.443 20.548 1.00 88.75 396 HIS A CA 1
ATOM 3258 C C . HIS A 1 396 ? -19.385 1.924 21.277 1.00 88.75 396 HIS A C 1
ATOM 3260 O O . HIS A 1 396 ? -19.450 0.927 22.002 1.00 88.75 396 HIS A O 1
ATOM 3266 N N . GLN A 1 397 ? -18.253 2.628 21.178 1.00 86.62 397 GLN A N 1
ATOM 3267 C CA . GLN A 1 397 ? -16.949 2.197 21.709 1.00 86.62 397 GLN A CA 1
ATOM 3268 C C . GLN A 1 397 ? -16.946 1.937 23.231 1.00 86.62 397 GLN A C 1
ATOM 3270 O O . GLN A 1 397 ? -16.113 1.202 23.761 1.00 86.62 397 GLN A O 1
ATOM 3275 N N . HIS A 1 398 ? -17.904 2.522 23.957 1.00 86.19 398 HIS A N 1
ATOM 3276 C CA . HIS A 1 398 ? -18.057 2.376 25.406 1.00 86.19 398 HIS A CA 1
ATOM 3277 C C . HIS A 1 398 ? -18.737 1.072 25.844 1.00 86.19 398 HIS A C 1
ATOM 3279 O O . HIS A 1 398 ? -18.798 0.804 27.048 1.00 86.19 398 HIS A O 1
ATOM 3285 N N . ILE A 1 399 ? -19.242 0.256 24.911 1.00 90.25 399 ILE A N 1
ATOM 3286 C CA . ILE A 1 399 ? -19.810 -1.047 25.257 1.00 90.25 399 ILE A CA 1
ATOM 3287 C C . ILE A 1 399 ? -18.698 -1.927 25.863 1.00 90.25 399 ILE A C 1
ATOM 3289 O O . ILE A 1 399 ? -17.653 -2.131 25.245 1.00 90.25 399 ILE A O 1
ATOM 3293 N N . PRO A 1 400 ? -18.879 -2.452 27.089 1.00 86.38 400 PRO A N 1
ATOM 3294 C CA . PRO A 1 400 ? -17.797 -3.036 27.880 1.00 86.38 400 PRO A CA 1
ATOM 3295 C C . PRO A 1 400 ? -17.309 -4.406 27.401 1.00 86.38 400 PRO A C 1
ATOM 3297 O O . PRO A 1 400 ? -16.194 -4.794 27.753 1.00 86.38 400 PRO A O 1
ATOM 3300 N N . SER A 1 401 ? -18.113 -5.169 26.666 1.00 89.50 401 SER A N 1
ATOM 3301 C CA . SER A 1 401 ? -17.734 -6.500 26.182 1.00 89.50 401 SER A CA 1
ATOM 3302 C C . SER A 1 401 ? -18.638 -6.958 25.050 1.00 89.50 401 SER A C 1
ATOM 3304 O O . SER A 1 401 ? -19.809 -6.588 25.018 1.00 89.50 401 SER A O 1
ATOM 3306 N N . GLY A 1 402 ? -18.132 -7.844 24.205 1.00 91.69 402 GLY A N 1
ATOM 3307 C CA . GLY A 1 402 ? -18.916 -8.493 23.169 1.00 91.69 402 GLY A CA 1
ATOM 3308 C C . GLY A 1 402 ? -18.138 -9.614 22.504 1.00 91.69 402 GLY A C 1
ATOM 3309 O O . GLY A 1 402 ? -17.027 -9.926 22.934 1.00 91.69 402 GLY A O 1
ATOM 3310 N N . VAL A 1 403 ? -18.757 -10.217 21.497 1.00 93.06 403 VAL A N 1
ATOM 3311 C CA . VAL A 1 403 ? -18.180 -11.280 20.667 1.00 93.06 403 VAL A CA 1
ATOM 3312 C C . VAL A 1 403 ? -18.464 -10.983 19.199 1.00 93.06 403 VAL A C 1
ATOM 3314 O O . VAL A 1 403 ? -19.528 -10.451 18.869 1.00 93.06 403 VAL A O 1
ATOM 3317 N N . VAL A 1 404 ? -17.507 -11.311 18.339 1.00 91.44 404 VAL A N 1
ATOM 3318 C CA . VAL A 1 404 ? -17.617 -11.201 16.883 1.00 91.44 404 VAL A CA 1
ATOM 3319 C C . VAL A 1 404 ? -17.445 -12.590 16.297 1.00 91.44 404 VAL A C 1
ATOM 3321 O O . VAL A 1 404 ? -16.516 -13.301 16.669 1.00 91.44 404 VAL A O 1
ATOM 3324 N N . PHE A 1 405 ? -18.329 -12.956 15.382 1.00 88.56 405 PHE A N 1
ATOM 3325 C CA . PHE A 1 405 ? -18.168 -14.121 14.528 1.00 88.56 405 PHE A CA 1
ATOM 3326 C C . PHE A 1 405 ? -17.996 -13.625 13.099 1.00 88.56 405 PHE A C 1
ATOM 3328 O O . PHE A 1 405 ? -18.908 -12.972 12.598 1.00 88.56 405 PHE A O 1
ATOM 3335 N N . SER A 1 406 ? -16.842 -13.872 12.487 1.00 82.75 406 SER A N 1
ATOM 3336 C CA . SER A 1 406 ? -16.534 -13.440 11.121 1.00 82.75 406 SER A CA 1
ATOM 3337 C C . SER A 1 406 ? -15.705 -14.514 10.432 1.00 82.75 406 SER A C 1
ATOM 3339 O O . SER A 1 406 ? -14.538 -14.712 10.769 1.00 82.75 406 SER A O 1
ATOM 3341 N N . GLY A 1 407 ? -16.306 -15.192 9.453 1.00 67.06 407 GLY A N 1
ATOM 3342 C CA . GLY A 1 407 ? -15.598 -16.182 8.634 1.00 67.06 407 GLY A CA 1
ATOM 3343 C C . GLY A 1 407 ? -14.580 -15.551 7.679 1.00 67.06 407 GLY A C 1
ATOM 3344 O O . GLY A 1 407 ? -13.704 -16.236 7.160 1.00 67.06 407 GLY A O 1
ATOM 3345 N N . THR A 1 408 ? -14.679 -14.242 7.445 1.00 63.38 408 THR A N 1
ATOM 3346 C CA . THR A 1 408 ? -13.776 -13.487 6.573 1.00 63.38 408 THR A CA 1
ATOM 3347 C C . THR A 1 408 ? -12.573 -12.906 7.308 1.00 63.38 408 THR A C 1
ATOM 3349 O O . THR A 1 408 ? -11.588 -12.593 6.648 1.00 63.38 408 THR A O 1
ATOM 3352 N N . GLU A 1 409 ? -12.594 -12.802 8.643 1.00 66.31 409 GLU A N 1
ATOM 3353 C CA . GLU A 1 409 ? -11.520 -12.159 9.422 1.00 66.31 409 GLU A CA 1
ATOM 3354 C C . GLU A 1 409 ? -10.149 -12.836 9.239 1.00 66.31 409 GLU A C 1
ATOM 3356 O O . GLU A 1 409 ? -9.133 -12.149 9.156 1.00 66.31 409 GLU A O 1
ATOM 3361 N N . GLU A 1 410 ? -10.099 -14.168 9.126 1.00 58.25 410 GLU A N 1
ATOM 3362 C CA . GLU A 1 410 ? -8.838 -14.908 8.939 1.00 58.25 410 GLU A CA 1
ATOM 3363 C C . GLU A 1 410 ? -8.151 -14.579 7.606 1.00 58.25 410 GLU A C 1
ATOM 3365 O O . GLU A 1 410 ? -6.923 -14.510 7.527 1.00 58.25 410 GLU A O 1
ATOM 3370 N N . ALA A 1 411 ? -8.941 -14.342 6.557 1.00 38.53 411 ALA A N 1
ATOM 3371 C CA . ALA A 1 411 ? -8.446 -13.980 5.231 1.00 38.53 411 ALA A CA 1
ATOM 3372 C C . ALA A 1 411 ? -8.316 -12.457 5.043 1.00 38.53 411 ALA A C 1
ATOM 3374 O O . ALA A 1 411 ? -7.502 -11.990 4.246 1.00 38.53 411 ALA A O 1
ATOM 3375 N N . SER A 1 412 ? -9.126 -11.683 5.764 1.00 51.75 412 SER A N 1
ATOM 3376 C CA . SER A 1 412 ? -9.316 -10.245 5.606 1.00 51.75 412 SER A CA 1
ATOM 3377 C C . SER A 1 412 ? -9.537 -9.582 6.975 1.00 51.75 412 SER A C 1
ATOM 3379 O O . SER A 1 412 ? -10.682 -9.308 7.340 1.00 51.75 412 SER A O 1
ATOM 3381 N N . PRO A 1 413 ? -8.461 -9.300 7.737 1.00 61.31 413 PRO A N 1
ATOM 3382 C CA . PRO A 1 413 ? -8.575 -8.723 9.074 1.00 61.31 413 PRO A CA 1
ATOM 3383 C C . PRO A 1 413 ? -9.251 -7.350 9.052 1.00 61.31 413 PRO A C 1
ATOM 3385 O O . PRO A 1 413 ? -8.829 -6.456 8.312 1.00 61.31 413 PRO A O 1
ATOM 3388 N N . PHE A 1 414 ? -10.273 -7.177 9.887 1.00 66.50 414 PHE A N 1
ATOM 3389 C CA . PHE A 1 414 ? -11.110 -5.984 9.931 1.00 66.50 414 PHE A CA 1
ATOM 3390 C C . PHE A 1 414 ? -11.503 -5.615 11.363 1.00 66.50 414 PHE A C 1
ATOM 3392 O O . PHE A 1 414 ? -11.257 -4.491 11.808 1.00 66.50 414 PHE A O 1
ATOM 3399 N N . PHE A 1 415 ? -12.090 -6.549 12.117 1.00 77.44 415 PHE A N 1
ATOM 3400 C CA . PHE A 1 415 ? -12.516 -6.299 13.495 1.00 77.44 415 PHE A CA 1
ATOM 3401 C C . PHE A 1 415 ? -11.334 -6.254 14.469 1.00 77.44 415 PHE A C 1
ATOM 3403 O O . PHE A 1 415 ? -11.395 -5.501 15.447 1.00 77.44 415 PHE A O 1
ATOM 3410 N N . GLY A 1 416 ? -10.248 -6.989 14.196 1.00 77.12 416 GLY A N 1
ATOM 3411 C CA . GLY A 1 416 ? -9.036 -7.032 15.028 1.00 77.12 416 GLY A CA 1
ATOM 3412 C C . GLY A 1 416 ? -8.378 -5.662 15.242 1.00 77.12 416 GLY A C 1
ATOM 3413 O O . GLY A 1 416 ? -7.705 -5.423 16.248 1.00 77.12 416 GLY A O 1
ATOM 3414 N N . ASP A 1 417 ? -8.645 -4.702 14.351 1.00 74.25 417 ASP A N 1
ATOM 3415 C CA . ASP A 1 417 ? -8.159 -3.329 14.482 1.00 74.25 417 ASP A CA 1
ATOM 3416 C C . ASP A 1 417 ? -8.801 -2.556 15.649 1.00 74.25 417 ASP A C 1
ATOM 3418 O O . ASP A 1 417 ? -8.203 -1.609 16.159 1.00 74.25 417 ASP A O 1
ATOM 3422 N N . PHE A 1 418 ? -10.006 -2.913 16.100 1.00 79.38 418 PHE A N 1
ATOM 3423 C CA . PHE A 1 418 ? -10.716 -2.162 17.150 1.00 79.38 418 PHE A CA 1
ATOM 3424 C C . PHE A 1 418 ? -11.438 -3.039 18.184 1.00 79.38 418 PHE A C 1
ATOM 3426 O O . PHE A 1 418 ? -11.991 -2.512 19.158 1.00 79.38 418 PHE A O 1
ATOM 3433 N N . ILE A 1 419 ? -11.385 -4.364 18.042 1.00 87.56 419 ILE A N 1
ATOM 3434 C CA . ILE A 1 419 ? -11.894 -5.378 18.977 1.00 87.56 419 ILE A CA 1
ATOM 3435 C C . ILE A 1 419 ? -10.757 -6.377 19.261 1.00 87.56 419 ILE A C 1
ATOM 3437 O O . ILE A 1 419 ? -10.030 -6.728 18.342 1.00 87.56 419 ILE A O 1
ATOM 3441 N N . PRO A 1 420 ? -10.546 -6.842 20.511 1.00 85.88 420 PRO A N 1
ATOM 3442 C CA . PRO A 1 420 ? -9.444 -7.763 20.786 1.00 85.88 420 PRO A CA 1
ATOM 3443 C C . PRO A 1 420 ? -9.668 -9.124 20.113 1.00 85.88 420 PRO A C 1
ATOM 3445 O O . PRO A 1 420 ? -10.718 -9.728 20.336 1.00 85.88 420 PRO A O 1
ATOM 3448 N N . ASP A 1 421 ? -8.656 -9.660 19.418 1.00 83.94 421 ASP A N 1
ATOM 3449 C CA . ASP A 1 421 ? -8.797 -10.878 18.592 1.00 83.94 421 ASP A CA 1
ATOM 3450 C C . ASP A 1 421 ? -9.270 -12.109 19.369 1.00 83.94 421 ASP A C 1
ATOM 3452 O O . ASP A 1 421 ? -9.908 -12.995 18.824 1.00 83.94 421 ASP A O 1
ATOM 3456 N N . CYS A 1 422 ? -9.038 -12.166 20.684 1.00 85.31 422 CYS A N 1
ATOM 3457 C CA . CYS A 1 422 ? -9.507 -13.293 21.499 1.00 85.31 422 CYS A CA 1
ATOM 3458 C C . CYS A 1 422 ? -11.037 -13.355 21.665 1.00 85.31 422 CYS A C 1
ATOM 3460 O O . CYS A 1 422 ? -11.532 -14.273 22.314 1.00 85.31 422 CYS A O 1
ATOM 3462 N N . PHE A 1 423 ? -11.761 -12.351 21.167 1.00 88.38 423 PHE A N 1
ATOM 3463 C CA . PHE A 1 423 ? -13.223 -12.300 21.119 1.00 88.38 423 PHE A CA 1
ATOM 3464 C C . PHE A 1 423 ? -13.759 -12.328 19.683 1.00 88.38 423 PHE A C 1
ATOM 3466 O O . PHE A 1 423 ? -14.956 -12.101 19.488 1.00 88.38 423 PHE A O 1
ATOM 3473 N N . ILE A 1 424 ? -12.881 -12.555 18.702 1.00 88.31 424 ILE A N 1
ATOM 3474 C CA . ILE A 1 424 ? -13.230 -12.721 17.297 1.00 88.31 424 ILE A CA 1
ATOM 3475 C C . ILE A 1 424 ? -13.063 -14.201 16.971 1.00 88.31 424 ILE A C 1
ATOM 3477 O O . ILE A 1 424 ? -12.026 -14.799 17.250 1.00 88.31 424 ILE A O 1
ATOM 3481 N N . HIS A 1 425 ? -14.125 -14.803 16.457 1.00 87.44 425 HIS A N 1
ATOM 3482 C CA . HIS A 1 425 ? -14.214 -16.232 16.209 1.00 87.44 425 HIS A CA 1
ATOM 3483 C C . HIS A 1 425 ? -14.540 -16.468 14.729 1.00 87.44 425 HIS A C 1
ATOM 3485 O O . HIS A 1 425 ? -15.395 -15.760 14.192 1.00 87.44 425 HIS A O 1
ATOM 3491 N N . PRO A 1 426 ? -13.905 -17.449 14.070 1.00 80.00 426 PRO A N 1
ATOM 3492 C CA . PRO A 1 426 ? -14.137 -17.700 12.648 1.00 80.00 426 PRO A CA 1
ATOM 3493 C C . PRO A 1 426 ? -15.507 -18.331 12.377 1.00 80.00 426 PRO A C 1
ATOM 3495 O O . PRO A 1 426 ? -16.152 -18.035 11.375 1.00 80.00 426 PRO A O 1
ATOM 3498 N N . GLU A 1 427 ? -15.995 -19.162 13.302 1.00 82.81 427 GLU A N 1
ATOM 3499 C CA . GLU A 1 427 ? -17.245 -19.909 13.160 1.00 82.81 427 GLU A CA 1
ATOM 3500 C C . GLU A 1 427 ? -18.218 -19.628 14.305 1.00 82.81 427 GLU A C 1
ATOM 3502 O O . GLU A 1 427 ? -17.815 -19.381 15.444 1.00 82.81 427 GLU A O 1
ATOM 3507 N N . TYR A 1 428 ? -19.518 -19.697 14.006 1.00 85.44 428 TYR A N 1
ATOM 3508 C CA . TYR A 1 428 ? -20.575 -19.495 14.991 1.00 85.44 428 TYR A CA 1
ATOM 3509 C C . TYR A 1 428 ? -20.552 -20.584 16.071 1.00 85.44 428 TYR A C 1
ATOM 3511 O O . TYR A 1 428 ? -20.662 -21.768 15.764 1.00 85.44 428 TYR A O 1
ATOM 3519 N N . ASP A 1 429 ? -20.509 -20.175 17.340 1.00 86.75 429 ASP A N 1
ATOM 3520 C CA . ASP A 1 429 ? -20.522 -21.083 18.491 1.00 86.75 429 ASP A CA 1
ATOM 3521 C C . ASP A 1 429 ? -21.804 -20.884 19.337 1.00 86.75 429 ASP A C 1
ATOM 3523 O O . ASP A 1 429 ? -21.933 -19.888 20.070 1.00 86.75 429 ASP A O 1
ATOM 3527 N N . PRO A 1 430 ? -22.772 -21.824 19.269 1.00 86.81 430 PRO A N 1
ATOM 3528 C CA . PRO A 1 430 ? -23.995 -21.771 20.065 1.00 86.81 430 PRO A CA 1
ATOM 3529 C C . PRO A 1 430 ? -23.743 -21.818 21.579 1.00 86.81 430 PRO A C 1
ATOM 3531 O O . PRO A 1 430 ? -24.428 -21.121 22.331 1.00 86.81 430 PRO A O 1
ATOM 3534 N N . GLU A 1 431 ? -22.767 -22.604 22.041 1.00 89.12 431 GLU A N 1
ATOM 3535 C CA . GLU A 1 431 ? -22.465 -22.769 23.467 1.00 89.12 431 GLU A CA 1
ATOM 3536 C C . GLU A 1 431 ? -21.875 -21.473 24.037 1.00 89.12 431 GLU A C 1
ATOM 3538 O O . GLU A 1 431 ? -22.266 -21.004 25.116 1.00 89.12 431 GLU A O 1
ATOM 3543 N N . LEU A 1 432 ? -20.985 -20.825 23.283 1.00 88.88 432 LEU A N 1
ATOM 3544 C CA . LEU A 1 432 ? -20.459 -19.510 23.633 1.00 88.88 432 LEU A CA 1
ATOM 3545 C C . LEU A 1 432 ? -21.578 -18.467 23.731 1.00 88.88 432 LEU A C 1
ATOM 3547 O O . LEU A 1 432 ? -21.641 -17.723 24.718 1.00 88.88 432 LEU A O 1
ATOM 3551 N N . ILE A 1 433 ? -22.496 -18.428 22.761 1.00 90.50 433 ILE A N 1
ATOM 3552 C CA . ILE A 1 433 ? -23.645 -17.515 22.804 1.00 90.50 433 ILE A CA 1
ATOM 3553 C C . ILE A 1 433 ? -24.553 -17.807 23.998 1.00 90.50 433 ILE A C 1
ATOM 3555 O O . ILE A 1 433 ? -24.968 -16.874 24.690 1.00 90.50 433 ILE A O 1
ATOM 3559 N N . GLU A 1 434 ? -24.856 -19.071 24.287 1.00 91.19 434 GLU A N 1
ATOM 3560 C CA . GLU A 1 434 ? -25.678 -19.440 25.440 1.00 91.19 434 GLU A CA 1
ATOM 3561 C C . GLU A 1 434 ? -25.034 -18.979 26.756 1.00 91.19 434 GLU A C 1
ATOM 3563 O O . GLU A 1 434 ? -25.706 -18.401 27.623 1.00 91.19 434 GLU A O 1
ATOM 3568 N N . ASN A 1 435 ? -23.714 -19.123 26.873 1.00 90.00 435 ASN A N 1
ATOM 3569 C CA . ASN A 1 435 ? -22.935 -18.620 27.998 1.00 90.00 435 ASN A CA 1
ATOM 3570 C C . ASN A 1 435 ? -22.984 -17.086 28.110 1.00 90.00 435 ASN A C 1
ATOM 3572 O O . ASN A 1 435 ? -23.163 -16.548 29.211 1.00 90.00 435 ASN A O 1
ATOM 3576 N N . VAL A 1 436 ? -22.853 -16.369 26.989 1.00 90.50 436 VAL A N 1
ATOM 3577 C CA . VAL A 1 436 ? -22.962 -14.901 26.930 1.00 90.50 436 VAL A CA 1
ATOM 3578 C C . VAL A 1 436 ? -24.357 -14.448 27.369 1.00 90.50 436 VAL A C 1
ATOM 3580 O O . VAL A 1 436 ? -24.478 -13.619 28.277 1.00 90.50 436 VAL A O 1
ATOM 3583 N N . LEU A 1 437 ? -25.414 -15.038 26.806 1.00 89.94 437 LEU A N 1
ATOM 3584 C CA . LEU A 1 437 ? -26.806 -14.721 27.136 1.00 89.94 437 LEU A CA 1
ATOM 3585 C C . LEU A 1 437 ? -27.127 -15.024 28.604 1.00 89.94 437 LEU A C 1
ATOM 3587 O O . LEU A 1 437 ? -27.784 -14.224 29.272 1.00 89.94 437 LEU A O 1
ATOM 3591 N N . THR A 1 438 ? -26.643 -16.145 29.139 1.00 90.00 438 THR A N 1
ATOM 3592 C CA . THR A 1 438 ? -26.853 -16.528 30.544 1.00 90.00 438 THR A CA 1
ATOM 3593 C C . THR A 1 438 ? -26.185 -15.541 31.499 1.00 90.00 438 THR A C 1
ATOM 3595 O O . THR A 1 438 ? -26.818 -15.061 32.448 1.00 90.00 438 THR A O 1
ATOM 3598 N N . LYS A 1 439 ? -24.931 -15.157 31.225 1.00 88.56 439 LYS A N 1
ATOM 3599 C CA . LYS A 1 439 ? -24.218 -14.128 32.001 1.00 88.56 439 LYS A CA 1
ATOM 3600 C C . LYS A 1 439 ? -24.932 -12.779 31.931 1.00 88.56 439 LYS A C 1
ATOM 3602 O O . LYS A 1 439 ? -25.042 -12.097 32.951 1.00 88.56 439 LYS A O 1
ATOM 3607 N N . GLN A 1 440 ? -25.451 -12.415 30.762 1.00 90.44 440 GLN A N 1
ATOM 3608 C CA . GLN A 1 440 ? -26.156 -11.154 30.564 1.00 90.44 440 GLN A CA 1
ATOM 3609 C C . GLN A 1 440 ? -27.481 -11.100 31.335 1.00 90.44 440 GLN A C 1
ATOM 3611 O O . GLN A 1 440 ? -27.733 -10.146 32.075 1.00 90.44 440 GLN A O 1
ATOM 3616 N N . LYS A 1 441 ? -28.286 -12.167 31.259 1.00 88.94 441 LYS A N 1
ATOM 3617 C CA . LYS A 1 441 ? -29.522 -12.324 32.046 1.00 88.94 441 LYS A CA 1
ATOM 3618 C C . LYS A 1 441 ? -29.257 -12.182 33.544 1.00 88.94 441 LYS A C 1
ATOM 3620 O O . LYS A 1 441 ? -29.989 -11.472 34.236 1.00 88.94 441 LYS A O 1
ATOM 3625 N N . LYS A 1 442 ? -28.191 -12.821 34.042 1.00 89.44 442 LYS A N 1
ATOM 3626 C CA . LYS A 1 442 ? -27.783 -12.736 35.450 1.00 89.44 442 LYS A CA 1
ATOM 3627 C C . LYS A 1 442 ? -27.430 -11.300 35.852 1.00 89.44 442 LYS A C 1
ATOM 3629 O O . LYS A 1 442 ? -27.984 -10.809 36.831 1.00 89.44 442 LYS A O 1
ATOM 3634 N N . LYS A 1 443 ? -26.601 -10.602 35.066 1.00 87.62 443 LYS A N 1
ATOM 3635 C CA . LYS A 1 443 ? -26.214 -9.203 35.334 1.00 87.62 443 LYS A CA 1
ATOM 3636 C C . LYS A 1 443 ? -27.413 -8.258 35.415 1.00 87.62 443 LYS A C 1
ATOM 3638 O O . LYS A 1 443 ? -27.470 -7.425 36.315 1.00 87.62 443 LYS A O 1
ATOM 3643 N N . ILE A 1 444 ? -28.364 -8.378 34.489 1.00 87.25 444 ILE A N 1
ATOM 3644 C CA . ILE A 1 444 ? -29.562 -7.524 34.467 1.00 87.25 444 ILE A CA 1
ATOM 3645 C C . ILE A 1 444 ? -30.447 -7.812 35.682 1.00 87.25 444 ILE A C 1
ATOM 3647 O O . ILE A 1 444 ? -30.894 -6.887 36.361 1.00 87.25 444 ILE A O 1
ATOM 3651 N N . ARG A 1 445 ? -30.651 -9.093 36.013 1.00 87.62 445 ARG A N 1
ATOM 3652 C CA . ARG A 1 445 ? -31.422 -9.494 37.197 1.00 87.62 445 ARG A CA 1
ATOM 3653 C C . ARG A 1 445 ? -30.790 -8.975 38.489 1.00 87.62 445 ARG A C 1
ATOM 3655 O O . ARG A 1 445 ? -31.500 -8.436 39.331 1.00 87.62 445 ARG A O 1
ATOM 3662 N N . GLU A 1 446 ? -29.476 -9.104 38.638 1.00 88.50 446 GLU A N 1
ATOM 3663 C CA . GLU A 1 446 ? -28.739 -8.602 39.803 1.00 88.50 446 GLU A CA 1
ATOM 3664 C C . GLU A 1 446 ? -28.816 -7.077 39.918 1.00 88.50 446 GLU A C 1
ATOM 3666 O O . GLU A 1 446 ? -29.059 -6.564 41.006 1.00 88.50 446 GLU A O 1
ATOM 3671 N N . ALA A 1 447 ? -28.678 -6.345 38.809 1.00 86.94 447 ALA A N 1
ATOM 3672 C CA . ALA A 1 447 ? -28.807 -4.889 38.807 1.00 86.94 447 ALA A CA 1
ATOM 3673 C C . ALA A 1 447 ? -30.213 -4.429 39.229 1.00 86.94 447 ALA A C 1
ATOM 3675 O O . ALA A 1 447 ? -30.331 -3.461 39.983 1.00 86.94 447 ALA A O 1
ATOM 3676 N N . LYS A 1 448 ? -31.259 -5.149 38.798 1.00 87.94 448 LYS A N 1
ATOM 3677 C CA . LYS A 1 448 ? -32.645 -4.897 39.218 1.00 87.94 448 LYS A CA 1
ATOM 3678 C C . LYS A 1 448 ? -32.848 -5.181 40.708 1.00 87.94 448 LYS A C 1
ATOM 3680 O O . LYS A 1 448 ? -33.410 -4.354 41.415 1.00 87.94 448 LYS A O 1
ATOM 3685 N N . LEU A 1 449 ? -32.351 -6.319 41.200 1.00 88.88 449 LEU A N 1
ATOM 3686 C CA . LEU A 1 449 ? -32.441 -6.695 42.620 1.00 88.88 449 LEU A CA 1
ATOM 3687 C C . LEU A 1 449 ? -31.684 -5.726 43.537 1.00 88.88 449 LEU A C 1
ATOM 3689 O O . LEU A 1 449 ? -32.113 -5.478 44.656 1.00 88.88 449 LEU A O 1
ATOM 3693 N N . GLN A 1 450 ? -30.574 -5.166 43.059 1.00 88.12 450 GLN A N 1
ATOM 3694 C CA . GLN A 1 450 ? -29.779 -4.172 43.784 1.00 88.12 450 GLN A CA 1
ATOM 3695 C C . GLN A 1 450 ? -30.358 -2.748 43.694 1.00 88.12 450 GLN A C 1
ATOM 3697 O O . GLN A 1 450 ? -29.707 -1.814 44.155 1.00 88.12 450 GLN A O 1
ATOM 3702 N N . GLY A 1 451 ? -31.526 -2.557 43.067 1.00 82.69 451 GLY A N 1
ATOM 3703 C CA . GLY A 1 451 ? -32.172 -1.248 42.934 1.00 82.69 451 GLY A CA 1
ATOM 3704 C C . GLY A 1 451 ? -31.398 -0.245 42.072 1.00 82.69 451 GLY A C 1
ATOM 3705 O O . GLY A 1 451 ? -31.631 0.953 42.167 1.00 82.69 451 GLY A O 1
ATOM 3706 N N . LYS A 1 452 ? -30.456 -0.704 41.235 1.00 81.75 452 LYS A N 1
ATOM 3707 C CA . LYS A 1 452 ? -29.638 0.186 40.390 1.00 81.75 452 LYS A CA 1
ATOM 3708 C C . LYS A 1 452 ? -30.401 0.724 39.176 1.00 81.75 452 LYS A C 1
ATOM 3710 O O . LYS A 1 452 ? -29.964 1.695 38.570 1.00 81.75 452 LYS A O 1
ATOM 3715 N N . SER A 1 453 ? -31.475 0.046 38.776 1.00 83.38 453 SER A N 1
ATOM 3716 C CA . SER A 1 453 ? -32.348 0.396 37.651 1.00 83.38 453 SER A CA 1
ATOM 3717 C C . SER A 1 453 ? -33.645 -0.408 37.755 1.00 83.38 453 SER A C 1
ATOM 3719 O O . SER A 1 453 ? -33.588 -1.617 37.995 1.00 83.38 453 SER A O 1
ATOM 3721 N N . ASP A 1 454 ? -34.796 0.219 37.499 1.00 78.75 454 ASP A N 1
ATOM 3722 C CA . ASP A 1 454 ? -36.121 -0.431 37.552 1.00 78.75 454 ASP A CA 1
ATOM 3723 C C . ASP A 1 454 ? -36.251 -1.600 36.562 1.00 78.75 454 ASP A C 1
ATOM 3725 O O . ASP A 1 454 ? -36.957 -2.589 36.789 1.00 78.75 454 ASP A O 1
ATOM 3729 N N . THR A 1 455 ? -35.507 -1.520 35.457 1.00 80.31 455 THR A N 1
ATOM 3730 C CA . THR A 1 455 ? -35.439 -2.566 34.429 1.00 80.31 455 THR A CA 1
ATOM 3731 C C . THR A 1 455 ? -34.213 -3.471 34.580 1.00 80.31 455 THR A C 1
ATOM 3733 O O . THR A 1 455 ? -34.134 -4.501 33.914 1.00 80.31 455 THR A O 1
ATOM 3736 N N . GLY A 1 456 ? -33.251 -3.111 35.441 1.00 80.81 456 GLY A N 1
ATOM 3737 C CA . GLY A 1 456 ? -31.936 -3.757 35.551 1.00 80.81 456 GLY A CA 1
ATOM 3738 C C . GLY A 1 456 ? -30.963 -3.427 34.408 1.00 80.81 456 GLY A C 1
ATOM 3739 O O . GLY A 1 456 ? -29.827 -3.905 34.395 1.00 80.81 456 GLY A O 1
ATOM 3740 N N . LYS A 1 457 ? -31.388 -2.611 33.441 1.00 82.56 457 LYS A N 1
ATOM 3741 C CA . LYS A 1 457 ? -30.596 -2.192 32.280 1.00 82.56 457 LYS A CA 1
ATOM 3742 C C . LYS A 1 457 ? -29.728 -0.989 32.637 1.00 82.56 457 LYS A C 1
ATOM 3744 O O . LYS A 1 457 ? -30.234 -0.024 33.210 1.00 82.56 457 LYS A O 1
ATOM 3749 N N . LEU A 1 458 ? -28.440 -1.048 32.304 1.00 83.00 458 LEU A N 1
ATOM 3750 C CA . LEU A 1 458 ? -27.458 0.008 32.564 1.00 83.00 458 LEU A CA 1
ATOM 3751 C C . LEU A 1 458 ? -26.464 0.078 31.396 1.00 83.00 458 LEU A C 1
ATOM 3753 O O . LEU A 1 458 ? -26.035 -0.969 30.930 1.00 83.00 458 LEU A O 1
ATOM 3757 N N . PRO A 1 459 ? -25.966 1.257 30.987 1.00 80.81 459 PRO A N 1
ATOM 3758 C CA . PRO A 1 459 ? -24.917 1.334 29.961 1.00 80.81 459 PRO A CA 1
ATOM 3759 C C . PRO A 1 459 ? -23.697 0.443 30.271 1.00 80.81 459 PRO A C 1
ATOM 3761 O O . PRO A 1 459 ? -23.130 -0.194 29.388 1.00 80.81 459 PRO A O 1
ATOM 3764 N N . ALA A 1 460 ? -23.354 0.311 31.558 1.00 80.62 460 ALA A N 1
ATOM 3765 C CA . ALA A 1 460 ? -22.262 -0.529 32.054 1.00 80.62 460 ALA A CA 1
ATOM 3766 C C . ALA A 1 460 ? -22.489 -2.048 31.916 1.00 80.62 460 ALA A C 1
ATOM 3768 O O . ALA A 1 460 ? -21.560 -2.821 32.158 1.00 80.62 460 ALA A O 1
ATOM 3769 N N . ASN A 1 461 ? -23.702 -2.493 31.581 1.00 85.94 461 ASN A N 1
ATOM 3770 C CA . ASN A 1 461 ? -23.991 -3.892 31.286 1.00 85.94 461 ASN A CA 1
ATOM 3771 C C . ASN A 1 461 ? -24.385 -4.141 29.829 1.00 85.94 461 ASN A C 1
ATOM 3773 O O . ASN A 1 461 ? -24.708 -5.280 29.525 1.00 85.94 461 ASN A O 1
ATOM 3777 N N . ASN A 1 462 ? -24.293 -3.155 28.932 1.00 89.38 462 ASN A N 1
ATOM 3778 C CA . ASN A 1 462 ? -24.484 -3.388 27.501 1.00 89.38 462 ASN A CA 1
ATOM 3779 C C . ASN A 1 462 ? -23.466 -4.413 26.981 1.00 89.38 462 ASN A C 1
ATOM 3781 O O . ASN A 1 462 ? -22.327 -4.469 27.453 1.00 89.38 462 ASN A O 1
ATOM 3785 N N . ILE A 1 463 ? -23.865 -5.203 25.992 1.00 93.38 463 ILE A N 1
ATOM 3786 C CA . ILE A 1 463 ? -22.951 -6.081 25.259 1.00 93.38 463 ILE A CA 1
ATOM 3787 C C . ILE A 1 463 ? -23.181 -5.933 23.762 1.00 93.38 463 ILE A C 1
ATOM 3789 O O . ILE A 1 463 ? -24.265 -5.518 23.359 1.00 93.38 463 ILE A O 1
ATOM 3793 N N . PHE A 1 464 ? -22.185 -6.273 22.948 1.00 93.69 464 PHE A N 1
ATOM 3794 C CA . PHE A 1 464 ? -22.365 -6.378 21.502 1.00 93.69 464 PHE A CA 1
ATOM 3795 C C . PHE A 1 464 ? -22.190 -7.822 21.026 1.00 93.69 464 PHE A C 1
ATOM 3797 O O . PHE A 1 464 ? -21.433 -8.595 21.616 1.00 93.69 464 PHE A O 1
ATOM 3804 N N . ILE A 1 465 ? -22.908 -8.186 19.971 1.00 93.75 465 ILE A N 1
ATOM 3805 C CA . ILE A 1 465 ? -22.754 -9.446 19.245 1.00 93.75 465 ILE A CA 1
ATOM 3806 C C . ILE A 1 465 ? -22.744 -9.091 17.761 1.00 93.75 465 ILE A C 1
ATOM 3808 O O . ILE A 1 465 ? -23.680 -8.447 17.288 1.00 93.75 465 ILE A O 1
ATOM 3812 N N . VAL A 1 466 ? -21.701 -9.501 17.046 1.00 91.31 466 VAL A N 1
ATOM 3813 C CA . VAL A 1 466 ? -21.596 -9.307 15.595 1.00 91.31 466 VAL A CA 1
ATOM 3814 C C . VAL A 1 466 ? -21.590 -10.659 14.909 1.00 91.31 466 VAL A C 1
ATOM 3816 O O . VAL A 1 466 ? -20.840 -11.545 15.317 1.00 91.31 466 VAL A O 1
ATOM 3819 N N . LEU A 1 467 ? -22.420 -10.803 13.883 1.00 87.69 467 LEU A N 1
ATOM 3820 C CA . LEU A 1 467 ? -22.346 -11.891 12.918 1.00 87.69 467 LEU A CA 1
ATOM 3821 C C . LEU A 1 467 ? -21.996 -11.276 11.569 1.00 87.69 467 LEU A C 1
ATOM 3823 O O . LEU A 1 467 ? -22.822 -10.586 10.973 1.00 87.69 467 LEU A O 1
ATOM 3827 N N . ASP A 1 468 ? -20.767 -11.501 11.133 1.00 82.81 468 ASP A N 1
ATOM 3828 C CA . ASP A 1 468 ? -20.224 -10.957 9.904 1.00 82.81 468 ASP A CA 1
ATOM 3829 C C . ASP A 1 468 ? -20.095 -12.052 8.843 1.00 82.81 468 ASP A C 1
ATOM 3831 O O . ASP A 1 468 ? -19.419 -13.056 9.051 1.00 82.81 468 ASP A O 1
ATOM 3835 N N . ASP A 1 469 ? -20.831 -11.888 7.747 1.00 68.06 469 ASP A N 1
ATOM 3836 C CA . ASP A 1 469 ? -20.834 -12.781 6.580 1.00 68.06 469 ASP A CA 1
ATOM 3837 C C . ASP A 1 469 ? -20.979 -14.297 6.869 1.00 68.06 469 ASP A C 1
ATOM 3839 O O . ASP A 1 469 ? -20.391 -15.180 6.242 1.00 68.06 469 ASP A O 1
ATOM 3843 N N . MET A 1 470 ? -21.849 -14.636 7.820 1.00 67.31 470 MET A N 1
ATOM 3844 C CA . MET A 1 470 ? -22.073 -16.019 8.271 1.00 67.31 470 MET A CA 1
ATOM 3845 C C . MET A 1 470 ? -23.084 -16.799 7.398 1.00 67.31 470 MET A C 1
ATOM 3847 O O . MET A 1 470 ? -23.747 -17.734 7.857 1.00 67.31 470 MET A O 1
ATOM 3851 N N . LEU A 1 471 ? -23.284 -16.405 6.133 1.00 56.19 471 LEU A N 1
ATOM 3852 C CA . LEU A 1 471 ? -24.336 -16.966 5.269 1.00 56.19 471 LEU A CA 1
ATOM 3853 C C . LEU A 1 471 ? -24.000 -18.330 4.650 1.00 56.19 471 LEU A C 1
ATOM 3855 O O . LEU A 1 471 ? -24.921 -19.023 4.212 1.00 56.19 471 LEU A O 1
ATOM 3859 N N . HIS A 1 472 ? -22.737 -18.758 4.645 1.00 56.72 472 HIS A N 1
ATOM 3860 C CA . HIS A 1 472 ? -22.358 -20.079 4.130 1.00 56.72 472 HIS A CA 1
ATOM 3861 C C . HIS A 1 472 ? -23.026 -21.230 4.916 1.00 56.72 472 HIS A C 1
ATOM 3863 O O . HIS A 1 472 ? -23.338 -22.264 4.329 1.00 56.72 472 HIS A O 1
ATOM 3869 N N . ASP A 1 473 ? -23.365 -21.009 6.195 1.00 56.31 473 ASP A N 1
ATOM 3870 C CA . ASP A 1 473 ? -24.088 -21.957 7.057 1.00 56.31 473 ASP A CA 1
ATOM 3871 C C . ASP A 1 473 ? -25.565 -21.565 7.313 1.00 56.31 473 ASP A C 1
ATOM 3873 O O . ASP A 1 473 ? -26.225 -21.999 8.263 1.00 56.31 473 ASP A O 1
ATOM 3877 N N . ALA A 1 474 ? -26.133 -20.715 6.448 1.00 57.00 474 ALA A N 1
ATOM 3878 C CA . ALA A 1 474 ? -27.484 -20.156 6.565 1.00 57.00 474 ALA A CA 1
ATOM 3879 C C . ALA A 1 474 ? -28.591 -21.183 6.856 1.00 57.00 474 ALA A C 1
ATOM 3881 O O . ALA A 1 474 ? -29.589 -20.857 7.502 1.00 57.00 474 ALA A O 1
ATOM 3882 N N . GLN A 1 475 ? -28.471 -22.421 6.383 1.00 61.00 475 GLN A N 1
ATOM 3883 C CA . GLN A 1 475 ? -29.505 -23.429 6.623 1.00 61.00 475 GLN A CA 1
ATOM 3884 C C . GLN A 1 475 ? -29.555 -23.928 8.074 1.00 61.00 475 GLN A C 1
ATOM 3886 O O . GLN A 1 475 ? -30.645 -24.288 8.536 1.00 61.00 475 GLN A O 1
ATOM 3891 N N . ASN A 1 476 ? -28.425 -23.909 8.785 1.00 63.50 476 ASN A N 1
ATOM 3892 C CA . ASN A 1 476 ? -28.314 -24.424 10.145 1.00 63.50 476 ASN A CA 1
ATOM 3893 C C . ASN A 1 476 ? -28.564 -23.315 11.178 1.00 63.50 476 ASN A C 1
ATOM 3895 O O . ASN A 1 476 ? -29.493 -23.434 11.982 1.00 63.50 476 ASN A O 1
ATOM 3899 N N . TRP A 1 477 ? -27.871 -22.171 11.091 1.00 68.50 477 TRP A N 1
ATOM 3900 C CA . TRP A 1 477 ? -27.957 -21.138 12.139 1.00 68.50 477 TRP A CA 1
ATOM 3901 C C . TRP A 1 477 ? -29.329 -20.449 12.259 1.00 68.50 477 TRP A C 1
ATOM 3903 O O . TRP A 1 477 ? -29.733 -20.052 13.348 1.00 68.50 477 TRP A O 1
ATOM 3913 N N . LYS A 1 478 ? -30.131 -20.357 11.189 1.00 66.62 478 LYS A N 1
ATOM 3914 C CA . LYS A 1 478 ? -31.493 -19.772 11.267 1.00 66.62 478 LYS A CA 1
ATOM 3915 C C . LYS A 1 478 ? -32.450 -20.578 12.148 1.00 66.62 478 LYS A C 1
ATOM 3917 O O . LYS A 1 478 ? -33.450 -20.054 12.644 1.00 66.62 478 LYS A O 1
ATOM 3922 N N . LYS A 1 479 ? -32.189 -21.879 12.294 1.00 71.31 479 LYS A N 1
ATOM 3923 C CA . LYS A 1 479 ? -32.979 -22.777 13.143 1.00 71.31 479 LYS A CA 1
ATOM 3924 C C . LYS A 1 479 ? -32.450 -22.811 14.573 1.00 71.31 479 LYS A C 1
ATOM 3926 O O . LYS A 1 479 ? -33.185 -23.261 15.454 1.00 71.31 479 LYS A O 1
ATOM 3931 N N . GLU A 1 480 ? -31.247 -22.288 14.804 1.00 82.31 480 GLU A N 1
ATOM 3932 C CA . GLU A 1 480 ? -30.612 -22.299 16.111 1.00 82.31 480 GLU A CA 1
ATOM 3933 C C . GLU A 1 480 ? -31.394 -21.492 17.142 1.00 82.31 480 GLU A C 1
ATOM 3935 O O . GLU A 1 480 ? -31.828 -20.351 16.937 1.00 82.31 480 GLU A O 1
ATOM 3940 N N . LYS A 1 481 ? -31.568 -22.110 18.308 1.00 85.19 481 LYS A N 1
ATOM 3941 C CA . LYS A 1 481 ? -32.358 -21.547 19.407 1.00 85.19 481 LYS A CA 1
ATOM 3942 C C . LYS A 1 481 ? -31.720 -20.272 19.956 1.00 85.19 481 LYS A C 1
ATOM 3944 O O . LYS A 1 481 ? -32.424 -19.342 20.354 1.00 85.19 481 LYS A O 1
ATOM 3949 N N . THR A 1 482 ? -30.395 -20.228 19.981 1.00 87.12 482 THR A N 1
ATOM 3950 C CA . THR A 1 482 ? -29.582 -19.105 20.456 1.00 87.12 482 THR A CA 1
ATOM 3951 C C . THR A 1 482 ? -29.733 -17.879 19.561 1.00 87.12 482 THR A C 1
ATOM 3953 O O . THR A 1 482 ? -29.962 -16.786 20.076 1.00 87.12 482 THR A O 1
ATOM 3956 N N . ILE A 1 483 ? -29.729 -18.059 18.239 1.00 86.56 483 ILE A N 1
ATOM 3957 C CA . ILE A 1 483 ? -29.985 -16.998 17.254 1.00 86.56 483 ILE A CA 1
ATOM 3958 C C . ILE A 1 483 ? -31.389 -16.434 17.423 1.00 86.56 483 ILE A C 1
ATOM 3960 O O . ILE A 1 483 ? -31.549 -15.228 17.614 1.00 86.56 483 ILE A O 1
ATOM 3964 N N . LYS A 1 484 ? -32.409 -17.302 17.452 1.00 86.31 484 LYS A N 1
ATOM 3965 C CA . LYS A 1 484 ? -33.788 -16.882 17.738 1.00 86.31 484 LYS A CA 1
ATOM 3966 C C . LYS A 1 484 ? -33.853 -16.092 19.043 1.00 86.31 484 LYS A C 1
ATO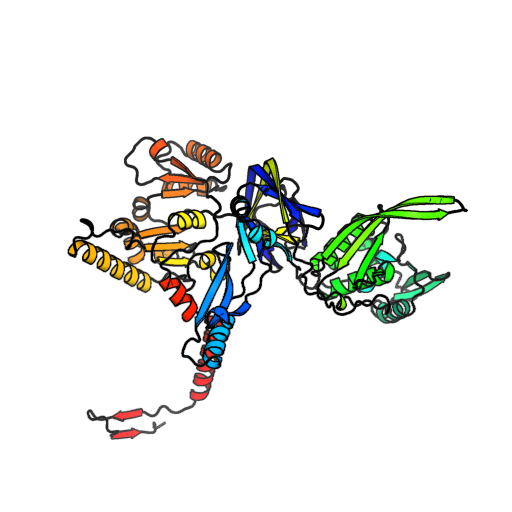M 3968 O O . LYS A 1 484 ? -34.467 -15.032 19.102 1.00 86.31 484 LYS A O 1
ATOM 3973 N N . SER A 1 485 ? -33.167 -16.561 20.086 1.00 86.75 485 SER A N 1
ATOM 3974 C CA . SER A 1 485 ? -33.115 -15.858 21.366 1.00 86.75 485 SER A CA 1
ATOM 3975 C C . SER A 1 485 ? -32.458 -14.477 21.272 1.00 86.75 485 SER A C 1
ATOM 3977 O O . SER A 1 485 ? -32.891 -13.591 22.008 1.00 86.75 485 SER A O 1
ATOM 3979 N N . ILE A 1 486 ? -31.439 -14.279 20.429 1.00 88.44 486 ILE A N 1
ATOM 3980 C CA . ILE A 1 486 ? -30.820 -12.964 20.202 1.00 88.44 486 ILE A CA 1
ATOM 3981 C C . ILE A 1 486 ? -31.819 -12.025 19.522 1.00 88.44 486 ILE A C 1
ATOM 3983 O O .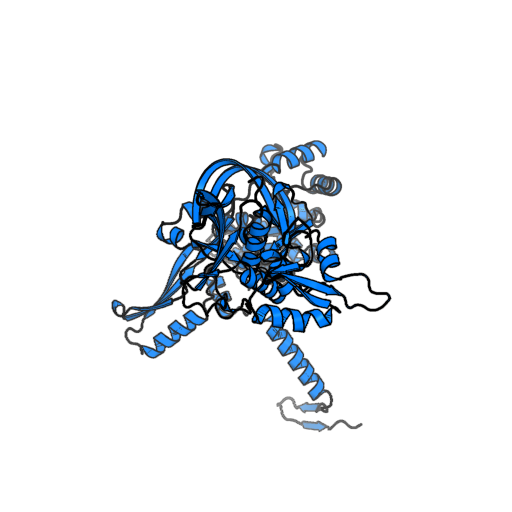 ILE A 1 486 ? -32.050 -10.937 20.041 1.00 88.44 486 ILE A O 1
ATOM 3987 N N . PHE A 1 487 ? -32.467 -12.453 18.436 1.00 88.19 487 PHE A N 1
ATOM 3988 C CA . PHE A 1 487 ? -33.455 -11.630 17.727 1.00 88.19 487 PHE A CA 1
ATOM 3989 C C . PHE A 1 487 ? -34.656 -11.276 18.616 1.00 88.19 487 PHE A C 1
ATOM 3991 O O . PHE A 1 487 ? -34.961 -10.102 18.803 1.00 88.19 487 PHE A O 1
ATOM 3998 N N . PHE A 1 488 ? -35.312 -12.267 19.230 1.00 86.81 488 PHE A N 1
ATOM 3999 C CA . PHE A 1 488 ? -36.520 -12.022 20.028 1.00 86.81 488 PHE A CA 1
ATOM 4000 C C . PHE A 1 488 ? -36.239 -11.294 21.348 1.00 86.81 488 PHE A C 1
ATOM 4002 O O . PHE A 1 488 ? -37.072 -10.516 21.807 1.00 86.81 488 PHE A O 1
ATOM 4009 N N . ASN A 1 489 ? -35.086 -11.537 21.986 1.00 85.00 489 ASN A N 1
ATOM 4010 C CA . ASN A 1 489 ? -34.830 -11.035 23.341 1.00 85.00 489 ASN A CA 1
ATOM 4011 C C . ASN A 1 489 ? -33.679 -10.027 23.460 1.00 85.00 489 ASN A C 1
ATOM 4013 O O . ASN A 1 489 ? -33.485 -9.472 24.543 1.00 85.00 489 ASN A O 1
ATOM 4017 N N . GLY A 1 490 ? -32.923 -9.752 22.396 1.00 84.12 490 GLY A N 1
ATOM 4018 C CA . GLY A 1 490 ? -31.739 -8.886 22.433 1.00 84.12 490 GLY A CA 1
ATOM 4019 C C . GLY A 1 490 ? -32.029 -7.496 23.003 1.00 84.12 490 GLY A C 1
ATOM 4020 O O . GLY A 1 490 ? -31.325 -7.035 23.905 1.00 84.12 490 GLY A O 1
ATOM 4021 N N . ARG A 1 491 ? -33.151 -6.886 22.595 1.00 81.94 491 ARG A N 1
ATOM 4022 C CA . ARG A 1 491 ? -33.633 -5.591 23.117 1.00 81.94 491 ARG A CA 1
ATOM 4023 C C . ARG A 1 491 ? -33.933 -5.624 24.614 1.00 81.94 491 ARG A C 1
ATOM 4025 O O . ARG A 1 491 ? -33.682 -4.660 25.341 1.00 81.94 491 ARG A O 1
ATOM 4032 N N . HIS A 1 492 ? -34.473 -6.736 25.113 1.00 81.25 492 HIS A N 1
ATOM 4033 C CA . HIS A 1 492 ? -34.743 -6.919 26.540 1.00 81.25 492 HIS A CA 1
ATOM 4034 C C . HIS A 1 492 ? -33.454 -7.065 27.354 1.00 81.25 492 HIS A C 1
ATOM 4036 O O . HIS A 1 492 ? -33.460 -6.761 28.547 1.00 81.25 492 HIS A O 1
ATOM 4042 N N . TYR A 1 493 ? -32.351 -7.442 26.702 1.00 84.12 493 TYR A N 1
ATOM 4043 C CA . TYR A 1 493 ? -31.060 -7.679 27.332 1.00 84.12 493 TYR A CA 1
ATOM 4044 C C . TYR A 1 493 ? -29.962 -6.663 26.974 1.00 84.12 493 TYR A C 1
ATOM 4046 O O . TYR A 1 493 ? -28.804 -6.926 27.285 1.00 84.12 493 TYR A O 1
ATOM 4054 N N . ASN A 1 494 ? -30.296 -5.503 26.391 1.00 85.75 494 ASN A N 1
ATOM 4055 C CA . ASN A 1 494 ? -29.332 -4.453 26.010 1.00 85.75 494 ASN A CA 1
ATOM 4056 C C . ASN A 1 494 ? -28.156 -4.984 25.169 1.00 85.75 494 ASN A C 1
ATOM 4058 O O . ASN A 1 494 ? -26.983 -4.701 25.436 1.00 85.75 494 ASN A O 1
ATOM 4062 N N . ILE A 1 495 ? -28.489 -5.793 24.167 1.00 90.94 495 ILE A N 1
ATOM 4063 C CA . ILE A 1 495 ? -27.525 -6.336 23.216 1.00 90.94 495 ILE A CA 1
ATOM 4064 C C . ILE A 1 495 ? -27.540 -5.455 21.967 1.00 90.94 495 ILE A C 1
ATOM 4066 O O . ILE A 1 495 ? -28.572 -5.364 21.305 1.00 90.94 495 ILE A O 1
ATOM 4070 N N . LEU A 1 496 ? -26.407 -4.830 21.641 1.00 91.75 496 LEU A N 1
ATOM 4071 C CA . LEU A 1 496 ? -26.162 -4.301 20.302 1.00 91.75 496 LEU A CA 1
ATOM 4072 C C . LEU A 1 496 ? -25.876 -5.494 19.392 1.00 91.75 496 LEU A C 1
ATOM 4074 O O . LEU A 1 496 ? -24.832 -6.131 19.513 1.00 91.75 496 LEU A O 1
ATOM 4078 N N . PHE A 1 497 ? -26.818 -5.823 18.522 1.00 92.00 497 PHE A N 1
ATOM 4079 C CA . PHE A 1 497 ? -26.665 -6.918 17.578 1.00 92.00 497 PHE A CA 1
ATOM 4080 C C . PHE A 1 497 ? -26.457 -6.355 16.175 1.00 92.00 497 PHE A C 1
ATOM 4082 O O . PHE A 1 497 ? -27.297 -5.596 15.695 1.00 92.00 497 PHE A O 1
ATOM 4089 N N . ILE A 1 498 ? -25.339 -6.711 15.545 1.00 91.00 498 ILE A N 1
ATOM 4090 C CA . ILE A 1 498 ? -25.020 -6.335 14.166 1.00 91.00 498 ILE A CA 1
ATOM 4091 C C . ILE A 1 498 ? -24.935 -7.617 13.349 1.00 91.00 498 ILE A C 1
ATOM 4093 O O . ILE A 1 498 ? -24.229 -8.554 13.718 1.00 91.00 498 ILE A O 1
ATOM 4097 N N . LEU A 1 499 ? -25.663 -7.644 12.243 1.00 87.19 499 LEU A N 1
ATOM 4098 C CA . LEU A 1 499 ? -25.633 -8.724 11.273 1.00 87.19 499 LEU A CA 1
ATOM 4099 C C . LEU A 1 499 ? -25.305 -8.108 9.917 1.00 87.19 499 LEU A C 1
ATOM 4101 O O . LEU A 1 499 ? -26.095 -7.312 9.409 1.00 87.19 499 LEU A O 1
ATOM 4105 N N . THR A 1 500 ? -24.150 -8.454 9.355 1.00 83.31 500 THR A N 1
ATOM 4106 C CA . THR A 1 500 ? -23.788 -8.077 7.983 1.00 83.31 500 THR A CA 1
ATOM 4107 C C . THR A 1 500 ? -24.128 -9.238 7.050 1.00 83.31 500 THR A C 1
ATOM 4109 O O . THR A 1 500 ? -24.096 -10.411 7.434 1.00 83.31 500 THR A O 1
ATOM 4112 N N . MET A 1 501 ? -24.554 -8.920 5.830 1.00 73.69 501 MET A N 1
ATOM 4113 C CA . MET A 1 501 ? -25.031 -9.915 4.874 1.00 73.69 501 MET A CA 1
ATOM 4114 C C . MET A 1 501 ? -24.664 -9.482 3.457 1.00 73.69 501 MET A C 1
ATOM 4116 O O . MET A 1 501 ? -25.045 -8.389 3.050 1.00 73.69 501 MET A O 1
ATOM 4120 N N . GLN A 1 502 ? -24.013 -10.358 2.686 1.00 62.72 502 GLN A N 1
ATOM 4121 C CA . GLN A 1 502 ? -23.766 -10.113 1.257 1.00 62.72 502 GLN A CA 1
ATOM 4122 C C . GLN A 1 502 ? -25.039 -10.217 0.404 1.00 62.72 502 GLN A C 1
ATOM 4124 O O . GLN A 1 502 ? -25.175 -9.550 -0.615 1.00 62.72 502 GLN A O 1
ATOM 4129 N N . TYR A 1 503 ? -25.990 -11.065 0.809 1.00 65.38 503 TYR A N 1
ATOM 4130 C CA . TYR A 1 503 ? -27.249 -11.259 0.093 1.00 65.38 503 TYR A CA 1
ATOM 4131 C C . TYR A 1 503 ? -28.432 -11.050 1.036 1.00 65.38 503 TYR A C 1
ATOM 4133 O O . TYR A 1 503 ? -28.407 -11.553 2.159 1.00 65.38 503 TYR A O 1
ATOM 4141 N N . PRO A 1 504 ? -29.547 -10.455 0.571 1.00 62.81 504 PRO A N 1
ATOM 4142 C CA . PRO A 1 504 ? -30.753 -10.274 1.391 1.00 62.81 504 PRO A CA 1
ATOM 4143 C C . PRO A 1 504 ? -31.427 -11.604 1.793 1.00 62.81 504 PRO A C 1
ATOM 4145 O O . PRO A 1 504 ? -32.391 -11.630 2.559 1.00 62.81 504 PRO A O 1
ATOM 4148 N N . LEU A 1 505 ? -30.922 -12.732 1.284 1.00 59.47 505 LEU A N 1
ATOM 4149 C CA . LEU A 1 505 ? -31.384 -14.083 1.564 1.00 59.47 505 LEU A CA 1
ATOM 4150 C C . LEU A 1 505 ? -30.805 -14.574 2.890 1.00 59.47 505 LEU A C 1
ATOM 4152 O O . LEU A 1 505 ? -29.629 -14.900 2.978 1.00 59.47 505 LEU A O 1
ATOM 4156 N N . GLY A 1 506 ? -31.628 -14.713 3.926 1.00 64.00 506 GLY A N 1
ATOM 4157 C CA . GLY A 1 506 ? -31.043 -15.084 5.215 1.00 64.00 506 GLY A CA 1
ATOM 4158 C C . GLY A 1 506 ? -31.975 -15.108 6.404 1.00 64.00 506 GLY A C 1
ATOM 4159 O O . GLY A 1 506 ? -31.796 -15.919 7.294 1.00 64.00 506 GLY A O 1
ATOM 4160 N N . ILE A 1 507 ? -33.004 -14.279 6.423 1.00 76.44 507 ILE A N 1
ATOM 4161 C CA . ILE A 1 507 ? -33.768 -14.078 7.653 1.00 76.44 507 ILE A CA 1
ATOM 4162 C C . ILE A 1 507 ? -35.201 -14.521 7.400 1.00 76.44 507 ILE A C 1
ATOM 4164 O O . ILE A 1 507 ? -35.789 -14.144 6.386 1.00 76.44 507 ILE A O 1
ATOM 4168 N N . THR A 1 508 ? -35.744 -15.373 8.268 1.00 81.62 508 THR A N 1
ATOM 4169 C CA . THR A 1 508 ? -37.146 -15.800 8.189 1.00 81.62 508 THR A CA 1
ATOM 4170 C C . THR A 1 508 ? -38.070 -14.651 8.612 1.00 81.62 508 THR A C 1
ATOM 4172 O O . THR A 1 508 ? -37.643 -13.798 9.394 1.00 81.62 508 THR A O 1
ATOM 4175 N N . PRO A 1 509 ? -39.324 -14.586 8.125 1.00 82.12 509 PRO A N 1
ATOM 4176 C CA . PRO A 1 509 ? -40.227 -13.470 8.427 1.00 82.12 509 PRO A CA 1
ATOM 4177 C C . PRO A 1 509 ? -40.383 -13.158 9.927 1.00 82.12 509 PRO A C 1
ATOM 4179 O O . PRO A 1 509 ? -40.417 -11.992 10.306 1.00 82.12 509 PRO A O 1
ATOM 4182 N N . ASP A 1 510 ? -40.392 -14.183 10.785 1.00 81.62 510 ASP A N 1
ATOM 4183 C CA . ASP A 1 510 ? -40.478 -14.058 12.248 1.00 81.62 510 ASP A CA 1
ATOM 4184 C C . ASP A 1 510 ? -39.251 -13.383 12.887 1.00 81.62 510 ASP A C 1
ATOM 4186 O O . ASP A 1 510 ? -39.364 -12.695 13.901 1.00 81.62 510 ASP A O 1
ATOM 4190 N N . LEU A 1 511 ? -38.071 -13.540 12.289 1.00 85.06 511 LEU A N 1
ATOM 4191 C CA . LEU A 1 511 ? -36.855 -12.874 12.749 1.00 85.06 511 LEU A CA 1
ATOM 4192 C C . LEU A 1 511 ? -36.784 -11.429 12.238 1.00 85.06 511 LEU A C 1
ATOM 4194 O O . LEU A 1 511 ? -36.347 -10.545 12.974 1.00 85.06 511 LEU A O 1
ATOM 4198 N N . ARG A 1 512 ? -37.270 -11.159 11.018 1.00 83.94 512 ARG A N 1
ATOM 4199 C CA . ARG A 1 512 ? -37.243 -9.812 10.411 1.00 83.94 512 ARG A CA 1
ATOM 4200 C C . ARG A 1 512 ? -38.035 -8.786 11.207 1.00 83.94 512 ARG A C 1
ATOM 4202 O O . ARG A 1 512 ? -37.565 -7.667 11.375 1.00 83.94 512 ARG A O 1
ATOM 4209 N N . SER A 1 513 ? -39.182 -9.175 11.771 1.00 81.31 513 SER A N 1
ATOM 4210 C CA . SER A 1 513 ? -39.986 -8.290 12.629 1.00 81.31 513 SER A CA 1
ATOM 4211 C C . SER A 1 513 ? -39.251 -7.837 13.898 1.00 81.31 513 SER A C 1
ATOM 4213 O O . SER A 1 513 ? -39.718 -6.953 14.611 1.00 81.31 513 SER A O 1
ATOM 4215 N N . ASN A 1 514 ? -38.108 -8.453 14.213 1.00 86.25 514 ASN A N 1
ATOM 4216 C CA . ASN A 1 514 ? -37.283 -8.127 15.368 1.00 86.25 514 ASN A CA 1
ATOM 4217 C C . ASN A 1 514 ? -36.021 -7.324 15.021 1.00 86.25 514 ASN A C 1
ATOM 4219 O O . ASN A 1 514 ? -35.217 -7.058 15.909 1.00 86.25 514 ASN A O 1
ATOM 4223 N N . ILE A 1 515 ? -35.864 -6.903 13.766 1.00 88.44 515 ILE A N 1
ATOM 4224 C CA . ILE A 1 515 ? -34.816 -5.967 13.354 1.00 88.44 515 ILE A CA 1
ATOM 4225 C C . ILE A 1 515 ? -35.279 -4.541 13.674 1.00 88.44 515 ILE A C 1
ATOM 4227 O O . ILE A 1 515 ? -36.470 -4.238 13.582 1.00 88.44 515 ILE A O 1
ATOM 4231 N N . ASP A 1 516 ? -34.354 -3.680 14.101 1.00 89.00 516 ASP A N 1
ATOM 4232 C CA . ASP A 1 516 ? -34.635 -2.271 14.413 1.00 89.00 516 ASP A CA 1
ATOM 4233 C C . ASP A 1 516 ? -34.305 -1.329 13.257 1.00 89.00 516 ASP A C 1
ATOM 4235 O O . ASP A 1 516 ? -35.080 -0.416 12.966 1.00 89.00 516 ASP A O 1
ATOM 4239 N N . TYR A 1 517 ? -33.159 -1.566 12.619 1.00 91.56 517 TYR A N 1
ATOM 4240 C CA . TYR A 1 517 ? -32.645 -0.797 11.496 1.00 91.56 517 TYR A CA 1
ATOM 4241 C C . TYR A 1 517 ? -32.096 -1.749 10.437 1.00 91.56 517 TYR A C 1
ATOM 4243 O O . TYR A 1 517 ? -31.407 -2.715 10.767 1.00 91.56 517 TYR A O 1
ATOM 4251 N N . VAL A 1 518 ? -32.375 -1.450 9.174 1.00 91.56 518 VAL A N 1
ATOM 4252 C CA . VAL A 1 518 ? -31.801 -2.118 8.007 1.00 91.56 518 VAL A CA 1
ATOM 4253 C C . VAL A 1 518 ? -31.040 -1.066 7.214 1.00 91.56 518 VAL A C 1
ATOM 4255 O O . VAL A 1 518 ? -31.624 -0.070 6.796 1.00 91.56 518 VAL A O 1
ATOM 4258 N N . PHE A 1 519 ? -29.744 -1.287 7.029 1.00 91.12 519 PHE A N 1
ATOM 4259 C CA . PHE A 1 519 ? -28.884 -0.453 6.196 1.00 91.12 519 PHE A CA 1
ATOM 4260 C C . PHE A 1 519 ? -28.774 -1.132 4.832 1.00 91.12 519 PHE A C 1
ATOM 4262 O O . PHE A 1 519 ? -28.356 -2.285 4.743 1.00 91.12 519 PHE A O 1
ATOM 4269 N N . VAL A 1 520 ? -29.208 -0.442 3.783 1.00 89.50 520 VAL A N 1
ATOM 4270 C CA . VAL A 1 520 ? -29.230 -0.943 2.410 1.00 89.50 520 VAL A CA 1
ATOM 4271 C C . VAL A 1 520 ? -28.268 -0.099 1.586 1.00 89.50 520 VAL A C 1
ATOM 4273 O O . VAL A 1 520 ? -28.479 1.098 1.384 1.00 89.50 520 VAL A O 1
ATOM 4276 N N . PHE A 1 521 ? -27.194 -0.736 1.138 1.00 83.00 521 PHE A N 1
ATOM 4277 C CA . PHE A 1 521 ? -26.224 -0.157 0.216 1.00 83.00 521 PHE A CA 1
ATOM 4278 C C . PHE A 1 521 ? -26.709 -0.273 -1.230 1.00 83.00 521 PHE A C 1
ATOM 4280 O O . PHE A 1 521 ? -27.772 -0.840 -1.503 1.00 83.00 521 PHE A O 1
ATOM 4287 N N . ASN A 1 522 ? -25.939 0.282 -2.162 1.00 81.81 522 ASN A N 1
ATOM 4288 C CA . ASN A 1 522 ? -26.254 0.177 -3.577 1.00 81.81 522 ASN A CA 1
ATOM 4289 C C . ASN A 1 522 ? -26.300 -1.302 -4.005 1.00 81.81 522 ASN A C 1
ATOM 4291 O O . ASN A 1 522 ? -25.332 -2.033 -3.860 1.00 81.81 522 ASN A O 1
ATOM 4295 N N . GLU A 1 523 ? -27.425 -1.748 -4.558 1.00 79.75 523 GLU A N 1
ATOM 4296 C CA . GLU A 1 523 ? -27.605 -3.130 -5.011 1.00 79.75 523 GLU A CA 1
ATOM 4297 C C . GLU A 1 523 ? -27.964 -3.117 -6.499 1.00 79.75 523 GLU A C 1
ATOM 4299 O O . GLU A 1 523 ? -29.097 -2.785 -6.827 1.00 79.75 523 GLU A O 1
ATOM 4304 N N . PRO A 1 524 ? -27.064 -3.443 -7.438 1.00 71.88 524 PRO A N 1
ATOM 4305 C CA . PRO A 1 524 ? -27.350 -3.331 -8.872 1.00 71.88 524 PRO A CA 1
ATOM 4306 C C . PRO A 1 524 ? -28.335 -4.392 -9.395 1.00 71.88 524 PRO A C 1
ATOM 4308 O O . PRO A 1 524 ? -28.986 -4.195 -10.425 1.00 71.88 524 PRO A O 1
ATOM 4311 N N . SER A 1 525 ? -28.470 -5.535 -8.721 1.00 79.81 525 SER A N 1
ATOM 4312 C CA . SER A 1 525 ? -29.338 -6.625 -9.160 1.00 79.81 525 SER A CA 1
ATOM 4313 C C . SER A 1 525 ? -30.801 -6.304 -8.879 1.00 79.81 525 SER A C 1
ATOM 4315 O O . SER A 1 525 ? -31.262 -6.372 -7.741 1.00 79.81 525 SER A O 1
ATOM 4317 N N . ILE A 1 526 ? -31.586 -6.075 -9.938 1.00 85.31 526 ILE A N 1
ATOM 4318 C CA . ILE A 1 526 ? -33.045 -5.866 -9.851 1.00 85.31 526 ILE A CA 1
ATOM 4319 C C . ILE A 1 526 ? -33.725 -7.001 -9.066 1.00 85.31 526 ILE A C 1
ATOM 4321 O O . ILE A 1 526 ? -34.646 -6.765 -8.286 1.00 85.31 526 ILE A O 1
ATOM 4325 N N . LYS A 1 527 ? -33.244 -8.242 -9.216 1.00 85.06 527 LYS A N 1
ATOM 4326 C CA . LYS A 1 527 ? -33.759 -9.405 -8.480 1.00 85.06 527 LYS A CA 1
ATOM 4327 C C . LYS A 1 527 ? -33.506 -9.292 -6.974 1.00 85.06 527 LYS A C 1
ATOM 4329 O O . LYS A 1 527 ? -34.362 -9.701 -6.191 1.00 85.06 527 LYS A O 1
ATOM 4334 N N . ASN A 1 528 ? -32.349 -8.778 -6.564 1.00 82.62 528 ASN A N 1
ATOM 4335 C CA . ASN A 1 528 ? -32.036 -8.564 -5.153 1.00 82.62 528 ASN A CA 1
ATOM 4336 C C . ASN A 1 528 ? -32.746 -7.323 -4.613 1.00 82.62 528 ASN A C 1
ATOM 4338 O O . ASN A 1 528 ? -33.349 -7.424 -3.550 1.00 82.62 528 ASN A O 1
ATOM 4342 N N . ARG A 1 529 ? -32.799 -6.221 -5.376 1.00 89.19 529 ARG A N 1
ATOM 4343 C CA . ARG A 1 529 ? -33.622 -5.044 -5.055 1.00 89.19 529 ARG A CA 1
ATOM 4344 C C . ARG A 1 529 ? -35.064 -5.442 -4.771 1.00 89.19 529 ARG A C 1
ATOM 4346 O O . ARG A 1 529 ? -35.622 -5.036 -3.759 1.00 89.19 529 ARG A O 1
ATOM 4353 N N . LYS A 1 530 ? -35.658 -6.282 -5.626 1.00 90.81 530 LYS A N 1
ATOM 4354 C CA . LYS A 1 530 ? -37.040 -6.745 -5.452 1.00 90.81 530 LYS A CA 1
ATOM 4355 C C . LYS A 1 530 ? -37.225 -7.523 -4.152 1.00 90.81 530 LYS A C 1
ATOM 4357 O O . LYS A 1 530 ? -38.184 -7.278 -3.435 1.00 90.81 530 LYS A O 1
ATOM 4362 N N . LYS A 1 531 ? -36.272 -8.388 -3.803 1.00 87.75 531 LYS A N 1
ATOM 4363 C CA . LYS A 1 531 ? -36.287 -9.102 -2.519 1.00 87.75 531 LYS A CA 1
ATOM 4364 C C . LYS A 1 531 ? -36.116 -8.168 -1.327 1.00 87.75 531 LYS A C 1
ATOM 4366 O O . LYS A 1 531 ? -36.841 -8.323 -0.359 1.00 87.75 531 LYS A O 1
ATOM 4371 N N . ILE A 1 532 ? -35.184 -7.214 -1.387 1.00 89.69 532 ILE A N 1
ATOM 4372 C CA . ILE A 1 532 ? -34.986 -6.222 -0.318 1.00 89.69 532 ILE A CA 1
ATOM 4373 C C . ILE A 1 532 ? -36.276 -5.431 -0.105 1.00 89.69 532 ILE A C 1
ATOM 4375 O O . ILE A 1 532 ? -36.712 -5.254 1.031 1.00 89.69 532 ILE A O 1
ATOM 4379 N N . TYR A 1 533 ? -36.909 -5.012 -1.201 1.00 92.62 533 TYR A N 1
ATOM 4380 C CA . TYR A 1 533 ? -38.196 -4.339 -1.174 1.00 92.62 533 TYR A CA 1
ATOM 4381 C C . TYR A 1 533 ? -39.277 -5.194 -0.506 1.00 92.62 533 TYR A C 1
ATOM 4383 O O . TYR A 1 533 ? -39.882 -4.750 0.467 1.00 92.62 533 TYR A O 1
ATOM 4391 N N . ASP A 1 534 ? -39.471 -6.427 -0.983 1.00 89.06 534 ASP A N 1
ATOM 4392 C CA . ASP A 1 534 ? -40.511 -7.330 -0.482 1.00 89.06 534 ASP A CA 1
ATOM 4393 C C . ASP A 1 534 ? -40.276 -7.731 0.992 1.00 89.06 534 ASP A C 1
ATOM 4395 O O . ASP A 1 534 ? -41.232 -7.889 1.750 1.00 89.06 534 ASP A O 1
ATOM 4399 N N . ASP A 1 535 ? -39.015 -7.874 1.418 1.00 87.81 535 ASP A N 1
ATOM 4400 C CA . ASP A 1 535 ? -38.658 -8.398 2.741 1.00 87.81 535 ASP A CA 1
ATOM 4401 C C . ASP A 1 535 ? -38.456 -7.320 3.821 1.00 87.81 535 ASP A C 1
ATOM 4403 O O . ASP A 1 535 ? -38.699 -7.608 4.997 1.00 87.81 535 ASP A O 1
ATOM 4407 N N . TYR A 1 536 ? -38.001 -6.114 3.455 1.00 88.75 536 TYR A N 1
ATOM 4408 C CA . TYR A 1 536 ? -37.602 -5.063 4.407 1.00 88.75 536 TYR A CA 1
ATOM 4409 C C . TYR A 1 536 ? -38.186 -3.680 4.110 1.00 88.75 536 TYR A C 1
ATOM 4411 O O . TYR A 1 536 ? -38.315 -2.883 5.036 1.00 88.75 536 TYR A O 1
ATOM 4419 N N . ALA A 1 537 ? -38.539 -3.379 2.856 1.00 89.88 537 ALA A N 1
ATOM 4420 C CA . ALA A 1 537 ? -38.951 -2.035 2.440 1.00 89.88 537 ALA A CA 1
ATOM 4421 C C . ALA A 1 537 ? -40.435 -1.930 2.038 1.00 89.88 537 ALA A C 1
ATOM 4423 O O . ALA A 1 537 ? -40.825 -0.993 1.342 1.00 89.88 537 ALA A O 1
ATOM 4424 N N . GLY A 1 538 ? -41.274 -2.868 2.495 1.00 86.62 538 GLY A N 1
ATOM 4425 C CA . GLY A 1 538 ? -42.693 -2.964 2.128 1.00 86.62 538 GLY A CA 1
ATOM 4426 C C . GLY A 1 538 ? -43.568 -1.777 2.553 1.00 86.62 538 GLY A C 1
ATOM 4427 O O . GLY A 1 538 ? -44.691 -1.652 2.074 1.00 86.62 538 GLY A O 1
ATOM 4428 N N . MET A 1 539 ? -43.068 -0.882 3.413 1.00 87.81 539 MET A N 1
ATOM 4429 C CA . MET A 1 539 ? -43.723 0.400 3.698 1.00 87.81 539 MET A CA 1
ATOM 4430 C C . MET A 1 539 ? -43.655 1.375 2.512 1.00 87.81 539 MET A C 1
ATOM 4432 O O . MET A 1 539 ? -44.484 2.277 2.417 1.00 87.81 539 MET A O 1
ATOM 4436 N N . ILE A 1 540 ? -42.697 1.209 1.590 1.00 90.50 540 ILE A N 1
ATOM 4437 C CA . ILE A 1 540 ? -42.577 2.059 0.403 1.00 90.50 540 ILE A CA 1
ATOM 4438 C C . ILE A 1 540 ? -43.673 1.670 -0.609 1.00 90.50 540 ILE A C 1
ATOM 4440 O O . ILE A 1 540 ? -43.775 0.496 -0.975 1.00 90.50 540 ILE A O 1
ATOM 4444 N N . PRO A 1 541 ? -44.467 2.630 -1.127 1.00 88.81 541 PRO A N 1
ATOM 4445 C CA . PRO A 1 541 ? -45.692 2.329 -1.876 1.00 88.81 541 PRO A CA 1
ATOM 4446 C C . PRO A 1 541 ? -45.522 1.484 -3.142 1.00 88.81 541 PRO A C 1
ATOM 4448 O O . PRO A 1 541 ? -46.470 0.836 -3.577 1.00 88.81 541 PRO A O 1
ATOM 4451 N N . SER A 1 542 ? -44.346 1.511 -3.774 1.00 94.69 542 SER A N 1
ATOM 4452 C CA . SER A 1 542 ? -44.070 0.675 -4.942 1.00 94.69 542 SER A CA 1
ATOM 4453 C C . SER A 1 542 ? -42.593 0.324 -5.058 1.00 94.69 542 SER A C 1
ATOM 4455 O O . SER A 1 542 ? -41.727 1.038 -4.546 1.00 94.69 542 SER A O 1
ATOM 4457 N N . PHE A 1 543 ? -42.316 -0.740 -5.809 1.00 95.44 543 PHE A N 1
ATOM 4458 C CA . PHE A 1 543 ? -40.956 -1.147 -6.140 1.00 95.44 543 PHE A CA 1
ATOM 4459 C C . PHE A 1 543 ? -40.190 -0.062 -6.916 1.00 95.44 543 PHE A C 1
ATOM 4461 O O . PHE A 1 543 ? -39.013 0.164 -6.647 1.00 95.44 543 PHE A O 1
ATOM 4468 N N . ASP A 1 544 ? -40.857 0.665 -7.813 1.00 92.94 544 ASP A N 1
ATOM 4469 C CA . ASP A 1 544 ? -40.229 1.747 -8.581 1.00 92.94 544 ASP A CA 1
ATOM 4470 C C . ASP A 1 544 ? -39.856 2.930 -7.680 1.00 92.94 544 ASP A C 1
ATOM 4472 O O . ASP A 1 544 ? -38.766 3.487 -7.795 1.00 92.94 544 ASP A O 1
ATOM 4476 N N . TYR A 1 545 ? -40.720 3.263 -6.714 1.00 93.25 545 TYR A N 1
ATOM 4477 C CA . TYR A 1 545 ? -40.405 4.253 -5.679 1.00 93.25 545 TYR A CA 1
ATOM 4478 C C . TYR A 1 545 ? -39.212 3.813 -4.828 1.00 93.25 545 TYR A C 1
ATOM 4480 O O . TYR A 1 545 ? -38.341 4.632 -4.552 1.00 93.25 545 TYR A O 1
ATOM 4488 N N . PHE A 1 546 ? -39.138 2.534 -4.447 1.00 95.12 546 PHE A N 1
ATOM 4489 C CA . PHE A 1 546 ? -37.990 2.002 -3.713 1.00 95.12 546 PHE A CA 1
ATOM 4490 C C . PHE A 1 546 ? -36.695 2.119 -4.515 1.00 95.12 546 PHE A C 1
ATOM 4492 O O . PHE A 1 546 ? -35.710 2.592 -3.963 1.00 95.12 546 PHE A O 1
ATOM 4499 N N . ASN A 1 547 ? -36.701 1.756 -5.801 1.00 91.44 547 ASN A N 1
ATOM 4500 C CA . ASN A 1 547 ? -35.521 1.890 -6.657 1.00 91.44 547 ASN A CA 1
ATOM 4501 C C . ASN A 1 547 ? -35.056 3.347 -6.728 1.00 91.44 547 ASN A C 1
ATOM 4503 O O . ASN A 1 547 ? -33.889 3.618 -6.479 1.00 91.44 547 ASN A O 1
ATOM 4507 N N . ASN A 1 548 ? -35.979 4.284 -6.963 1.00 89.88 548 ASN A N 1
ATOM 4508 C CA . ASN A 1 548 ? -35.648 5.707 -7.030 1.00 89.88 548 ASN A CA 1
ATOM 4509 C C . ASN A 1 548 ? -35.098 6.247 -5.702 1.00 89.88 548 ASN A C 1
ATOM 4511 O O . ASN A 1 548 ? -34.160 7.044 -5.706 1.00 89.88 548 ASN A O 1
ATOM 4515 N N . ILE A 1 549 ? -35.677 5.833 -4.570 1.00 90.75 549 ILE A N 1
ATOM 4516 C CA . ILE A 1 549 ? -35.210 6.232 -3.236 1.00 90.75 549 ILE A CA 1
ATOM 4517 C C . ILE A 1 549 ? -33.832 5.639 -2.965 1.00 90.75 549 ILE A C 1
ATOM 4519 O O . ILE A 1 549 ? -32.942 6.377 -2.563 1.00 90.75 549 ILE A O 1
ATOM 4523 N N . LEU A 1 550 ? -33.646 4.340 -3.210 1.00 89.62 550 LEU A N 1
ATOM 4524 C CA . LEU A 1 550 ? -32.366 3.664 -3.036 1.00 89.62 550 LEU A CA 1
ATOM 4525 C C . LEU A 1 550 ? -31.289 4.352 -3.874 1.00 89.62 550 LEU A C 1
ATOM 4527 O O . LEU A 1 550 ? -30.297 4.798 -3.314 1.00 89.62 550 LEU A O 1
ATOM 4531 N N . ASP A 1 551 ? -31.539 4.539 -5.172 1.00 81.19 551 ASP A N 1
ATOM 4532 C CA . ASP A 1 551 ? -30.607 5.198 -6.087 1.00 81.19 551 ASP A CA 1
ATOM 4533 C C . ASP A 1 551 ? -30.287 6.629 -5.641 1.00 81.19 551 ASP A C 1
ATOM 4535 O O . ASP A 1 551 ? -29.145 7.061 -5.756 1.00 81.19 551 ASP A O 1
ATOM 4539 N N . SER A 1 552 ? -31.261 7.370 -5.104 1.00 82.44 552 SER A N 1
ATOM 4540 C CA . SER A 1 552 ? -31.032 8.726 -4.581 1.00 82.44 552 SER A CA 1
ATOM 4541 C C . SER A 1 552 ? -30.213 8.717 -3.290 1.00 82.44 552 SER A C 1
ATOM 4543 O O . SER A 1 552 ? -29.301 9.522 -3.133 1.00 82.44 552 SER A O 1
ATOM 4545 N N . CYS A 1 553 ? -30.515 7.793 -2.377 1.00 81.81 553 CYS A N 1
ATOM 4546 C CA . CYS A 1 553 ? -29.846 7.652 -1.087 1.00 81.81 553 CYS A CA 1
ATOM 4547 C C . CYS A 1 553 ? -28.471 6.993 -1.180 1.00 81.81 553 CYS A C 1
ATOM 4549 O O . CYS A 1 553 ? -27.763 7.005 -0.185 1.00 81.81 553 CYS A O 1
ATOM 4551 N N . THR A 1 554 ? -28.087 6.402 -2.314 1.00 77.44 554 THR A N 1
ATOM 4552 C CA . THR A 1 554 ? -26.773 5.760 -2.482 1.00 77.44 554 THR A CA 1
ATOM 4553 C C . THR A 1 554 ? -25.853 6.494 -3.454 1.00 77.44 554 THR A C 1
ATOM 4555 O O . THR A 1 554 ? -24.785 5.990 -3.790 1.00 77.44 554 THR A O 1
ATOM 4558 N N . GLN A 1 555 ? -26.225 7.700 -3.896 1.00 67.94 555 GLN A N 1
ATOM 4559 C CA . GLN A 1 555 ? -25.424 8.502 -4.831 1.00 67.94 555 GLN A CA 1
ATOM 4560 C C . GLN A 1 555 ? -24.103 9.015 -4.237 1.00 67.94 555 GLN A C 1
ATOM 4562 O O . GLN A 1 555 ? -23.129 9.147 -4.971 1.00 67.94 555 GLN A O 1
ATOM 4567 N N . ASN A 1 556 ? -24.045 9.291 -2.927 1.00 66.12 556 ASN A N 1
ATOM 4568 C CA . ASN A 1 556 ? -22.918 9.991 -2.289 1.00 66.12 556 ASN A CA 1
ATOM 4569 C C . ASN A 1 556 ? -22.234 9.189 -1.164 1.00 66.12 556 ASN A C 1
ATOM 4571 O O . ASN A 1 556 ? -21.795 9.789 -0.176 1.00 66.12 556 ASN A O 1
ATOM 4575 N N . HIS A 1 557 ? -22.134 7.858 -1.296 1.00 59.69 557 HIS A N 1
ATOM 4576 C CA . HIS A 1 557 ? -21.712 6.929 -0.217 1.00 59.69 557 HIS A CA 1
ATOM 4577 C C . HIS A 1 557 ? -22.590 6.940 1.021 1.00 59.69 557 HIS A C 1
ATOM 4579 O O . HIS A 1 557 ? -22.181 6.603 2.134 1.00 59.69 557 HIS A O 1
ATOM 4585 N N . GLU A 1 558 ? -23.806 7.382 0.810 1.00 81.19 558 GLU A N 1
ATOM 4586 C CA . GLU A 1 558 ? -24.868 7.229 1.762 1.00 81.19 558 GLU A CA 1
ATOM 4587 C C . GLU A 1 558 ? -25.464 5.833 1.547 1.00 81.19 558 GLU A C 1
ATOM 4589 O O . GLU A 1 558 ? -25.337 5.222 0.485 1.00 81.19 558 GLU A O 1
ATOM 4594 N N . CYS A 1 559 ? -26.070 5.290 2.584 1.00 87.19 559 CYS A N 1
ATOM 4595 C CA . CYS A 1 559 ? -26.877 4.092 2.498 1.00 87.19 559 CYS A CA 1
ATOM 4596 C C . CYS A 1 559 ? -28.304 4.449 2.887 1.00 87.19 559 CYS A C 1
ATOM 4598 O O . CYS A 1 559 ? -28.551 5.353 3.692 1.00 87.19 559 CYS A O 1
ATOM 4600 N N . LEU A 1 560 ? -29.255 3.730 2.305 1.00 92.06 560 LEU A N 1
ATOM 4601 C CA . LEU A 1 560 ? -30.647 3.826 2.695 1.00 92.06 560 LEU A CA 1
ATOM 4602 C C . LEU A 1 560 ? -30.811 3.150 4.057 1.00 92.06 560 LEU A C 1
ATOM 4604 O O . LEU A 1 560 ? -30.515 1.968 4.212 1.00 92.06 560 LEU A O 1
ATOM 4608 N N . VAL A 1 561 ? -31.317 3.881 5.041 1.00 93.19 561 VAL A N 1
ATOM 4609 C CA . VAL A 1 561 ? -31.623 3.349 6.367 1.00 93.19 561 VAL A CA 1
ATOM 4610 C C . VAL A 1 561 ? -33.122 3.226 6.526 1.00 93.19 561 VAL A C 1
ATOM 4612 O O . VAL A 1 561 ? -33.861 4.205 6.443 1.00 93.19 561 VAL A O 1
ATOM 4615 N N . ILE A 1 562 ? -33.561 2.006 6.804 1.00 91.94 562 ILE A N 1
ATOM 4616 C CA . ILE A 1 562 ? -34.949 1.670 7.077 1.00 91.94 562 ILE A CA 1
ATOM 4617 C C . ILE A 1 562 ? -35.079 1.352 8.560 1.00 91.94 562 ILE A C 1
ATOM 4619 O O . ILE A 1 562 ? -34.529 0.366 9.048 1.00 91.94 562 ILE A O 1
ATOM 4623 N N . LYS A 1 563 ? -35.842 2.164 9.282 1.00 89.88 563 LYS A N 1
ATOM 4624 C CA . LYS A 1 563 ? -36.231 1.917 10.667 1.00 89.88 563 LYS A CA 1
ATOM 4625 C C . LYS A 1 563 ? -37.531 1.118 10.703 1.00 89.88 563 LYS A C 1
ATOM 4627 O O . LYS A 1 563 ? -38.621 1.665 10.547 1.00 89.88 563 LYS A O 1
ATOM 4632 N N . THR A 1 564 ? -37.415 -0.174 10.975 1.00 83.44 564 THR A N 1
ATOM 4633 C CA . THR A 1 564 ? -38.533 -1.134 11.009 1.00 83.44 564 THR A CA 1
ATOM 4634 C C . THR A 1 564 ? -39.303 -1.131 12.332 1.00 83.44 564 THR A C 1
ATOM 4636 O O . THR A 1 564 ? -40.412 -1.649 12.401 1.00 83.44 564 THR A O 1
ATOM 4639 N N . SER A 1 565 ? -38.746 -0.536 13.391 1.00 74.75 565 SER A N 1
ATOM 4640 C CA . SER A 1 565 ? -39.342 -0.499 14.738 1.00 74.75 565 SER A CA 1
ATOM 4641 C C . SER A 1 565 ? -40.261 0.705 15.007 1.00 74.75 565 SER A C 1
ATOM 4643 O O . SER A 1 565 ? -40.710 0.900 16.138 1.00 74.75 565 SER A O 1
ATOM 4645 N N . SER A 1 566 ? -40.521 1.552 14.005 1.00 67.19 566 SER A N 1
ATOM 4646 C CA . SER A 1 566 ? -41.356 2.750 14.156 1.00 67.19 566 SER A CA 1
ATOM 4647 C C . SER A 1 566 ? -42.850 2.423 14.063 1.00 67.19 566 SER A C 1
ATOM 4649 O O . SER A 1 566 ? -43.284 1.795 13.103 1.00 67.19 566 SER A O 1
ATOM 4651 N N . ASN A 1 567 ? -43.648 2.933 15.008 1.00 68.00 567 ASN A N 1
ATOM 4652 C CA . ASN A 1 567 ? -45.117 2.888 14.944 1.00 68.00 567 ASN A CA 1
ATOM 4653 C C . ASN A 1 567 ? -45.715 4.011 14.070 1.00 68.00 567 ASN A C 1
ATOM 4655 O O . ASN A 1 567 ? -46.936 4.121 13.976 1.00 68.00 567 ASN A O 1
ATOM 4659 N N . SER A 1 568 ? -44.877 4.880 13.490 1.00 77.94 568 SER A N 1
ATOM 4660 C CA . SER A 1 568 ? -45.326 5.966 12.613 1.00 77.94 568 SER A CA 1
ATOM 4661 C C . SER A 1 568 ? -45.687 5.427 11.233 1.00 77.94 568 SER A C 1
ATOM 4663 O O . SER A 1 568 ? -44.998 4.560 10.702 1.00 77.94 568 SER A O 1
ATOM 4665 N N . THR A 1 569 ? -46.755 5.962 10.647 1.00 74.75 569 THR A N 1
ATOM 4666 C CA . THR A 1 569 ? -47.143 5.710 9.252 1.00 74.75 569 THR A CA 1
ATOM 4667 C C . THR A 1 569 ? -46.535 6.727 8.283 1.00 74.75 569 THR A C 1
ATOM 4669 O O . THR A 1 569 ? -46.755 6.614 7.079 1.00 74.75 569 THR A O 1
ATOM 4672 N N . ASP A 1 570 ? -45.813 7.740 8.781 1.00 84.31 570 ASP A N 1
ATOM 4673 C CA . ASP A 1 570 ? -45.076 8.682 7.938 1.00 84.31 570 ASP A CA 1
ATOM 4674 C C . ASP A 1 570 ? -43.737 8.062 7.511 1.00 84.31 570 ASP A C 1
ATOM 4676 O O . ASP A 1 570 ? -42.902 7.693 8.342 1.00 84.31 570 ASP A O 1
ATOM 4680 N N . LEU A 1 571 ? -43.517 7.983 6.196 1.00 83.88 571 LEU A N 1
ATOM 4681 C CA . LEU A 1 571 ? -42.278 7.475 5.607 1.00 83.88 571 LEU A CA 1
ATOM 4682 C C . LEU A 1 571 ? -41.047 8.260 6.074 1.00 83.88 571 LEU A C 1
ATOM 4684 O O . LEU A 1 571 ? -39.973 7.675 6.189 1.00 83.88 571 LEU A O 1
ATOM 4688 N N . LYS A 1 572 ? -41.186 9.554 6.390 1.00 84.50 572 LYS A N 1
ATOM 4689 C CA . LYS A 1 572 ? -40.075 10.393 6.874 1.00 84.50 572 LYS A CA 1
ATOM 4690 C C . LYS A 1 572 ? -39.552 9.978 8.250 1.00 84.50 572 LYS A C 1
ATOM 4692 O O . LYS A 1 572 ? -38.411 10.281 8.577 1.00 84.50 572 LYS A O 1
ATOM 4697 N N . ASP A 1 573 ? -40.361 9.267 9.033 1.00 85.31 573 ASP A N 1
ATOM 4698 C CA . ASP A 1 573 ? -39.974 8.740 10.348 1.00 85.31 573 ASP A CA 1
ATOM 4699 C C . ASP A 1 573 ? -39.385 7.322 10.270 1.00 85.31 573 ASP A C 1
ATOM 4701 O O . ASP A 1 573 ? -38.960 6.757 11.288 1.00 85.31 573 ASP A O 1
ATOM 4705 N N . GLN A 1 574 ? -39.415 6.717 9.082 1.00 87.31 574 GLN A N 1
ATOM 4706 C CA . GLN A 1 574 ? -39.005 5.337 8.829 1.00 87.31 574 GLN A CA 1
ATOM 4707 C C . GLN A 1 574 ? -37.815 5.241 7.881 1.00 87.31 574 GLN A C 1
ATOM 4709 O O . GLN A 1 574 ? -37.055 4.282 7.970 1.00 87.31 574 GLN A O 1
ATOM 4714 N N . ILE A 1 575 ? -37.655 6.204 6.977 1.00 90.50 575 ILE A N 1
ATOM 4715 C CA . ILE A 1 575 ? -36.673 6.157 5.902 1.00 90.50 575 ILE A CA 1
ATOM 4716 C C . ILE A 1 575 ? -35.725 7.338 6.029 1.00 90.50 575 ILE A C 1
ATOM 4718 O O . ILE A 1 575 ? -36.137 8.497 5.992 1.00 90.50 575 ILE A O 1
ATOM 4722 N N . PHE A 1 576 ? -34.442 7.020 6.127 1.00 90.12 576 PHE A N 1
ATOM 4723 C CA . PHE A 1 576 ? -33.358 7.982 6.230 1.00 90.12 576 PHE A CA 1
ATOM 4724 C C . PHE A 1 576 ? -32.260 7.616 5.238 1.00 90.12 576 PHE A C 1
ATOM 4726 O O . PHE A 1 576 ? -32.211 6.500 4.724 1.00 90.12 576 PHE A O 1
ATOM 4733 N N . TRP A 1 577 ? -31.348 8.545 5.008 1.00 89.62 577 TRP A N 1
ATOM 4734 C CA . TRP A 1 577 ? -30.041 8.228 4.455 1.00 89.62 577 TRP A CA 1
ATOM 4735 C C . TRP A 1 577 ? -29.011 8.331 5.581 1.00 89.62 577 TRP A C 1
ATOM 4737 O O . TRP A 1 577 ? -29.176 9.125 6.511 1.00 89.62 577 TRP A O 1
ATOM 4747 N N . TYR A 1 578 ? -27.971 7.507 5.524 1.00 87.94 578 TYR A N 1
ATOM 4748 C CA . TYR A 1 578 ? -26.875 7.537 6.486 1.00 87.94 578 TYR A CA 1
ATOM 4749 C C . TYR A 1 578 ? -25.543 7.446 5.770 1.00 87.94 578 TYR A C 1
ATOM 4751 O O . TYR A 1 578 ? -25.340 6.558 4.946 1.00 87.94 578 TYR A O 1
ATOM 4759 N N . LYS A 1 579 ? -24.625 8.344 6.110 1.00 82.50 579 LYS A N 1
ATOM 4760 C CA . LYS A 1 579 ? -23.262 8.335 5.594 1.00 82.50 579 LYS A CA 1
ATOM 4761 C C . LYS A 1 579 ? -22.324 7.944 6.718 1.00 82.50 579 LYS A C 1
ATOM 4763 O O . LYS A 1 579 ? -22.260 8.651 7.715 1.00 82.50 579 LYS A O 1
ATOM 4768 N N . ALA A 1 580 ? -21.617 6.833 6.546 1.00 78.31 580 ALA A N 1
ATOM 4769 C CA . ALA A 1 580 ? -20.582 6.442 7.488 1.00 78.31 580 ALA A CA 1
ATOM 4770 C C . ALA A 1 580 ? -19.451 7.477 7.468 1.00 78.31 580 ALA A C 1
ATOM 4772 O O . ALA A 1 580 ? -18.893 7.779 6.407 1.00 78.31 580 ALA A O 1
ATOM 4773 N N . GLU A 1 581 ? -19.102 8.003 8.634 1.00 68.12 581 GLU A N 1
ATOM 4774 C CA . GLU A 1 581 ? -17.961 8.876 8.814 1.00 68.12 581 GLU A CA 1
ATOM 4775 C C . GLU A 1 581 ? -16.700 8.041 9.049 1.00 68.12 581 GLU A C 1
ATOM 4777 O O . GLU A 1 581 ? -16.665 7.004 9.714 1.00 68.12 581 GLU A O 1
ATOM 4782 N N . SER A 1 582 ? -15.600 8.499 8.468 1.00 59.47 582 SER A N 1
ATOM 4783 C CA . SER A 1 582 ? -14.303 7.908 8.752 1.00 59.47 582 SER A CA 1
ATOM 4784 C C . SER A 1 582 ? -13.814 8.415 10.105 1.00 59.47 582 SER A C 1
ATOM 4786 O O . SER A 1 582 ? -13.732 9.624 10.333 1.00 59.47 582 SER A O 1
ATOM 4788 N N . HIS A 1 583 ? -13.449 7.500 11.003 1.00 64.75 583 HIS A N 1
ATOM 4789 C CA . HIS A 1 583 ? -12.974 7.865 12.333 1.00 64.75 583 HIS A CA 1
ATOM 4790 C C . HIS A 1 583 ? -11.538 7.441 12.604 1.00 64.75 583 HIS A C 1
ATOM 4792 O O . HIS A 1 583 ? -11.071 6.361 12.219 1.00 64.75 583 HIS A O 1
ATOM 4798 N N . SER A 1 584 ? -10.878 8.282 13.399 1.00 57.53 584 SER A N 1
ATOM 4799 C CA . SER A 1 584 ? -9.783 7.932 14.289 1.00 57.53 584 SER A CA 1
ATOM 4800 C C . SER A 1 584 ? -9.838 6.475 14.766 1.00 57.53 584 SER A C 1
ATOM 4802 O O . SER A 1 584 ? -10.873 6.045 15.261 1.00 57.53 584 SER A O 1
ATOM 4804 N N . ASN A 1 585 ? -8.727 5.736 14.703 1.00 68.88 585 ASN A N 1
ATOM 4805 C CA . ASN A 1 585 ? -8.593 4.428 15.337 1.00 68.88 585 ASN A CA 1
ATOM 4806 C C . ASN A 1 585 ? -9.085 4.482 16.796 1.00 68.88 585 ASN A C 1
ATOM 4808 O O . ASN A 1 585 ? -8.815 5.441 17.523 1.00 68.88 585 ASN A O 1
ATOM 4812 N N . PHE A 1 586 ? -9.808 3.456 17.229 1.00 81.12 586 PHE A N 1
ATOM 4813 C CA . PHE A 1 586 ? -10.419 3.398 18.553 1.00 81.12 586 PHE A CA 1
ATOM 4814 C C . PHE A 1 586 ? -10.433 1.960 19.062 1.00 81.12 586 PHE A C 1
ATOM 4816 O O . PHE A 1 586 ? -10.103 1.025 18.342 1.00 81.12 586 PHE A O 1
ATOM 4823 N N . TYR A 1 587 ? -10.797 1.799 20.330 1.00 83.56 587 TYR A N 1
ATOM 4824 C CA . TYR A 1 587 ? -10.975 0.492 20.938 1.00 83.56 587 TYR A CA 1
ATOM 4825 C C . TYR A 1 587 ? -12.397 0.359 21.442 1.00 83.56 587 TYR A C 1
ATOM 4827 O O . TYR A 1 587 ? -12.895 1.248 22.132 1.00 83.56 587 TYR A O 1
ATOM 4835 N N . THR A 1 588 ? -12.991 -0.793 21.178 1.00 87.44 588 THR A N 1
ATOM 4836 C CA . THR A 1 588 ? -14.234 -1.220 21.808 1.00 87.44 588 THR A CA 1
ATOM 4837 C C . THR A 1 588 ? -13.913 -2.202 22.931 1.00 87.44 588 THR A C 1
ATOM 4839 O O . THR A 1 588 ? -12.926 -2.944 22.887 1.00 87.44 588 THR A O 1
ATOM 4842 N N . GLY A 1 589 ? -14.742 -2.214 23.972 1.00 84.69 589 GLY A N 1
ATOM 4843 C CA . GLY A 1 589 ? -14.584 -3.129 25.093 1.00 84.69 589 GLY A CA 1
ATOM 4844 C C . GLY A 1 589 ? -13.750 -2.562 26.239 1.00 84.69 589 GLY A C 1
ATOM 4845 O O . GLY A 1 589 ? -12.933 -1.649 26.113 1.00 84.69 589 GLY A O 1
ATOM 4846 N N . HIS A 1 590 ? -13.962 -3.129 27.421 1.00 85.75 590 HIS A N 1
ATOM 4847 C CA . HIS A 1 590 ? -13.320 -2.668 28.639 1.00 85.75 590 HIS A CA 1
ATOM 4848 C C . HIS A 1 590 ? -11.792 -2.887 28.564 1.00 85.75 590 HIS A C 1
ATOM 4850 O O . HIS A 1 590 ? -11.359 -3.982 28.200 1.00 85.75 590 HIS A O 1
ATOM 4856 N N . PRO A 1 591 ? -10.938 -1.949 29.027 1.00 83.38 591 PRO A N 1
ATOM 4857 C CA . PRO A 1 591 ? -9.471 -2.070 28.946 1.00 83.38 591 PRO A CA 1
ATOM 4858 C C . PRO A 1 591 ? -8.870 -3.354 29.551 1.00 83.38 591 PRO A C 1
ATOM 4860 O O . PRO A 1 591 ? -7.775 -3.782 29.193 1.00 83.38 591 PRO A O 1
ATOM 4863 N N . LYS A 1 592 ? -9.587 -3.990 30.488 1.00 85.00 592 LYS A N 1
ATOM 4864 C CA . LYS A 1 592 ? -9.211 -5.302 31.053 1.00 85.00 592 LYS A CA 1
ATOM 4865 C C . LYS A 1 592 ? -9.227 -6.424 30.010 1.00 85.00 592 LYS A C 1
ATOM 4867 O O . LYS A 1 592 ? -8.398 -7.319 30.121 1.00 85.00 592 LYS A O 1
ATOM 4872 N N . LEU A 1 593 ? -10.124 -6.369 29.026 1.00 85.06 593 LEU A N 1
ATOM 4873 C CA . LEU A 1 593 ? -10.210 -7.347 27.941 1.00 85.06 593 LEU A CA 1
ATOM 4874 C C . LEU A 1 593 ? -8.995 -7.235 27.022 1.00 85.06 593 LEU A C 1
ATOM 4876 O O . LEU A 1 593 ? -8.325 -8.229 26.781 1.00 85.06 593 LEU A O 1
ATOM 4880 N N . TRP A 1 594 ? -8.610 -6.015 26.648 1.00 83.81 594 TRP A N 1
ATOM 4881 C CA . TRP A 1 594 ? -7.366 -5.758 25.915 1.00 83.81 594 TRP A CA 1
ATOM 4882 C C . TRP A 1 594 ? -6.124 -6.215 26.682 1.00 83.81 594 TRP A C 1
ATOM 4884 O O . TRP A 1 594 ? -5.200 -6.792 26.115 1.00 83.81 594 TRP A O 1
ATOM 4894 N N . LYS A 1 595 ? -6.087 -6.008 28.003 1.00 83.31 595 LYS A N 1
ATOM 4895 C CA . LYS A 1 595 ? -4.998 -6.534 28.839 1.00 83.31 595 LYS A CA 1
ATOM 4896 C C . LYS A 1 595 ? -4.967 -8.068 28.846 1.00 83.31 595 LYS A C 1
ATOM 4898 O O . LYS A 1 595 ? -3.879 -8.641 28.821 1.00 83.31 595 LYS A O 1
ATOM 4903 N N . PHE A 1 596 ? -6.134 -8.708 28.913 1.00 81.50 596 PHE A N 1
ATOM 4904 C CA . PHE A 1 596 ? -6.262 -10.161 28.850 1.00 81.50 596 PHE A CA 1
ATOM 4905 C C . PHE A 1 596 ? -5.778 -10.693 27.499 1.00 81.50 596 PHE A C 1
ATOM 4907 O O . PHE A 1 596 ? -4.896 -11.545 27.494 1.00 81.50 596 PHE A O 1
ATOM 4914 N N . HIS A 1 597 ? -6.261 -10.127 26.392 1.00 80.62 597 HIS A N 1
ATOM 4915 C CA . HIS A 1 597 ? -5.813 -10.440 25.036 1.00 80.62 597 HIS A CA 1
ATOM 4916 C C . HIS A 1 597 ? -4.282 -10.368 24.932 1.00 80.62 597 HIS A C 1
ATOM 4918 O O . HIS A 1 597 ? -3.633 -11.379 24.697 1.00 80.62 597 HIS A O 1
ATOM 4924 N N . ASN A 1 598 ? -3.687 -9.222 25.280 1.00 79.94 598 ASN A N 1
ATOM 4925 C CA . ASN A 1 598 ? -2.235 -9.014 25.202 1.00 79.94 598 ASN A CA 1
ATOM 4926 C C . ASN A 1 598 ? -1.400 -9.994 26.049 1.00 79.94 598 ASN A C 1
ATOM 4928 O O . ASN A 1 598 ? -0.196 -10.110 25.840 1.00 79.94 598 ASN A O 1
ATOM 4932 N N . SER A 1 599 ? -1.999 -10.631 27.060 1.00 76.38 599 SER A N 1
ATOM 4933 C CA . SER A 1 599 ? -1.294 -11.563 27.950 1.00 76.38 599 SER A CA 1
ATOM 4934 C C . SER A 1 599 ? -1.495 -13.033 27.577 1.00 76.38 599 SER A C 1
ATOM 4936 O O . SER A 1 599 ? -0.711 -13.859 28.031 1.00 76.38 599 SER A O 1
ATOM 4938 N N . ASN A 1 600 ? -2.543 -13.365 26.815 1.00 74.69 600 ASN A N 1
ATOM 4939 C CA . ASN A 1 600 ? -2.985 -14.749 26.605 1.00 74.69 600 ASN A CA 1
ATOM 4940 C C . ASN A 1 600 ? -3.173 -15.126 25.130 1.00 74.69 600 ASN A C 1
ATOM 4942 O O . ASN A 1 600 ? -3.210 -16.313 24.821 1.00 74.69 600 ASN A O 1
ATOM 4946 N N . TYR A 1 601 ? -3.315 -14.154 24.228 1.00 76.00 601 TYR A N 1
ATOM 4947 C CA . TYR A 1 601 ? -3.527 -14.430 22.815 1.00 76.00 601 TYR A CA 1
ATOM 4948 C C . TYR A 1 601 ? -2.226 -14.890 22.156 1.00 76.00 601 TYR A C 1
ATOM 4950 O O . TYR A 1 601 ? -1.194 -14.221 22.249 1.00 76.00 601 TYR A O 1
ATOM 4958 N N . ASN A 1 602 ? -2.281 -16.046 21.499 1.00 71.38 602 ASN A N 1
ATOM 4959 C CA . ASN A 1 602 ? -1.163 -16.604 20.756 1.00 71.38 602 ASN A CA 1
ATOM 4960 C C . ASN A 1 602 ? -1.450 -16.495 19.259 1.00 71.38 602 ASN A C 1
ATOM 4962 O O . ASN A 1 602 ? -2.189 -17.302 18.711 1.00 71.38 602 ASN A O 1
ATOM 4966 N N . ILE A 1 603 ? -0.799 -15.542 18.594 1.00 66.56 603 ILE A N 1
ATOM 4967 C CA . ILE A 1 603 ? -0.931 -15.338 17.144 1.00 66.56 603 ILE A CA 1
ATOM 4968 C C . ILE A 1 603 ? -0.453 -16.544 16.315 1.00 66.56 603 ILE A C 1
ATOM 4970 O O . ILE A 1 603 ? -0.783 -16.658 15.145 1.00 66.56 603 ILE A O 1
ATOM 4974 N N . LYS A 1 604 ? 0.335 -17.449 16.912 1.00 62.97 604 LYS A N 1
ATOM 4975 C CA . LYS A 1 604 ? 0.822 -18.686 16.281 1.00 62.97 604 LYS A CA 1
ATOM 4976 C C . LYS A 1 604 ? 0.072 -19.925 16.759 1.00 62.97 604 LYS A C 1
ATOM 4978 O O . LYS A 1 604 ? 0.605 -21.028 16.653 1.00 62.97 604 LYS A O 1
ATOM 4983 N N . TYR A 1 605 ? -1.106 -19.754 17.361 1.00 65.44 605 TYR A N 1
ATOM 4984 C CA . TYR A 1 605 ? -1.861 -20.867 17.928 1.00 65.44 605 TYR A CA 1
ATOM 4985 C C . TYR A 1 605 ? -2.094 -21.968 16.893 1.00 65.44 605 TYR A C 1
ATOM 4987 O O . TYR A 1 605 ? -1.827 -23.122 17.201 1.00 65.44 605 TYR A O 1
ATOM 4995 N N . GLU A 1 606 ? -2.473 -21.622 15.664 1.00 57.41 606 GLU A N 1
ATOM 4996 C CA . GLU A 1 606 ? -2.728 -22.604 14.604 1.00 57.41 606 GLU A CA 1
ATOM 4997 C C . GLU A 1 606 ? -1.471 -23.352 14.160 1.00 57.41 606 GLU A C 1
ATOM 4999 O O . GLU A 1 606 ? -1.454 -24.579 14.208 1.00 57.41 606 GLU A O 1
ATOM 5004 N N . GLU A 1 607 ? -0.373 -22.644 13.859 1.00 62.72 607 GLU A N 1
ATOM 5005 C CA . GLU A 1 607 ? 0.918 -23.280 13.541 1.00 62.72 607 GLU A CA 1
ATOM 5006 C C . GLU A 1 607 ? 1.391 -24.216 14.665 1.00 62.72 607 GLU A C 1
ATOM 5008 O O . GLU A 1 607 ? 2.088 -25.207 14.433 1.00 62.72 607 GLU A O 1
ATOM 5013 N N . GLN A 1 608 ? 1.092 -23.857 15.914 1.00 62.19 608 GLN A N 1
ATOM 5014 C CA . GLN A 1 608 ? 1.474 -24.637 17.080 1.00 62.19 608 GLN A CA 1
ATOM 5015 C C . GLN A 1 608 ? 0.543 -25.834 17.285 1.00 62.19 608 GLN A C 1
ATOM 5017 O O . GLN A 1 608 ? 1.029 -26.917 17.599 1.00 62.19 608 GLN A O 1
ATOM 5022 N N . ASN A 1 609 ? -0.753 -25.670 17.028 1.00 62.19 609 ASN A N 1
ATOM 5023 C CA . ASN A 1 609 ? -1.754 -26.725 17.091 1.00 62.19 609 ASN A CA 1
ATOM 5024 C C . ASN A 1 609 ? -1.545 -27.761 15.974 1.00 62.19 609 ASN A C 1
ATOM 5026 O O . ASN A 1 609 ? -1.607 -28.954 16.246 1.00 62.19 609 ASN A O 1
ATOM 5030 N N . GLU A 1 610 ? -1.179 -27.348 14.754 1.00 64.12 610 GLU A N 1
ATOM 5031 C CA . GLU A 1 610 ? -0.752 -28.264 13.685 1.00 64.12 610 GLU A CA 1
ATOM 5032 C C . GLU A 1 610 ? 0.478 -29.075 14.099 1.00 64.12 610 GLU A C 1
ATOM 5034 O O . GLU A 1 610 ? 0.485 -30.302 13.993 1.00 64.12 610 GLU A O 1
ATOM 5039 N N . LYS A 1 611 ? 1.510 -28.415 14.643 1.00 68.31 611 LYS A N 1
ATOM 5040 C CA . LYS A 1 611 ? 2.718 -29.095 15.143 1.00 68.31 611 LYS A CA 1
ATOM 5041 C C . LYS A 1 611 ? 2.401 -30.057 16.284 1.00 68.31 611 LYS A C 1
ATOM 5043 O O . LYS A 1 611 ? 2.969 -31.151 16.341 1.00 68.31 611 LYS A O 1
ATOM 5048 N N . ASP A 1 612 ? 1.508 -29.674 17.190 1.00 71.06 612 ASP A N 1
ATOM 5049 C CA . ASP A 1 612 ? 1.063 -30.521 18.292 1.00 71.06 612 ASP A CA 1
ATOM 5050 C C . ASP A 1 612 ? 0.214 -31.692 17.780 1.00 71.06 612 ASP A C 1
ATOM 5052 O O . ASP A 1 612 ? 0.412 -32.824 18.227 1.00 71.06 612 ASP A O 1
ATOM 5056 N N . PHE A 1 613 ? -0.636 -31.482 16.775 1.00 70.81 613 PHE A N 1
ATOM 5057 C CA . PHE A 1 613 ? -1.399 -32.533 16.109 1.00 70.81 613 PHE A CA 1
ATOM 5058 C C . PHE A 1 613 ? -0.482 -33.516 15.376 1.00 70.81 613 PHE A C 1
ATOM 5060 O O . PHE A 1 613 ? -0.598 -34.725 15.576 1.00 70.81 613 PHE A O 1
ATOM 5067 N N . GLU A 1 614 ? 0.498 -33.038 14.606 1.00 75.19 614 GLU A N 1
ATOM 5068 C CA . GLU A 1 614 ? 1.524 -33.876 13.976 1.00 75.19 614 GLU A CA 1
ATOM 5069 C C . GLU A 1 614 ? 2.311 -34.684 15.011 1.00 75.19 614 GLU A C 1
ATOM 5071 O O . GLU A 1 614 ? 2.606 -35.868 14.810 1.00 75.19 614 GLU A O 1
ATOM 5076 N N . LYS A 1 615 ? 2.644 -34.064 16.145 1.00 75.25 615 LYS A N 1
ATOM 5077 C CA . LYS A 1 615 ? 3.336 -34.718 17.256 1.00 75.25 615 LYS A CA 1
ATOM 5078 C C . LYS A 1 615 ? 2.457 -35.788 17.898 1.00 75.25 615 LYS A C 1
ATOM 5080 O O . LYS A 1 615 ? 2.943 -36.894 18.133 1.00 75.25 615 LYS A O 1
ATOM 5085 N N . VAL A 1 616 ? 1.170 -35.517 18.112 1.00 70.81 616 VAL A N 1
ATOM 5086 C CA . VAL A 1 616 ? 0.182 -36.497 18.588 1.00 70.81 616 VAL A CA 1
ATOM 5087 C C . VAL A 1 616 ? 0.020 -37.638 17.584 1.00 70.81 616 VAL A C 1
ATOM 5089 O O . VAL A 1 616 ? -0.007 -38.793 17.998 1.00 70.81 616 VAL A O 1
ATOM 5092 N N . GLN A 1 617 ? -0.014 -37.369 16.279 1.00 74.25 617 GLN A N 1
ATOM 5093 C CA . GLN A 1 617 ? -0.084 -38.402 15.239 1.00 74.25 617 GLN A CA 1
ATOM 5094 C C . GLN A 1 617 ? 1.190 -39.255 15.184 1.00 74.25 617 GLN A C 1
ATOM 5096 O O . GLN A 1 617 ? 1.114 -40.482 15.092 1.00 74.25 617 GLN A O 1
ATOM 5101 N N . LYS A 1 618 ? 2.372 -38.639 15.323 1.00 77.75 618 LYS A N 1
ATOM 5102 C CA . LYS A 1 618 ? 3.649 -39.356 15.475 1.00 77.75 618 LYS A CA 1
ATOM 5103 C C . LYS A 1 618 ? 3.659 -40.231 16.724 1.00 77.75 618 LYS A C 1
ATOM 5105 O O . LYS A 1 618 ? 4.093 -41.378 16.646 1.00 77.75 618 LYS A O 1
ATOM 5110 N N . LEU A 1 619 ? 3.162 -39.728 17.855 1.00 75.69 619 LEU A N 1
ATOM 5111 C CA . LEU A 1 619 ? 3.035 -40.503 19.091 1.00 75.69 619 LEU A CA 1
ATOM 5112 C C . LEU A 1 619 ? 2.037 -41.655 18.911 1.00 75.69 619 LEU A C 1
ATOM 5114 O O . LEU A 1 619 ? 2.378 -42.790 19.224 1.00 75.69 619 LEU A O 1
ATOM 5118 N N . LYS A 1 620 ? 0.860 -41.416 18.321 1.00 73.88 620 LYS A N 1
ATOM 5119 C CA . LYS A 1 620 ? -0.130 -42.461 18.011 1.00 73.88 620 LYS A CA 1
ATOM 5120 C C . LYS A 1 620 ? 0.453 -43.554 17.114 1.00 73.88 620 LYS A C 1
ATOM 5122 O O . LYS A 1 620 ? 0.271 -44.722 17.428 1.00 73.88 620 LYS A O 1
ATOM 5127 N N . LYS A 1 621 ? 1.212 -43.207 16.065 1.00 76.19 621 LYS A N 1
ATOM 5128 C CA . LYS A 1 621 ? 1.936 -44.188 15.231 1.00 76.19 621 LYS A CA 1
ATOM 5129 C C . LYS A 1 621 ? 3.007 -44.946 16.017 1.00 76.19 621 LYS A C 1
ATOM 5131 O O . LYS A 1 621 ? 3.106 -46.160 15.887 1.00 76.19 621 LYS A O 1
ATOM 5136 N N . LYS A 1 622 ? 3.785 -44.253 16.854 1.00 74.06 622 LYS A N 1
ATOM 5137 C CA . LYS A 1 622 ? 4.827 -44.865 17.696 1.00 74.06 622 LYS A CA 1
ATOM 5138 C C . LYS A 1 622 ? 4.248 -45.863 18.707 1.00 74.06 622 LYS A C 1
ATOM 5140 O O . LYS A 1 622 ? 4.873 -46.885 18.968 1.00 74.06 622 LYS A O 1
ATOM 5145 N N . PHE A 1 623 ? 3.063 -45.579 19.246 1.00 66.94 623 PHE A N 1
ATOM 5146 C CA . PHE A 1 623 ? 2.382 -46.410 20.242 1.00 66.94 623 PHE A CA 1
ATOM 5147 C C . PHE A 1 623 ? 1.291 -47.327 19.657 1.00 66.94 623 PHE A C 1
ATOM 5149 O O . PHE A 1 623 ? 0.618 -48.034 20.406 1.00 66.94 623 PHE A O 1
ATOM 5156 N N . ALA A 1 624 ? 1.121 -47.367 18.332 1.00 66.94 624 ALA A N 1
ATOM 5157 C CA . ALA A 1 624 ? 0.147 -48.246 17.681 1.00 66.94 624 ALA A CA 1
ATOM 5158 C C . ALA A 1 624 ? 0.471 -49.738 17.891 1.00 66.94 624 ALA A C 1
ATOM 5160 O O . ALA A 1 624 ? -0.439 -50.554 17.977 1.00 66.94 624 ALA A O 1
ATOM 5161 N N . ASN A 1 625 ? 1.759 -50.073 18.043 1.00 61.34 625 ASN A N 1
ATOM 5162 C CA . ASN A 1 625 ? 2.243 -51.446 18.231 1.00 61.34 625 ASN A CA 1
ATOM 5163 C C . ASN A 1 625 ? 2.488 -51.821 19.706 1.00 61.34 625 ASN A C 1
ATOM 5165 O O . ASN A 1 625 ? 2.961 -52.920 19.992 1.00 61.34 625 ASN A O 1
ATOM 5169 N N . THR A 1 626 ? 2.206 -50.928 20.660 1.00 61.28 626 THR A N 1
ATOM 5170 C CA . THR A 1 626 ? 2.344 -51.243 22.091 1.00 61.28 626 THR A CA 1
ATOM 5171 C C . THR A 1 626 ? 1.101 -51.965 22.600 1.00 61.28 626 THR A C 1
ATOM 5173 O O . THR A 1 626 ? -0.008 -51.436 22.516 1.00 61.28 626 THR A O 1
ATOM 5176 N N . LYS A 1 627 ? 1.283 -53.173 23.152 1.00 58.56 627 LYS A N 1
ATOM 5177 C CA . LYS A 1 627 ? 0.200 -53.948 23.773 1.00 58.56 627 LYS A CA 1
ATOM 5178 C C . LYS A 1 627 ? -0.437 -53.135 24.909 1.00 58.56 627 LYS A C 1
ATOM 5180 O O . LYS A 1 627 ? 0.262 -52.650 25.797 1.00 58.56 627 LYS A O 1
ATOM 5185 N N . LYS A 1 628 ? -1.765 -52.988 24.886 1.00 54.84 628 LYS A N 1
ATOM 5186 C CA . LYS A 1 628 ? -2.518 -52.370 25.987 1.00 54.84 628 LYS A CA 1
ATOM 5187 C C . LYS A 1 628 ? -2.486 -53.310 27.195 1.00 54.84 628 LYS A C 1
ATOM 5189 O O . LYS A 1 628 ? -2.952 -54.440 27.097 1.00 54.84 628 LYS A O 1
ATOM 5194 N N . LEU A 1 629 ? -1.959 -52.841 28.323 1.00 52.50 629 LEU A N 1
ATOM 5195 C CA . LEU A 1 629 ? -2.043 -53.542 29.605 1.00 52.50 629 LEU A CA 1
ATOM 5196 C C . LEU A 1 629 ? -3.431 -53.312 30.206 1.00 52.50 629 LEU A C 1
ATOM 5198 O O . LEU A 1 629 ? -3.810 -52.172 30.479 1.00 52.50 629 LEU A O 1
ATOM 5202 N N . LYS A 1 630 ? -4.196 -54.388 30.391 1.00 52.25 630 LYS A N 1
ATOM 5203 C CA . LYS A 1 630 ? -5.448 -54.352 31.147 1.00 52.25 630 LYS A CA 1
ATOM 5204 C C . LYS A 1 630 ? -5.114 -54.699 32.593 1.00 52.25 630 LYS A C 1
ATOM 5206 O O . LYS A 1 630 ? -4.641 -55.797 32.865 1.00 52.25 630 LYS A O 1
ATOM 5211 N N . VAL A 1 631 ? -5.333 -53.745 33.488 1.00 59.47 631 VAL A N 1
ATOM 5212 C CA . VAL A 1 631 ? -5.071 -53.899 34.920 1.00 59.47 631 VAL A CA 1
ATOM 5213 C C . VAL A 1 631 ? -6.410 -53.893 35.643 1.00 59.47 631 VAL A C 1
ATOM 5215 O O . VAL A 1 631 ? -7.221 -52.989 35.430 1.00 59.47 631 VAL A O 1
ATOM 5218 N N . LEU A 1 632 ? -6.663 -54.919 36.452 1.00 59.03 632 LEU A N 1
ATOM 5219 C CA . LEU A 1 632 ? -7.825 -54.974 37.336 1.00 59.03 632 LEU A CA 1
ATOM 5220 C C . LEU A 1 632 ? -7.440 -54.375 38.686 1.00 59.03 632 LEU A C 1
ATOM 5222 O O . LEU A 1 632 ? -6.410 -54.738 39.248 1.00 59.03 632 LEU A O 1
ATOM 5226 N N . ILE A 1 633 ? -8.262 -53.457 39.190 1.00 65.12 633 ILE A N 1
ATOM 5227 C CA . ILE A 1 633 ? -8.016 -52.723 40.434 1.00 65.12 633 ILE A CA 1
ATOM 5228 C C . ILE A 1 633 ? -9.196 -52.970 41.380 1.00 65.12 633 ILE A C 1
ATOM 5230 O O . ILE A 1 633 ? -10.346 -52.974 40.928 1.00 65.12 633 ILE A O 1
ATOM 5234 N N . ASN A 1 634 ? -8.932 -53.209 42.667 1.00 69.69 634 ASN A N 1
ATOM 5235 C CA . ASN A 1 634 ? -9.988 -53.331 43.676 1.00 69.69 634 ASN A CA 1
ATOM 5236 C C . ASN A 1 634 ? -10.545 -51.944 44.051 1.00 69.69 634 ASN A C 1
ATOM 5238 O O . ASN A 1 634 ? -10.061 -50.907 43.596 1.00 69.69 634 ASN A O 1
ATOM 5242 N N . LYS A 1 635 ? -11.591 -51.920 44.886 1.00 64.56 635 LYS A N 1
ATOM 5243 C CA . LYS A 1 635 ? -12.204 -50.668 45.361 1.00 64.56 635 LYS A CA 1
ATOM 5244 C C . LYS A 1 635 ? -11.253 -49.789 46.185 1.00 64.56 635 LYS A C 1
ATOM 5246 O O . LYS A 1 635 ? -11.502 -48.591 46.265 1.00 64.56 635 LYS A O 1
ATOM 5251 N N . ASP A 1 636 ? -10.191 -50.367 46.739 1.00 73.44 636 ASP A N 1
ATOM 5252 C CA . ASP A 1 636 ? -9.200 -49.682 47.573 1.00 73.44 636 ASP A CA 1
ATOM 5253 C C . ASP A 1 636 ? -7.998 -49.158 46.761 1.00 73.44 636 ASP A C 1
ATOM 5255 O O . ASP A 1 636 ? -7.155 -48.439 47.291 1.00 73.44 636 ASP A O 1
ATOM 5259 N N . GLY A 1 637 ? -7.953 -49.436 45.451 1.00 63.12 637 GLY A N 1
ATOM 5260 C CA . GLY A 1 637 ? -6.912 -48.956 44.539 1.00 63.12 637 GLY A CA 1
ATOM 5261 C C . GLY A 1 637 ? -5.747 -49.926 44.315 1.00 63.12 637 GLY A C 1
ATOM 5262 O O . GLY A 1 637 ? -4.842 -49.598 43.546 1.00 63.12 637 GLY A O 1
ATOM 5263 N N . ASP A 1 638 ? -5.776 -51.119 44.910 1.00 73.38 638 ASP A N 1
ATOM 5264 C CA . ASP A 1 638 ? -4.737 -52.132 44.729 1.00 73.38 638 ASP A CA 1
ATOM 5265 C C . ASP A 1 638 ? -4.931 -52.914 43.427 1.00 73.38 638 ASP A C 1
ATOM 5267 O O . ASP A 1 638 ? -6.040 -53.324 43.064 1.00 73.38 638 ASP A O 1
ATOM 5271 N N . ILE A 1 639 ? -3.823 -53.151 42.725 1.00 73.06 639 ILE A N 1
ATOM 5272 C CA . ILE A 1 639 ? -3.782 -53.933 41.488 1.00 73.06 639 ILE A CA 1
ATOM 5273 C C . ILE A 1 639 ? -3.952 -55.419 41.828 1.00 73.06 639 ILE A C 1
ATOM 5275 O O . ILE A 1 639 ? -3.103 -56.006 42.493 1.00 73.06 639 ILE A O 1
ATOM 5279 N N . ILE A 1 640 ? -5.041 -56.022 41.349 1.00 67.19 640 ILE A N 1
ATOM 5280 C CA . ILE A 1 640 ? -5.418 -57.413 41.641 1.00 67.19 640 ILE A CA 1
ATOM 5281 C C . ILE A 1 640 ? -4.843 -58.386 40.604 1.00 67.19 640 ILE A C 1
ATOM 5283 O O . ILE A 1 640 ? -4.522 -59.521 40.940 1.00 67.19 640 ILE A O 1
ATOM 5287 N N . ASP A 1 641 ? -4.731 -57.963 39.340 1.00 60.38 641 ASP A N 1
ATOM 5288 C CA . ASP A 1 641 ? -4.239 -58.810 38.247 1.00 60.38 641 ASP A CA 1
ATOM 5289 C C . ASP A 1 641 ? -3.702 -57.968 37.075 1.00 60.38 641 ASP A C 1
ATOM 5291 O O . ASP A 1 641 ? -4.237 -56.898 36.751 1.00 60.38 641 ASP A O 1
ATOM 5295 N N . VAL A 1 642 ? -2.652 -58.475 36.427 1.00 56.75 642 VAL A N 1
ATOM 5296 C CA . VAL A 1 642 ? -2.044 -57.922 35.214 1.00 56.75 642 VAL A CA 1
ATOM 5297 C C . VAL A 1 642 ? -2.017 -59.036 34.181 1.00 56.75 642 VAL A C 1
ATOM 5299 O O . VAL A 1 642 ? -1.087 -59.836 34.139 1.00 56.75 642 VAL A O 1
ATOM 5302 N N . ASN A 1 643 ? -3.038 -59.086 33.330 1.00 54.59 643 ASN A N 1
ATOM 5303 C CA . ASN A 1 643 ? -3.137 -60.127 32.317 1.00 54.59 643 ASN A CA 1
ATOM 5304 C C . ASN A 1 643 ? -2.434 -59.654 31.027 1.00 54.59 643 ASN A C 1
ATOM 5306 O O . ASN A 1 643 ? -2.909 -58.702 30.392 1.00 54.59 643 ASN A O 1
ATOM 5310 N N . PRO A 1 644 ? -1.301 -60.252 30.608 1.00 50.78 644 PRO A N 1
ATOM 5311 C CA . PRO A 1 644 ? -0.752 -59.995 29.287 1.00 50.78 644 PRO A CA 1
ATOM 5312 C C . PRO A 1 644 ? -1.650 -60.727 28.289 1.00 50.78 644 PRO A C 1
ATOM 5314 O O . PRO A 1 644 ? -1.588 -61.946 28.198 1.00 50.78 644 PRO A O 1
ATOM 5317 N N . GLY A 1 645 ? -2.517 -59.984 27.591 1.00 44.44 645 GLY A N 1
ATOM 5318 C CA . GLY A 1 645 ? -3.524 -60.537 26.679 1.00 44.44 645 GLY A CA 1
ATOM 5319 C C . GLY A 1 645 ? -3.022 -61.743 25.877 1.00 44.44 645 GLY A C 1
ATOM 5320 O O . GLY A 1 645 ? -2.039 -61.631 25.135 1.00 44.44 645 GLY A O 1
ATOM 5321 N N . SER A 1 646 ? -3.691 -62.875 26.097 1.00 38.06 646 SER A N 1
ATOM 5322 C CA . SER A 1 646 ? -3.598 -64.104 25.324 1.00 38.06 646 SER A CA 1
ATOM 5323 C C . SER A 1 646 ? -4.215 -63.909 23.937 1.00 38.06 646 SER A C 1
ATOM 5325 O O . SER A 1 646 ? -5.322 -63.383 23.827 1.00 38.06 646 SER A O 1
ATOM 5327 N N . GLU A 1 647 ? -3.445 -64.383 22.950 1.00 35.50 647 GLU A N 1
ATOM 5328 C CA . GLU A 1 647 ? -3.605 -64.386 21.480 1.00 35.50 647 GLU A CA 1
ATOM 5329 C C . GLU A 1 647 ? -3.429 -63.048 20.742 1.00 35.50 647 GLU A C 1
ATOM 5331 O O . GLU A 1 647 ? -4.321 -62.171 20.759 1.00 35.50 647 GLU A O 1
#

Secondary structure (DSSP, 8-state):
-TT-EEEBTTS-EEEGGG--TT-EEEBTTS-EEEEEEEEEEEEEEEEEEETTS-EEEEETT-EEEEEESPPPEEEEEGGGTEEEEEEEETTTTEEEEEEEE-TTS-HHHHHHHHHHHHHHS----EEEEEHHHHHHS-HHHHTTEEEEB----PPP---SS-HHHHHHHHHHB-TTSSEEE---HHHHHHHHHHHGGGTEEEEEEETTEEEEEE---TT----HHHHHHHHTT-TT-----HHHHSS-HHHHHHHHHHHHHHHEEE-TTS-EEEEEEGGGHHHHHHHHHHHHHTT-EEEEEEEEEEEEETTEEEEEEEEEEEEE-TTGGGS--SSGGGPPPPP---S-TTEEEEEEEEEEEEEEEEEEESTTSEEEBTTSBEEE---HHHHHHHHTTT--EEEEEETTTTTS--GGGTS-GGGEESS--HHHHHHHHHHHHHHHHHHHHTTS-TTS--GGG-EEEEEESGGGGHHHHTT-HHHHHHHHHGGGGTEEEEE--SSSTT--HHHHTT-SEEEE-----HHHHHHHHHHH-TTSS-HHHHHHHHHHHTTTSEEEEEETT-----GGGTEEEEEPPP------S-HHHHHHHHHH--TTHHHHHHHHHHHHHHHHHHTTTSPPPEEEE-TTS-EEEEE----

Radius of gyration: 32.57 Å; chains: 1; bounding box: 83×91×91 Å

Sequence (647 aa):
MKGEKVLMFDGTIKNVEDIKLGELVMGDDSTPRTVLETHSGIDKMYKVTNRRGESYTVNSHHIISLMYTGKKNLRDRKDKHSYQVTWFNKYKYKLDYKSFSYKNKNKQEVYNQANEFLDKLVDDRKVDIPIEDFLKLSKKYRDNLLGYQVPIDFPQKEVPIDPYMIGYWLGDGTSSNSDITTQDSTVLYYFAKNLSRYNLFLEYKRIYCYKISSGSGHGQKNNIFLQTLKDLDLINNKHIPMIYKCNSRENRLKLLAGFIDADGHLGKRNDFEITQCKKHEKLMDDIIYLARSLGFSATKYIKKTTWTHNGEKKYGEALRIHINGKGIEEIPTLIPRKQARPRKNRVDALVSQIKVEEVGDGEYYGIELDGNNRFVLGNFIVTHNSFLTRDIFYHHQHIPSGVVFSGTEEASPFFGDFIPDCFIHPEYDPELIENVLTKQKKKIREAKLQGKSDTGKLPANNIFIVLDDMLHDAQNWKKEKTIKSIFFNGRHYNILFILTMQYPLGITPDLRSNIDYVFVFNEPSIKNRKKIYDDYAGMIPSFDYFNNILDSCTQNHECLVIKTSSNSTDLKDQIFWYKAESHSNFYTGHPKLWKFHNSNYNIKYEEQNEKDFEKVQKLKKKFANTKKLKVLINKDGDIIDVNPGSE

pLDDT: mean 85.31, std 11.94, range [35.5, 98.62]

InterPro domains:
  IPR004042 Intein DOD homing endonuclease, central region [PS50819] (165-296)
  IPR006142 Intein [PR00379] (162-174)
  IPR006142 Intein [PR00379] (254-266)
  IPR006142 Intein [PR00379] (361-378)
  IPR006142 Intein [PR00379] (380-389)
  IPR007868 Hom-end-associated Hint [PF05203] (2-384)
  IPR007869 Homing endonuclease PI-Sce [PF05204] (240-314)
  IPR027417 P-loop containing nucleoside triphosphate hydrolase [SSF52540] (461-539)
  IPR027434 Homing endonuclease [G3DSA:3.10.28.10] (241-334)
  IPR027434 Homing endonuclease [SSF55608] (236-337)
  IPR036844 Hint domain superfamily [SSF51294] (2-386)

Foldseek 3Di:
DFQFWFQFLLRDIDTLVVDDAQGWGAFLAQDTWGFHDKFKDKAFKKWKAFPQGDIDMDHQQFKAKWFFQDWWDWDDDPVQQWIKTWAQDLQVLDIDIDIQHCVVHDSVVSVVVSVVVSVLDDRPGIHIARPVVLVVDDPVSLQRTWFFFHAHFFAADDDLDQLLLLLQCLFQNDLAAQKGFDPDVLVQVVCQVRLVVVQWHWDDDDDRITHTGHDDDVPDPDRSSRVSCVVQVRRNPRADGSNQLRHGLVSLLSNLLSNCLRAWAQDPLLKIKGKAAPVCVRRLVSSLSSLSNNQKDKHKDKDWDWDADPNDIDIDIIIMIIIGFACSQVRPHRPPNSRGDGDPDPDGSRIGRIDMDTPTMDMDMHTAIFAQQWGATSSRTITGDDDFVVQVCVVVQLQAEEAEADLCCVVHPDCVLAEQCVRYHNADDLVVLVVVVVVLVVQLVVLCVVVVDVLSDDSNSAYEYEYHANCVCLVPVQPRPSNVCCQVCVVSRNYHYYYDHPAPPHHDLSSLLSDFKDWAEDDPDLVRLVVCCVRQVVLQPDSVSSVVLQCVLHNHQWTWMAGSPDPDSDVVVGIDTGHRRNDRRYYHHRVVVVVVSSVDPDPCPPVVVVVVVVVVVVVCVVCVPPQDWDFDADPVGDTPDTDRDDD

Organism: NCBI:txid1070528